Protein AF-A0A355FYY3-F1 (afdb_monomer_lite)

Radius of gyration: 29.58 Å; chains: 1; bounding box: 73×58×81 Å

pLDDT: mean 88.24, std 13.12, range [27.47, 98.62]

Sequence (589 aa):
MAIIVATDFLCEKRLSQLNPHYHTLVKNTVFVMSRVLEKYKLFFPDFTDHTVLHSLQVLDFCNRLLGEQVLQLNEDELYVLIMSAYLHDSGMGISEPDYKALYDYVVSDEYRLNHPVDNIRETIRAFHQKFSRQYIYKYADLFEIPSEEHTRAIALVSEAHRKMDLLDENILPSVLTVPNGNEIHLPLLAALIRLADELDIAADRNIGFEPDGQETIFKLMHRSIRHLHILPERFVVDVAQDDPALFDGIQEEIDKLFETLQICSRTVAERTPFRIRQSTIEINRIAQHQKHITILDTDLGTDDACALFLLKNLPIKPDYIVASFGNTTLEGACRNAVILRKYLGLEAEIVKGLEPSNGSRQPNGEKNTFHGADGLANCSEKMIKKLKINQDELQNILPFGELCDRLSEYDSVTYITIGTLRNFAALLHDKEFCRKLRGAYIMGGGIREFNCSHNTEFNFSKDPESVKTVLTCGLNITLFPLDVTNRQVLTAEQIDELEAIGTYPEYISFLRHNRKANIEYNHISAAVLHDTLPILYLSHPELFKLEEMRIASNEYACIFPSANGEAVHICTEMKDGKLFEFMKSAFES

Secondary structure (DSSP, 8-state):
-------TTHHHHHHHHH-HHHHHHHHHHHHHHHHHGGGHHHH-TTS---SHHHHHHHHHHHHHHHGGGGGG--HHHHHHHHHHHHHTTGGGG--HHHHHHHHHHHS-HHHHHHS-TT-HHHHHHHHHHHHHHHHHHHTTTTTT-S-HHHHHHHHHHHHTTSS--SS-TTTS-S-EE-TTS-EE-HHHHHHHHHHHHHHHHHH----PPPTTS---HHHHHHHHEEEEEE-SSEEEEEE----HHHHHHHHHHHHHHHHHHHHHHHHHHHHSS------EEEEEE--S---EEEEEEE---HHHHHHHHHTTTSS---SEEEE-SSSS-HHHHHHHHHHHHHHHT--PEEEE-PPPPTTSPPP-GGG--SS-TTSSTT-HHHHHHHHT--HHHHH--EEHHHHHHHHTT-SEEEEEESS-THHHHHHTT-HHHHHHEEEEEEE---SS--SBTTTB-HHHHH-HHHHHHHHTS-S-EEEE-HHHHTT-EE-HHHHHHHHHH-S-HHHHHHHHHHHHHIIIII--SSEE-TTHHHHHHHH-GGGEEEEEEEEEE-TT--EEE-TTSEEEEEEEEE-TTHHHHHHHHHHH-

Foldseek 3Di:
DPPQPDLQCVLLVVLCVQPVPLSVLLVVLLVVLQVLQVQLCVLCVQDARPHSVLLSQLVSLLSLQCPPVSVVDHNLQSSLLSLLSSQLQSLSSDDPVLCVVCVVVQPDPVNPVVDPPPCSSVSSVVGRSVSSLVVLVVCVVVSPQVDPLSSNLSSLLSSLLDDDQLQDCVSFPQWGADPVRDIHRSLLSSLSSNLSSLVCQLQGPDSDDDPPPDDDLSNVLSNQFHDWDDDQQAIETEGADDDPVSVVVNVVSVVVSLVSVVSSQVSCVVRHPDGRRHNYYHYHYDHNDQQEAEEEEEQQALLVLLLLLLVLPFPDAHQAYEHDHFLAALLLSLLNCLLSCLVSVHNHAYARADHADPQFDHYPACPRQQRHNSRQLPCSVVSCVVSVPDPVSSVRHHYLVVVVVCVVVGQAYEAEYAAALVRVLVCLVDPSHLNRYPEYEYEFADAPQDQDPPRGHRNCQRHVPSLQSVQQSLGAYEYQYCLAQVQLWAAPVLLVVLVVLPQCVSSSSSQVSNQVSCCVRVVDNTRGNRRNVSSCCVRCVVQWDKDWFFWDADSSRHIYGDPPGHIYIYTNYGHPPVSSVSSSVSSND

Structure (mmCIF, N/CA/C/O backbone):
data_AF-A0A355FYY3-F1
#
_entry.id   AF-A0A355FYY3-F1
#
loop_
_atom_site.group_PDB
_atom_site.id
_atom_site.type_symbol
_atom_site.label_atom_id
_atom_site.label_alt_id
_atom_site.label_comp_id
_atom_site.label_asym_id
_atom_site.label_entity_id
_atom_site.label_seq_id
_atom_site.pdbx_PDB_ins_code
_atom_site.Cartn_x
_atom_site.Cartn_y
_atom_site.Cartn_z
_atom_site.occupancy
_atom_site.B_iso_or_equiv
_atom_site.auth_seq_id
_atom_site.auth_comp_id
_atom_site.auth_asym_id
_atom_site.auth_atom_id
_atom_site.pdbx_PDB_model_num
ATOM 1 N N . MET A 1 1 ? -12.395 30.029 15.719 1.00 29.81 1 MET A N 1
ATOM 2 C CA . MET A 1 1 ? -11.572 28.882 15.288 1.00 29.81 1 MET A CA 1
ATOM 3 C C . MET A 1 1 ? -11.654 27.841 16.385 1.00 29.81 1 MET A C 1
ATOM 5 O O . MET A 1 1 ? -10.984 27.998 17.396 1.00 29.81 1 MET A O 1
ATOM 9 N N . ALA A 1 2 ? -12.565 26.876 16.251 1.00 27.47 2 ALA A N 1
ATOM 10 C CA . ALA A 1 2 ? -12.611 25.739 17.161 1.00 27.47 2 ALA A CA 1
ATOM 11 C C . ALA A 1 2 ? -11.366 24.889 16.892 1.00 27.47 2 ALA A C 1
ATOM 13 O O . ALA A 1 2 ? -11.066 24.580 15.739 1.00 27.47 2 ALA A O 1
ATOM 14 N N . ILE A 1 3 ? -10.603 24.613 17.944 1.00 28.56 3 ILE A N 1
ATOM 15 C CA . ILE A 1 3 ? -9.452 23.717 17.900 1.00 28.56 3 ILE A CA 1
ATOM 16 C C . ILE A 1 3 ? -10.009 22.352 17.497 1.00 28.56 3 ILE A C 1
ATOM 18 O O . ILE A 1 3 ? -10.840 21.803 18.212 1.00 28.56 3 ILE A O 1
ATOM 22 N N . ILE A 1 4 ? -9.603 21.827 16.340 1.00 36.84 4 ILE A N 1
ATOM 23 C CA . ILE A 1 4 ? -9.877 20.433 15.988 1.00 36.84 4 ILE A CA 1
ATOM 24 C C . ILE A 1 4 ? -9.074 19.605 16.993 1.00 36.84 4 ILE A C 1
ATOM 26 O O . ILE A 1 4 ? -7.853 19.493 16.882 1.00 36.84 4 ILE A O 1
ATOM 30 N N . VAL A 1 5 ? -9.736 19.124 18.042 1.00 46.69 5 VAL A N 1
ATOM 31 C CA . VAL A 1 5 ? -9.144 18.173 18.981 1.00 46.69 5 VAL A CA 1
ATOM 32 C C . VAL A 1 5 ? -8.868 16.903 18.184 1.00 46.69 5 VAL A C 1
ATOM 34 O O . VAL A 1 5 ? -9.782 16.349 17.581 1.00 46.69 5 VAL A O 1
ATOM 37 N N . ALA A 1 6 ? -7.610 16.465 18.139 1.00 57.34 6 ALA A N 1
ATOM 38 C CA . ALA A 1 6 ? -7.270 15.171 17.560 1.00 57.34 6 ALA A CA 1
ATOM 39 C C . ALA A 1 6 ? -8.032 14.076 18.328 1.00 57.34 6 ALA A C 1
ATOM 41 O O . ALA A 1 6 ? -7.856 13.944 19.541 1.00 57.34 6 ALA A O 1
ATOM 42 N N . THR A 1 7 ? -8.901 13.334 17.639 1.00 63.81 7 THR A N 1
ATOM 43 C CA . THR A 1 7 ? -9.758 12.294 18.235 1.00 63.81 7 THR A CA 1
ATOM 44 C C . THR A 1 7 ? -9.039 10.957 18.424 1.00 63.81 7 THR A C 1
ATOM 46 O O . THR A 1 7 ? -9.588 10.058 19.053 1.00 63.81 7 THR A O 1
ATOM 49 N N . ASP A 1 8 ? -7.805 10.830 17.933 1.00 72.69 8 ASP A N 1
ATOM 50 C CA . ASP A 1 8 ? -7.037 9.585 17.970 1.00 72.69 8 ASP A CA 1
ATOM 51 C C . ASP A 1 8 ? -6.807 9.100 19.410 1.00 72.69 8 ASP A C 1
ATOM 53 O O . ASP A 1 8 ? -6.150 9.781 20.220 1.00 72.69 8 ASP A O 1
ATOM 57 N N . PHE A 1 9 ? -7.283 7.886 19.704 1.00 84.19 9 PHE A N 1
ATOM 58 C CA . PHE A 1 9 ? -7.153 7.204 21.000 1.00 84.19 9 PHE A CA 1
ATOM 59 C C . PHE A 1 9 ? -7.687 8.025 22.185 1.00 84.19 9 PHE A C 1
ATOM 61 O O . PHE A 1 9 ? -7.100 8.031 23.274 1.00 84.19 9 PHE A O 1
ATOM 68 N N . LEU A 1 10 ? -8.733 8.823 21.961 1.00 89.38 10 LEU A N 1
ATOM 69 C CA . LEU A 1 10 ? -9.204 9.812 22.926 1.00 89.38 10 LEU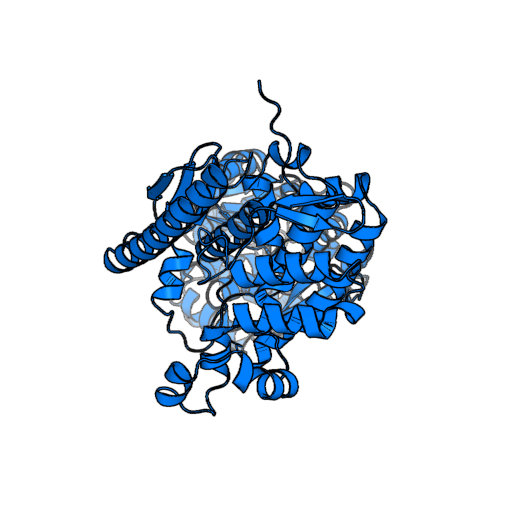 A CA 1
ATOM 70 C C . LEU A 1 10 ? -9.756 9.158 24.204 1.00 89.38 10 LEU A C 1
ATOM 72 O O . LEU A 1 10 ? -9.362 9.560 25.305 1.00 89.38 10 LEU A O 1
ATOM 76 N N . CYS A 1 11 ? -10.587 8.122 24.073 1.00 94.38 11 CYS A N 1
ATOM 77 C CA . CYS A 1 11 ? -11.105 7.339 25.195 1.00 94.38 11 CYS A CA 1
ATOM 78 C C . CYS A 1 11 ? -9.971 6.683 25.992 1.00 94.38 11 CYS A C 1
ATOM 80 O O . CYS A 1 11 ? -9.935 6.776 27.218 1.00 94.38 11 CYS A O 1
ATOM 82 N N . GLU A 1 12 ? -9.002 6.074 25.312 1.00 94.69 12 GLU A N 1
ATOM 83 C CA . GLU A 1 12 ? -7.897 5.344 25.936 1.00 94.69 12 GLU A CA 1
ATOM 84 C C . GLU A 1 12 ? -6.941 6.286 26.669 1.00 94.69 12 GLU A C 1
ATOM 86 O O . GLU A 1 12 ? -6.573 6.038 27.821 1.00 94.69 12 GLU A O 1
ATOM 91 N N . LYS A 1 13 ? -6.583 7.416 26.043 1.00 93.50 13 LYS A N 1
ATOM 92 C CA . LYS A 1 13 ? -5.779 8.470 26.680 1.00 93.50 13 LYS A CA 1
ATOM 93 C C . LYS A 1 13 ? -6.487 9.007 27.916 1.00 93.50 13 LYS A C 1
ATOM 95 O O . LYS A 1 13 ? -5.851 9.135 28.964 1.00 93.50 13 LYS A O 1
ATOM 100 N N . ARG A 1 14 ? -7.791 9.281 27.822 1.00 95.12 14 ARG A N 1
ATOM 101 C CA . ARG A 1 14 ? -8.587 9.782 28.947 1.00 95.12 14 ARG A CA 1
ATOM 102 C C . ARG A 1 14 ? -8.655 8.760 30.082 1.00 95.12 14 ARG A C 1
ATOM 104 O O . ARG A 1 14 ? -8.389 9.129 31.226 1.00 95.12 14 ARG A O 1
ATOM 111 N N . LEU A 1 15 ? -8.907 7.486 29.772 1.00 97.50 15 LEU A N 1
ATOM 112 C CA . LEU A 1 15 ? -8.910 6.406 30.759 1.00 97.50 15 LEU A CA 1
ATOM 113 C C . LEU A 1 15 ? -7.544 6.274 31.438 1.00 97.50 15 LEU A C 1
ATOM 115 O O . LEU A 1 15 ? -7.478 6.180 32.657 1.00 97.50 15 LEU A O 1
ATOM 119 N N . SER A 1 16 ? -6.447 6.347 30.678 1.00 96.19 16 SER A N 1
ATOM 120 C CA . SER A 1 16 ? -5.093 6.255 31.240 1.00 96.19 16 SER A CA 1
ATOM 121 C C . SER A 1 16 ? -4.776 7.364 32.249 1.00 96.19 16 SER A C 1
ATOM 123 O O . SER A 1 16 ? -3.981 7.149 33.162 1.00 96.19 16 SER A O 1
ATOM 125 N N . GLN A 1 17 ? -5.401 8.535 32.097 1.00 95.81 17 GLN A N 1
ATOM 126 C CA . GLN A 1 17 ? -5.243 9.673 33.002 1.00 95.81 17 GLN A CA 1
ATOM 127 C C . GLN A 1 17 ? -6.139 9.562 34.236 1.00 95.81 17 GLN A C 1
ATOM 129 O O . GLN A 1 17 ? -5.706 9.925 35.326 1.00 95.81 17 GLN A O 1
ATOM 134 N N . LEU A 1 18 ? -7.381 9.098 34.066 1.00 96.88 18 LEU A N 1
ATOM 135 C CA . LEU A 1 18 ? -8.347 8.973 35.159 1.00 96.88 18 LEU A CA 1
ATOM 136 C C . LEU A 1 18 ? -8.073 7.747 36.032 1.00 96.88 18 LEU A C 1
ATOM 138 O O . LEU A 1 18 ? -8.069 7.848 37.255 1.00 96.88 18 LEU A O 1
ATOM 142 N N . ASN A 1 19 ? -7.819 6.599 35.405 1.00 97.56 19 ASN A N 1
ATOM 143 C CA . ASN A 1 19 ? -7.611 5.328 36.081 1.00 97.56 19 ASN A CA 1
ATOM 144 C C . ASN A 1 19 ? -6.556 4.467 35.344 1.00 97.56 19 ASN A C 1
ATOM 146 O O . ASN A 1 19 ? -6.883 3.629 34.494 1.00 97.56 19 ASN A O 1
ATOM 150 N N . PRO A 1 20 ? -5.261 4.632 35.684 1.00 96.69 20 PRO A N 1
ATOM 151 C CA . PRO A 1 20 ? -4.168 3.860 35.089 1.00 96.69 20 PRO A CA 1
ATOM 152 C C . PRO A 1 20 ? -4.292 2.340 35.277 1.00 96.69 20 PRO A C 1
ATOM 154 O O . PRO A 1 20 ? -3.769 1.570 34.464 1.00 96.69 20 PRO A O 1
ATOM 157 N N . HIS A 1 21 ? -4.965 1.900 36.345 1.00 96.56 21 HIS A N 1
ATOM 158 C CA . HIS A 1 21 ? -5.183 0.482 36.612 1.00 96.56 21 HIS A CA 1
ATOM 159 C C . HIS A 1 21 ? -6.157 -0.119 35.592 1.00 96.56 21 HIS A C 1
ATOM 161 O O . HIS A 1 21 ? -5.795 -1.079 34.915 1.00 96.56 21 HIS A O 1
ATOM 167 N N . TYR A 1 22 ? -7.317 0.507 35.374 1.00 97.88 22 TYR A N 1
ATOM 168 C CA . TYR A 1 22 ? -8.272 0.086 34.339 1.00 97.88 22 TYR A CA 1
ATOM 169 C C . TYR A 1 22 ? -7.657 0.091 32.941 1.00 97.88 22 TYR A C 1
ATOM 171 O O . TYR A 1 22 ? -7.831 -0.852 32.173 1.00 97.88 22 TYR A O 1
ATOM 179 N N . HIS A 1 23 ? -6.861 1.111 32.621 1.00 96.62 23 HIS A N 1
ATOM 180 C CA . HIS A 1 23 ? -6.127 1.150 31.359 1.00 96.62 23 HIS A CA 1
ATOM 181 C C . HIS A 1 23 ? -5.136 -0.023 31.205 1.00 96.62 23 HIS A C 1
ATOM 183 O O . HIS A 1 23 ? -4.921 -0.516 30.099 1.00 96.62 23 HIS A O 1
ATOM 189 N N . THR A 1 24 ? -4.550 -0.510 32.303 1.00 96.06 24 THR A N 1
ATOM 190 C CA . THR A 1 24 ? -3.696 -1.711 32.287 1.00 96.06 24 THR A CA 1
ATOM 191 C C . THR A 1 24 ? -4.515 -2.979 32.036 1.00 96.06 24 THR A C 1
ATOM 193 O O . THR A 1 24 ? -4.115 -3.799 31.211 1.00 96.06 24 THR A O 1
ATOM 196 N N . LEU A 1 25 ? -5.685 -3.113 32.670 1.00 95.94 25 LEU A N 1
ATOM 197 C CA . LEU A 1 25 ? -6.605 -4.235 32.439 1.00 95.94 25 LEU A CA 1
ATOM 198 C C . LEU A 1 25 ? -7.081 -4.300 30.981 1.00 95.94 25 LEU A C 1
ATOM 200 O O . LEU A 1 25 ? -7.090 -5.373 30.375 1.00 95.94 25 LEU A O 1
ATOM 204 N N . VAL A 1 26 ? -7.387 -3.144 30.384 1.00 95.25 26 VAL A N 1
ATOM 205 C CA . VAL A 1 26 ? -7.690 -3.036 28.949 1.00 95.25 26 VAL A CA 1
ATOM 206 C C . VAL A 1 26 ? -6.535 -3.590 28.118 1.00 95.25 26 VAL A C 1
ATOM 208 O O . VAL A 1 26 ? -6.751 -4.471 27.294 1.00 95.25 26 VAL A O 1
ATOM 211 N N . LYS A 1 27 ? -5.293 -3.144 28.353 1.00 92.88 27 LYS A N 1
ATOM 212 C CA . LYS A 1 27 ? -4.123 -3.629 27.596 1.00 92.88 27 LYS A CA 1
ATOM 213 C C . LYS A 1 27 ? -3.940 -5.144 27.691 1.00 92.88 27 LYS A C 1
ATOM 215 O O . LYS A 1 27 ? -3.643 -5.785 26.683 1.00 92.88 27 LYS A O 1
ATOM 220 N N . ASN A 1 28 ? -4.141 -5.712 28.878 1.00 92.31 28 ASN A N 1
ATOM 221 C CA . ASN A 1 28 ? -4.087 -7.160 29.076 1.00 92.31 28 ASN A CA 1
ATOM 222 C C . ASN A 1 28 ? -5.189 -7.867 28.273 1.00 92.31 28 ASN A C 1
ATOM 224 O O . ASN A 1 28 ? -4.923 -8.867 27.607 1.00 92.31 28 ASN A O 1
ATOM 228 N N . THR A 1 29 ? -6.399 -7.305 28.267 1.00 91.69 29 THR A N 1
ATOM 229 C CA . THR A 1 29 ? -7.535 -7.822 27.491 1.00 91.69 29 THR A CA 1
ATOM 230 C C . THR A 1 29 ? -7.254 -7.796 25.993 1.00 91.69 29 THR A C 1
ATOM 232 O O . THR A 1 29 ? -7.453 -8.813 25.334 1.00 91.69 29 THR A O 1
ATOM 235 N N . VAL A 1 30 ? -6.706 -6.699 25.458 1.00 89.44 30 VAL A N 1
ATOM 236 C CA . VAL A 1 30 ? -6.304 -6.604 24.041 1.00 89.44 30 VAL A CA 1
ATOM 237 C C . VAL A 1 30 ? -5.321 -7.715 23.676 1.00 89.44 30 VAL A C 1
ATOM 239 O O . VAL A 1 30 ? -5.484 -8.388 22.657 1.00 89.44 30 VAL A O 1
ATOM 242 N N . PHE A 1 31 ? -4.327 -7.968 24.532 1.00 87.06 31 PHE A N 1
ATOM 243 C CA . PHE A 1 31 ? -3.364 -9.044 24.309 1.00 87.06 31 PHE A CA 1
ATOM 244 C C . PHE A 1 31 ? -4.034 -10.426 24.276 1.00 87.06 31 PHE A C 1
ATOM 246 O O . PHE A 1 31 ? -3.746 -11.224 23.383 1.00 87.06 31 PHE A O 1
ATOM 253 N N . VAL A 1 32 ? -4.954 -10.717 25.199 1.00 87.12 32 VAL A N 1
ATOM 254 C CA . VAL A 1 32 ? -5.699 -11.989 25.201 1.00 87.12 32 VAL A CA 1
ATOM 255 C C . VAL A 1 32 ? -6.580 -12.105 23.954 1.00 87.12 32 VAL A C 1
ATOM 257 O O . VAL A 1 32 ? -6.540 -13.127 23.261 1.00 87.12 32 VAL A O 1
ATOM 260 N N . MET A 1 33 ? -7.322 -11.049 23.623 1.00 87.56 33 MET A N 1
ATOM 261 C CA . MET A 1 33 ? -8.246 -11.030 22.490 1.00 87.56 33 MET A CA 1
ATOM 262 C C . MET A 1 33 ? -7.535 -11.135 21.141 1.00 87.56 33 MET A C 1
ATOM 264 O O . MET A 1 33 ? -8.071 -11.783 20.247 1.00 87.56 33 MET A O 1
ATOM 268 N N . SER A 1 34 ? -6.286 -10.666 21.027 1.00 82.38 34 SER A N 1
ATOM 269 C CA . SER A 1 34 ? -5.457 -10.874 19.826 1.00 82.38 34 SER A CA 1
ATOM 270 C C . SER A 1 34 ? -5.270 -12.346 19.458 1.00 82.38 34 SER A C 1
ATOM 272 O O . SER A 1 34 ? -5.048 -12.666 18.299 1.00 82.38 34 SER A O 1
ATOM 274 N N . ARG A 1 35 ? -5.400 -13.264 20.424 1.00 81.69 35 ARG A N 1
ATOM 275 C CA . ARG A 1 35 ? -5.332 -14.712 20.182 1.00 81.69 35 ARG A CA 1
ATOM 276 C C . ARG A 1 35 ? -6.701 -15.369 20.082 1.00 81.69 35 ARG A C 1
ATOM 278 O O . ARG A 1 35 ? -6.829 -16.396 19.424 1.00 81.69 35 ARG A O 1
ATOM 285 N N . VAL A 1 36 ? -7.695 -14.849 20.802 1.00 79.75 36 VAL A N 1
ATOM 286 C CA . VAL A 1 36 ? -9.054 -15.412 20.811 1.00 79.75 36 VAL A CA 1
ATOM 287 C C . VAL A 1 36 ? -9.759 -15.099 19.503 1.00 79.75 36 VAL A C 1
ATOM 289 O O . VAL A 1 36 ? -10.281 -16.017 18.879 1.00 79.75 36 VAL A O 1
ATOM 292 N N . LEU A 1 37 ? -9.722 -13.839 19.072 1.00 79.06 37 LEU A N 1
ATOM 293 C CA . LEU A 1 37 ? -10.387 -13.409 17.850 1.00 79.06 37 LEU A CA 1
ATOM 294 C C . LEU A 1 37 ? -9.788 -14.102 16.628 1.00 79.06 37 LEU A C 1
ATOM 296 O O . LEU A 1 37 ? -10.537 -14.634 15.830 1.00 79.06 37 LEU A O 1
ATOM 300 N N . GLU A 1 38 ? -8.470 -14.294 16.552 1.00 77.44 38 GLU A N 1
ATOM 301 C CA . GLU A 1 38 ? -7.832 -15.065 15.467 1.00 77.44 38 GLU A CA 1
ATOM 302 C C . GLU A 1 38 ? -8.416 -16.479 15.257 1.00 77.44 38 GLU A C 1
ATOM 304 O O . GLU A 1 38 ? -8.344 -17.027 14.156 1.00 77.44 38 GLU A O 1
ATOM 309 N N . LYS A 1 39 ? -9.056 -17.079 16.274 1.00 77.56 39 LYS A N 1
ATOM 310 C CA . LYS A 1 39 ? -9.733 -18.377 16.129 1.00 77.56 39 LYS A CA 1
ATOM 311 C C . LYS A 1 39 ? -10.969 -18.322 15.237 1.00 77.56 39 LYS A C 1
ATOM 313 O O . LYS A 1 39 ? -11.343 -19.380 14.731 1.00 77.56 39 LYS A O 1
ATOM 318 N N . TYR A 1 40 ? -11.589 -17.155 15.012 1.00 72.69 40 TYR A N 1
ATOM 319 C CA . TYR A 1 40 ? -12.737 -17.052 14.103 1.00 72.69 40 TYR A CA 1
ATOM 320 C C . TYR A 1 40 ? -12.369 -17.603 12.721 1.00 72.69 40 TYR A C 1
ATOM 322 O O . TYR A 1 40 ? -13.186 -18.292 12.120 1.00 72.69 40 TYR A O 1
ATOM 330 N N . LYS A 1 41 ? -11.117 -17.415 12.267 1.00 69.81 41 LYS A N 1
ATOM 331 C CA . LYS A 1 41 ? -10.606 -17.897 10.971 1.00 69.81 41 LYS A CA 1
ATOM 332 C C . LYS A 1 41 ? -10.691 -19.419 10.813 1.00 69.81 41 LYS A C 1
ATOM 334 O O . LYS A 1 41 ? -10.784 -19.914 9.696 1.00 69.81 41 LYS A O 1
ATOM 339 N N . LEU A 1 42 ? -10.713 -20.178 11.914 1.00 66.00 42 LEU A N 1
ATOM 340 C CA . LEU A 1 42 ? -10.931 -21.632 11.876 1.00 66.00 42 LEU A CA 1
ATOM 341 C C . LEU A 1 42 ? -12.361 -21.981 11.442 1.00 66.00 42 LEU A C 1
ATOM 343 O O . LEU A 1 42 ? -12.589 -22.964 10.735 1.00 66.00 42 LEU A O 1
ATOM 347 N N . PHE A 1 43 ? -13.333 -21.179 11.875 1.00 63.22 43 PHE A N 1
ATOM 348 C CA . PHE A 1 43 ? -14.748 -21.379 11.576 1.00 63.22 43 PHE A CA 1
ATOM 349 C C . PHE A 1 43 ? -15.200 -20.587 10.343 1.00 63.22 43 PHE A C 1
ATOM 351 O O . PHE A 1 43 ? -16.116 -21.026 9.650 1.00 63.22 43 PHE A O 1
ATOM 358 N N . PHE A 1 44 ? -14.536 -19.473 10.040 1.00 66.62 44 PHE A N 1
ATOM 359 C CA . PHE A 1 44 ? -14.888 -18.512 8.999 1.00 66.62 44 PHE A CA 1
ATOM 360 C C . PHE A 1 44 ? -13.624 -18.006 8.270 1.00 66.62 44 PHE A C 1
ATOM 362 O O . PHE A 1 44 ? -13.230 -16.858 8.460 1.00 66.62 44 PHE A O 1
ATOM 369 N N . PRO A 1 45 ? -12.957 -18.849 7.460 1.00 54.94 45 PRO A N 1
ATOM 370 C CA . PRO A 1 45 ? -11.728 -18.460 6.761 1.00 54.94 45 PRO A CA 1
ATOM 371 C C . PRO A 1 45 ? -11.945 -17.379 5.686 1.00 54.94 45 PRO A C 1
ATOM 373 O O . PRO A 1 45 ? -11.027 -16.614 5.416 1.00 54.94 45 PRO A O 1
ATOM 376 N N . ASP A 1 46 ? -13.159 -17.288 5.130 1.00 53.31 46 ASP A N 1
ATOM 377 C CA . ASP A 1 46 ? -13.493 -16.433 3.977 1.00 53.31 46 ASP A CA 1
ATOM 378 C C . ASP A 1 46 ? -14.452 -15.274 4.336 1.00 53.31 46 ASP A C 1
ATOM 380 O O . ASP A 1 46 ? -15.223 -14.805 3.496 1.00 53.31 46 ASP A O 1
ATOM 384 N N . PHE A 1 47 ? -14.488 -14.853 5.605 1.00 59.88 47 PHE A N 1
ATOM 385 C CA . PHE A 1 47 ? -15.464 -13.880 6.123 1.00 59.88 47 PHE A CA 1
ATOM 386 C C . PHE A 1 47 ? -14.810 -12.555 6.553 1.00 59.88 47 PHE A C 1
ATOM 388 O O . PHE A 1 47 ? -13.586 -12.483 6.629 1.00 59.88 47 PHE A O 1
ATOM 395 N N . THR A 1 48 ? -15.621 -11.511 6.789 1.00 59.72 48 THR A N 1
ATOM 396 C CA . THR A 1 48 ? -15.159 -10.155 7.161 1.00 59.72 48 THR A CA 1
ATOM 397 C C . THR A 1 48 ? -14.223 -10.180 8.368 1.00 59.72 48 THR A C 1
ATOM 399 O O . THR A 1 48 ? -14.273 -11.110 9.182 1.00 59.72 48 THR A O 1
ATOM 402 N N . ASP A 1 49 ? -13.340 -9.187 8.478 1.00 63.28 49 ASP A N 1
ATOM 403 C CA . ASP A 1 49 ? -12.341 -9.178 9.540 1.00 63.28 49 ASP A CA 1
ATOM 404 C C . ASP A 1 49 ? -13.000 -8.976 10.913 1.00 63.28 49 ASP A C 1
ATOM 406 O O . ASP A 1 49 ? -13.706 -8.007 11.133 1.00 63.28 49 ASP A O 1
ATOM 410 N N . HIS A 1 50 ? -12.763 -9.899 11.845 1.00 74.19 50 HIS A N 1
ATOM 411 C CA . HIS A 1 50 ? -13.162 -9.765 13.252 1.00 74.19 50 HIS A CA 1
ATOM 412 C C . HIS A 1 50 ? -11.934 -9.846 14.171 1.00 74.19 50 HIS A C 1
ATOM 414 O O . HIS A 1 50 ? -12.019 -10.341 15.294 1.00 74.19 50 HIS A O 1
ATOM 420 N N . THR A 1 51 ? -10.745 -9.466 13.684 1.00 78.12 51 THR A N 1
ATOM 421 C CA . THR A 1 51 ? -9.526 -9.408 14.503 1.00 78.12 51 THR A CA 1
ATOM 422 C C . THR A 1 51 ? -9.546 -8.213 15.462 1.00 78.12 51 THR A C 1
ATOM 424 O O . THR A 1 51 ? -10.458 -7.395 15.490 1.00 78.12 51 THR A O 1
ATOM 427 N N . VAL A 1 52 ? -8.486 -8.067 16.259 1.00 81.25 52 VAL A N 1
ATOM 428 C CA . VAL A 1 52 ? -8.279 -6.872 17.091 1.00 81.25 52 VAL A CA 1
ATOM 429 C C . VAL A 1 52 ? -8.181 -5.584 16.256 1.00 81.25 52 VAL A C 1
ATOM 431 O O . VAL A 1 52 ? -8.438 -4.512 16.799 1.00 81.25 52 VAL A O 1
ATOM 434 N N . LEU A 1 53 ? -7.842 -5.664 14.960 1.00 79.56 53 LEU A N 1
ATOM 435 C CA . LEU A 1 53 ? -7.835 -4.498 14.068 1.00 79.56 53 LEU A CA 1
ATOM 436 C C . LEU A 1 53 ? -9.249 -3.933 13.873 1.00 79.56 53 LEU A C 1
ATOM 438 O O . LEU A 1 53 ? -9.428 -2.731 14.057 1.00 79.56 53 LEU A O 1
ATOM 442 N N . HIS A 1 54 ? -10.244 -4.799 13.649 1.00 83.31 54 HIS A N 1
ATOM 443 C CA . HIS A 1 54 ? -11.668 -4.429 13.642 1.00 83.31 54 HIS A CA 1
ATOM 444 C C . HIS A 1 54 ? -12.063 -3.716 14.940 1.00 83.31 54 HIS A C 1
ATOM 446 O O . HIS A 1 54 ? -12.526 -2.578 14.932 1.00 83.31 54 HIS A O 1
ATOM 452 N N . SER A 1 55 ? -11.761 -4.313 16.099 1.00 89.00 55 SER A N 1
ATOM 453 C CA . SER A 1 55 ? -12.077 -3.696 17.398 1.00 89.00 55 SER A CA 1
ATOM 454 C C . SER A 1 55 ? -11.436 -2.312 17.594 1.00 89.00 55 SER A C 1
ATOM 456 O O . SER A 1 55 ? -12.032 -1.439 18.228 1.00 89.00 55 SER A O 1
ATOM 458 N N . LEU A 1 56 ? -10.230 -2.094 17.056 1.00 87.00 56 LEU A N 1
ATOM 459 C CA . LEU A 1 56 ? -9.568 -0.786 17.066 1.00 87.00 56 LEU A CA 1
ATOM 460 C C . LEU A 1 56 ? -10.298 0.228 16.176 1.00 87.00 56 LEU A C 1
ATOM 462 O O . LEU A 1 56 ? -10.440 1.382 16.579 1.00 87.00 56 LEU A O 1
ATOM 466 N N . GLN A 1 57 ? -10.783 -0.188 15.004 1.00 85.12 57 GLN A N 1
ATOM 467 C CA . GLN A 1 57 ? -11.568 0.665 14.107 1.00 85.12 57 GLN A CA 1
ATOM 468 C C . GLN A 1 57 ? -12.917 1.044 14.726 1.00 85.12 57 GLN A C 1
ATOM 470 O O . GLN A 1 57 ? -13.269 2.225 14.749 1.00 85.12 57 GLN A O 1
ATOM 475 N N . VAL A 1 58 ? -13.624 0.085 15.332 1.00 90.62 58 VAL A N 1
ATOM 476 C CA . VAL A 1 58 ? -14.858 0.337 16.099 1.00 90.62 58 VAL A CA 1
ATOM 477 C C . VAL A 1 58 ? -14.615 1.386 17.189 1.00 90.62 58 VAL A C 1
ATOM 479 O O . VAL A 1 58 ? -15.404 2.321 17.363 1.00 90.62 58 VAL A O 1
ATOM 482 N N . LEU A 1 59 ? -13.496 1.290 17.909 1.00 92.50 59 LEU A N 1
ATOM 483 C CA . LEU A 1 59 ? -13.157 2.255 18.952 1.00 92.50 59 LEU A CA 1
ATOM 484 C C . LEU A 1 59 ? -12.767 3.634 18.387 1.00 92.50 59 LEU A C 1
ATOM 486 O O . LEU A 1 59 ? -13.125 4.655 18.981 1.00 92.50 59 LEU A O 1
ATOM 490 N N . ASP A 1 60 ? -12.100 3.696 17.232 1.00 89.38 60 ASP A N 1
ATOM 491 C CA . ASP A 1 60 ? -11.843 4.956 16.519 1.00 89.38 60 ASP A CA 1
ATOM 492 C C . ASP A 1 60 ? -13.150 5.650 16.107 1.00 89.38 60 ASP A C 1
ATOM 494 O O . ASP A 1 60 ? -13.338 6.847 16.355 1.00 89.38 60 ASP A O 1
ATOM 498 N N . PHE A 1 61 ? -14.115 4.897 15.575 1.00 91.12 61 PHE A N 1
ATOM 499 C CA . PHE A 1 61 ? -15.439 5.434 15.280 1.00 91.12 61 PHE A CA 1
ATOM 500 C C . PHE A 1 61 ? -16.149 5.929 16.540 1.00 91.12 61 PHE A C 1
ATOM 502 O O . PHE A 1 61 ? -16.674 7.044 16.533 1.00 91.12 61 PHE A O 1
ATOM 509 N N . CYS A 1 62 ? -16.094 5.186 17.648 1.00 94.62 62 CYS A N 1
ATOM 510 C CA . CYS A 1 62 ? -16.623 5.655 18.933 1.00 94.62 62 CYS A CA 1
ATOM 511 C C . CYS A 1 62 ? -15.980 6.984 19.367 1.00 94.62 62 CYS A C 1
ATOM 513 O O . CYS A 1 62 ? -16.692 7.908 19.768 1.00 94.62 62 CYS A O 1
ATOM 515 N N . ASN A 1 63 ? -14.655 7.119 19.237 1.00 92.50 63 ASN A N 1
ATOM 516 C CA . ASN A 1 63 ? -13.926 8.355 19.539 1.00 92.50 63 ASN A CA 1
ATOM 517 C C . ASN A 1 63 ? -14.418 9.539 18.684 1.00 92.50 63 ASN A C 1
ATOM 519 O O . ASN A 1 63 ? -14.636 10.638 19.205 1.00 92.50 63 ASN A O 1
ATOM 523 N N . ARG A 1 64 ? -14.641 9.317 17.384 1.00 89.88 64 ARG A N 1
ATOM 524 C CA . ARG A 1 64 ? -15.128 10.340 16.440 1.00 89.88 64 ARG A CA 1
ATOM 525 C C . ARG A 1 64 ? -16.590 10.725 16.685 1.00 89.88 64 ARG A C 1
ATOM 527 O O . ARG A 1 64 ? -16.924 11.903 16.577 1.00 89.88 64 ARG A O 1
ATOM 534 N N . LEU A 1 65 ? -17.441 9.761 17.041 1.00 92.19 65 LEU A N 1
ATOM 535 C CA . LEU A 1 65 ? -18.855 9.983 17.377 1.00 92.19 65 LEU A CA 1
ATOM 536 C C . LEU A 1 65 ? -19.018 10.750 18.698 1.00 92.19 65 LEU A C 1
ATOM 538 O O . LEU A 1 65 ? -19.851 11.653 18.796 1.00 92.19 65 LEU A O 1
ATOM 542 N N . LEU A 1 66 ? -18.209 10.422 19.710 1.00 92.25 66 LEU A N 1
ATOM 543 C CA . LEU A 1 66 ? -18.216 11.112 21.003 1.00 92.25 66 LEU A CA 1
ATOM 544 C C . LEU A 1 66 ? -17.689 12.547 20.889 1.00 92.25 66 LEU A C 1
ATOM 546 O O . LEU A 1 66 ? -18.292 13.478 21.440 1.00 92.25 66 LEU A O 1
ATOM 550 N N . GLY A 1 67 ? -16.560 12.731 20.199 1.00 88.19 67 GLY A N 1
ATOM 551 C CA . GLY A 1 67 ? -15.859 14.010 20.135 1.00 88.19 67 GLY A CA 1
ATOM 552 C C . GLY A 1 67 ? -15.587 14.576 21.534 1.00 88.19 67 GLY A C 1
ATOM 553 O O . GLY A 1 67 ? -15.122 13.877 22.432 1.00 88.19 67 GLY A O 1
ATOM 554 N N . GLU A 1 68 ? -15.926 15.846 21.757 1.00 89.56 68 GLU A N 1
ATOM 555 C CA . GLU A 1 68 ? -15.713 16.516 23.051 1.00 89.56 68 GLU A CA 1
ATOM 556 C C . GLU A 1 68 ? -16.556 15.936 24.205 1.00 89.56 68 GLU A C 1
ATOM 558 O O . GLU A 1 68 ? -16.226 16.162 25.371 1.00 89.56 68 GLU A O 1
ATOM 563 N N . GLN A 1 69 ? -17.618 15.164 23.922 1.00 93.25 69 GLN A N 1
ATOM 564 C CA . GLN A 1 69 ? -18.464 14.562 24.967 1.00 93.25 69 GLN A CA 1
ATOM 565 C C . GLN A 1 69 ? -17.717 13.519 25.802 1.00 93.25 69 GLN A C 1
ATOM 567 O O . GLN A 1 69 ? -18.106 13.279 26.941 1.00 93.25 69 GLN A O 1
ATOM 572 N N . VAL A 1 70 ? -16.603 12.975 25.296 1.00 94.25 70 VAL A N 1
ATOM 573 C CA . VAL A 1 70 ? -15.711 12.079 26.053 1.00 94.25 70 VAL A CA 1
ATOM 574 C C . VAL A 1 70 ? -15.275 12.678 27.398 1.00 94.25 70 VAL A C 1
ATOM 576 O O . VAL A 1 70 ? -14.999 11.954 28.348 1.00 94.25 70 VAL A O 1
ATOM 579 N N . LEU A 1 71 ? -15.196 14.012 27.494 1.00 93.62 71 LEU A N 1
ATOM 580 C CA . LEU A 1 71 ? -14.745 14.705 28.699 1.00 93.62 71 LEU A CA 1
ATOM 581 C C . LEU A 1 71 ? -15.762 14.608 29.842 1.00 93.62 71 LEU A C 1
ATOM 583 O O . LEU A 1 71 ? -15.397 14.863 30.988 1.00 93.62 71 LEU A O 1
ATOM 587 N N . GLN A 1 72 ? -17.007 14.254 29.519 1.00 95.25 72 GLN A N 1
ATOM 588 C CA . GLN A 1 72 ? -18.104 14.071 30.463 1.00 95.25 72 GLN A CA 1
ATOM 589 C C . GLN A 1 72 ? -18.236 12.613 30.935 1.00 95.25 72 GLN A C 1
ATOM 591 O O . GLN A 1 72 ? -18.943 12.380 31.909 1.00 95.25 72 GLN A O 1
ATOM 596 N N . LEU A 1 73 ? -17.563 11.656 30.279 1.00 97.25 73 LEU A N 1
ATOM 597 C CA . LEU A 1 73 ? -17.566 10.253 30.699 1.00 97.25 73 LEU A CA 1
ATOM 598 C C . LEU A 1 73 ? -16.643 10.057 31.908 1.00 97.25 73 LEU A C 1
ATOM 600 O O . LEU A 1 73 ? -15.533 10.607 31.956 1.00 97.25 73 LEU A O 1
ATOM 604 N N . ASN A 1 74 ? -17.092 9.243 32.863 1.00 97.50 74 ASN A N 1
ATOM 605 C CA . ASN A 1 74 ? -16.264 8.803 33.990 1.00 97.50 74 ASN A CA 1
ATOM 606 C C . ASN A 1 74 ? -15.348 7.620 33.612 1.00 97.50 74 ASN A C 1
ATOM 608 O O . ASN A 1 74 ? -15.420 7.070 32.509 1.00 97.50 74 ASN A O 1
ATOM 612 N N . GLU A 1 75 ? -14.443 7.239 34.516 1.00 98.06 75 GLU A N 1
ATOM 613 C CA . GLU A 1 75 ? -13.490 6.151 34.285 1.00 98.06 75 GLU A CA 1
ATOM 614 C C . GLU A 1 75 ? -14.143 4.785 34.035 1.00 98.06 75 GLU A C 1
ATOM 616 O O . GLU A 1 75 ? -13.607 4.014 33.237 1.00 98.06 75 GLU A O 1
ATOM 621 N N . ASP A 1 76 ? -15.282 4.485 34.665 1.00 98.50 76 ASP A N 1
ATOM 622 C CA . ASP A 1 76 ? -15.978 3.206 34.504 1.00 98.50 76 ASP A CA 1
ATOM 623 C C . ASP A 1 76 ? -16.744 3.166 33.172 1.00 98.50 76 ASP A C 1
ATOM 625 O O . ASP A 1 76 ? -16.712 2.151 32.481 1.00 98.50 76 ASP A O 1
ATOM 629 N N . GLU A 1 77 ? -17.341 4.279 32.733 1.00 98.31 77 GLU A N 1
ATOM 630 C CA . GLU A 1 77 ? -17.947 4.395 31.396 1.00 98.31 77 GLU A CA 1
ATOM 631 C C . GLU A 1 77 ? -16.916 4.208 30.279 1.00 98.31 77 GLU A C 1
ATOM 633 O O . GLU A 1 77 ? -17.153 3.454 29.333 1.00 98.31 77 GLU A O 1
ATOM 638 N N . LEU A 1 78 ? -15.750 4.854 30.403 1.00 98.44 78 LEU A N 1
ATOM 639 C CA . LEU A 1 78 ? -14.647 4.692 29.452 1.00 98.44 78 LEU A CA 1
ATOM 640 C C . LEU A 1 78 ? -14.125 3.255 29.444 1.00 98.44 78 LEU A C 1
ATOM 642 O O . LEU A 1 78 ? -13.897 2.688 28.375 1.00 98.44 78 LEU A O 1
ATOM 646 N N . TYR A 1 79 ? -13.950 2.655 30.623 1.00 98.56 79 TYR A N 1
ATOM 647 C CA . TYR A 1 79 ? -13.516 1.268 30.742 1.00 98.56 79 TYR A CA 1
ATOM 648 C C . TYR A 1 79 ? -14.517 0.306 30.094 1.00 98.56 79 TYR A C 1
ATOM 650 O O . TYR A 1 79 ? -14.113 -0.516 29.273 1.00 98.56 79 TYR A O 1
ATOM 658 N N . VAL A 1 80 ? -15.815 0.444 30.383 1.00 98.62 80 VAL A N 1
ATOM 659 C CA . VAL A 1 80 ? -16.861 -0.401 29.790 1.00 98.62 80 VAL A CA 1
ATOM 660 C C . VAL A 1 80 ? -16.929 -0.224 28.278 1.00 98.62 80 VAL A C 1
ATOM 662 O O . VAL A 1 80 ? -17.020 -1.229 27.576 1.00 98.62 80 VAL A O 1
ATOM 665 N N . LEU A 1 81 ? -16.844 1.005 27.759 1.00 98.56 81 LEU A N 1
ATOM 666 C CA . LEU A 1 81 ? -16.856 1.256 26.316 1.00 98.56 81 LEU A CA 1
ATOM 667 C C . LEU A 1 81 ? -15.695 0.546 25.615 1.00 98.56 81 LEU A C 1
ATOM 669 O O . LEU A 1 81 ? -15.911 -0.212 24.670 1.00 98.56 81 LEU A O 1
ATOM 673 N N . ILE A 1 82 ? -14.472 0.753 26.111 1.00 98.12 82 ILE A N 1
ATOM 674 C CA . ILE A 1 82 ? -13.264 0.185 25.506 1.00 98.12 82 ILE A CA 1
ATOM 675 C C . ILE A 1 82 ? -13.284 -1.344 25.607 1.00 98.12 82 ILE A C 1
ATOM 677 O O . ILE A 1 82 ? -13.038 -2.029 24.618 1.00 98.12 82 ILE A O 1
ATOM 681 N N . MET A 1 83 ? -13.625 -1.897 26.773 1.00 98.06 83 MET A N 1
ATOM 682 C CA . MET A 1 83 ? -13.739 -3.347 26.952 1.00 98.06 83 MET A CA 1
ATOM 683 C C . MET A 1 83 ? -14.803 -3.951 26.031 1.00 98.06 83 MET A C 1
ATOM 685 O O . MET A 1 83 ? -14.562 -4.992 25.423 1.00 98.06 83 MET A O 1
ATOM 689 N N . SER A 1 84 ? -15.951 -3.285 25.876 1.00 98.12 84 SER A N 1
ATOM 690 C CA . SER A 1 84 ? -17.023 -3.752 24.992 1.00 98.12 84 SER A CA 1
ATOM 691 C C . SER A 1 84 ? -16.598 -3.740 23.525 1.00 98.12 84 SER A C 1
ATOM 693 O O . SER A 1 84 ? -16.914 -4.692 22.816 1.00 98.12 84 SER A O 1
ATOM 695 N N . ALA A 1 85 ? -15.820 -2.744 23.083 1.00 96.06 85 ALA A N 1
ATOM 696 C CA . ALA A 1 85 ? -15.264 -2.707 21.728 1.00 96.06 85 ALA A CA 1
ATOM 697 C C . ALA A 1 85 ? -14.368 -3.923 21.428 1.00 96.06 85 ALA A C 1
ATOM 699 O O . ALA A 1 85 ? -14.450 -4.481 20.341 1.00 96.06 85 ALA A O 1
ATOM 700 N N . TYR A 1 86 ? -13.585 -4.414 22.393 1.00 94.88 86 TYR A N 1
ATOM 701 C CA . TYR A 1 86 ? -12.759 -5.619 22.199 1.00 94.88 86 TYR A CA 1
ATOM 702 C C . TYR A 1 86 ? -13.498 -6.946 22.412 1.00 94.88 86 TYR A C 1
ATOM 704 O O . TYR A 1 86 ? -13.010 -7.992 21.982 1.00 94.88 86 TYR A O 1
ATOM 712 N N . LEU A 1 87 ? -14.640 -6.938 23.105 1.00 95.81 87 LEU A N 1
ATOM 713 C CA . LEU A 1 87 ? -15.347 -8.159 23.512 1.00 95.81 87 LEU A CA 1
ATOM 714 C C . LEU A 1 87 ? -16.670 -8.401 22.771 1.00 95.81 87 LEU A C 1
ATOM 716 O O . LEU A 1 87 ? -17.199 -9.513 22.875 1.00 95.81 87 LEU A O 1
ATOM 720 N N . HIS A 1 88 ? -17.194 -7.425 22.017 1.00 95.25 88 HIS A N 1
ATOM 721 C CA . HIS A 1 88 ? -18.497 -7.535 21.341 1.00 95.25 88 HIS A CA 1
ATOM 722 C C . HIS A 1 88 ? -18.593 -8.725 20.378 1.00 95.25 88 HIS A C 1
ATOM 724 O O . HIS A 1 88 ? -19.635 -9.381 20.353 1.00 95.25 88 HIS A O 1
ATOM 730 N N . ASP A 1 89 ? -17.482 -9.098 19.738 1.00 92.38 89 ASP A N 1
ATOM 731 C CA . ASP A 1 89 ? -17.386 -10.237 18.814 1.00 92.38 89 ASP A CA 1
ATOM 732 C C . ASP A 1 89 ? -16.686 -11.473 19.380 1.00 92.38 89 ASP A C 1
ATOM 734 O O . ASP A 1 89 ? -16.385 -12.426 18.658 1.00 92.38 89 ASP A O 1
ATOM 738 N N . SER A 1 90 ? -16.468 -11.534 20.694 1.00 92.38 90 SER A N 1
ATOM 739 C CA . SER A 1 90 ? -15.870 -12.719 21.330 1.00 92.38 90 SER A CA 1
ATOM 740 C C . SER A 1 90 ? -16.625 -14.027 21.022 1.00 92.38 90 SER A C 1
ATOM 742 O O . SER A 1 90 ? -16.011 -15.092 20.933 1.00 92.38 90 SER A O 1
ATOM 744 N N . GLY A 1 91 ? -17.935 -13.952 20.771 1.00 90.69 91 GLY A N 1
ATOM 745 C CA . GLY A 1 91 ? -18.782 -15.060 20.339 1.00 90.69 91 GLY A CA 1
ATOM 746 C C . GLY A 1 91 ? -18.449 -15.626 18.954 1.00 90.69 91 GLY A C 1
ATOM 747 O O . GLY A 1 91 ? -18.742 -16.795 18.714 1.00 90.69 91 GLY A O 1
ATOM 748 N N . MET A 1 92 ? -17.800 -14.865 18.065 1.00 88.06 92 MET A N 1
ATOM 749 C CA . MET A 1 92 ? -17.343 -15.352 16.752 1.00 88.06 92 MET A CA 1
ATOM 750 C C . MET A 1 92 ? -16.144 -16.306 16.869 1.00 88.06 92 MET A C 1
ATOM 752 O O . MET A 1 92 ? -15.978 -17.207 16.046 1.00 88.06 92 MET A O 1
ATOM 756 N N . GLY A 1 93 ? -15.329 -16.139 17.917 1.00 83.69 93 GLY A N 1
ATOM 757 C CA . GLY A 1 93 ? -14.167 -16.976 18.238 1.00 83.69 93 GLY A CA 1
ATOM 758 C C . GLY A 1 93 ? -14.427 -18.031 19.321 1.00 83.69 93 GLY A C 1
ATOM 759 O O . GLY A 1 93 ? -13.473 -18.562 19.900 1.00 83.69 93 GLY A O 1
ATOM 760 N N . ILE A 1 94 ? -15.697 -18.314 19.636 1.00 87.19 94 ILE A N 1
ATOM 761 C CA . ILE A 1 94 ? -16.081 -19.246 20.701 1.00 87.19 94 ILE A CA 1
ATOM 762 C C . ILE A 1 94 ? -15.550 -20.664 20.432 1.00 87.19 94 ILE A C 1
ATOM 764 O O . ILE A 1 94 ? -15.565 -21.158 19.304 1.00 87.19 94 ILE A O 1
ATOM 768 N N . SER A 1 95 ? -15.062 -21.343 21.475 1.00 86.69 95 SER A N 1
ATOM 769 C CA . SER A 1 95 ? -14.570 -22.715 21.329 1.00 86.69 95 SER A CA 1
ATOM 770 C C . SER A 1 95 ? -15.724 -23.710 21.167 1.00 86.69 95 SER A C 1
ATOM 772 O O . SER A 1 95 ? -16.813 -23.502 21.697 1.00 86.69 95 SER A O 1
ATOM 774 N N . GLU A 1 96 ? -15.497 -24.830 20.476 1.00 86.81 96 GLU A N 1
ATOM 775 C CA . GLU A 1 96 ? -16.529 -25.862 20.299 1.00 86.81 96 GLU A CA 1
ATOM 776 C C . GLU A 1 96 ? -17.092 -26.407 21.636 1.00 86.81 96 GLU A C 1
ATOM 778 O O . GLU A 1 96 ? -18.313 -26.560 21.739 1.00 86.81 96 GLU A O 1
ATOM 783 N N . PRO A 1 97 ? -16.279 -26.655 22.690 1.00 89.00 97 PRO A N 1
ATOM 784 C CA . PRO A 1 97 ? -16.807 -27.000 24.012 1.00 89.00 97 PRO A CA 1
ATOM 785 C C . PRO A 1 97 ? -17.736 -25.933 24.605 1.00 89.00 97 PRO A C 1
ATOM 787 O O . PRO A 1 97 ? -18.772 -26.274 25.176 1.00 89.00 97 PRO A O 1
ATOM 790 N N . ASP A 1 98 ? -17.390 -24.653 24.459 1.00 90.50 98 ASP A N 1
ATOM 791 C CA . ASP A 1 98 ? -18.196 -23.548 24.989 1.00 90.50 98 ASP A CA 1
ATOM 792 C C . ASP A 1 98 ? -19.491 -23.379 24.205 1.00 90.50 98 ASP A C 1
ATOM 794 O O . ASP A 1 98 ? -20.552 -23.213 24.803 1.00 90.50 98 ASP A O 1
ATOM 798 N N . TYR A 1 99 ? -19.415 -23.487 22.878 1.00 89.94 99 TYR A N 1
ATOM 799 C CA . TYR A 1 99 ? -20.578 -23.481 22.002 1.00 89.94 99 TYR A CA 1
ATOM 800 C C . TYR A 1 99 ? -21.575 -24.562 22.423 1.00 89.94 99 TYR A C 1
ATOM 802 O O . TYR A 1 99 ? -22.735 -24.250 22.680 1.00 89.94 99 TYR A O 1
ATOM 810 N N . LYS A 1 100 ? -21.122 -25.814 22.588 1.00 89.38 100 LYS A N 1
ATOM 811 C CA . LYS A 1 100 ? -21.988 -26.926 23.014 1.00 89.38 100 LYS A CA 1
ATOM 812 C C . LYS A 1 100 ? -22.604 -26.689 24.392 1.00 89.38 100 LYS A C 1
ATOM 814 O O . LYS A 1 100 ? -23.771 -27.002 24.591 1.00 89.38 100 LYS A O 1
ATOM 819 N N . ALA A 1 101 ? -21.843 -26.124 25.329 1.00 90.81 101 ALA A N 1
ATOM 820 C CA . ALA A 1 101 ? -22.334 -25.836 26.675 1.00 90.81 101 ALA A CA 1
ATOM 821 C C . ALA A 1 101 ? -23.371 -24.697 26.714 1.00 90.81 101 ALA A C 1
ATOM 823 O O . ALA A 1 101 ? -24.229 -24.685 27.593 1.00 90.81 101 ALA A O 1
ATOM 824 N N . LEU A 1 102 ? -23.284 -23.739 25.787 1.00 91.19 102 LEU A N 1
ATOM 825 C CA . LEU A 1 102 ? -24.127 -22.540 25.760 1.00 91.19 102 LEU A CA 1
ATOM 826 C C . LEU A 1 102 ? -25.272 -22.613 24.741 1.00 91.19 102 LEU A C 1
ATOM 828 O O . LEU A 1 102 ? -26.183 -21.788 24.803 1.00 91.19 102 LEU A O 1
ATOM 832 N N . TYR A 1 103 ? -25.248 -23.581 23.823 1.00 89.00 103 TYR A N 1
ATOM 833 C CA . TYR A 1 103 ? -26.206 -23.709 22.723 1.00 89.00 103 TYR A CA 1
ATOM 834 C C . TYR A 1 103 ? -27.661 -23.665 23.202 1.00 89.00 103 TYR A C 1
ATOM 836 O O . TYR A 1 103 ? -28.447 -22.842 22.725 1.00 89.00 103 TYR A O 1
ATOM 844 N N . ASP A 1 104 ? -27.990 -24.483 24.207 1.00 87.31 104 ASP A N 1
ATOM 845 C CA . ASP A 1 104 ? -29.357 -24.601 24.722 1.00 87.31 104 ASP A CA 1
ATOM 846 C C . ASP A 1 104 ? -29.842 -23.347 25.471 1.00 87.31 104 ASP A C 1
ATOM 848 O O . ASP A 1 104 ? -31.042 -23.148 25.667 1.00 87.31 104 ASP A O 1
ATOM 852 N N . TYR A 1 105 ? -28.915 -22.485 25.879 1.00 87.38 105 TYR A N 1
ATOM 853 C CA . TYR A 1 105 ? -29.222 -21.229 26.552 1.00 87.38 105 TYR A CA 1
ATOM 854 C C . TYR A 1 105 ? -29.340 -20.055 25.567 1.00 87.38 105 TYR A C 1
ATOM 856 O O . TYR A 1 105 ? -30.149 -19.149 25.758 1.00 87.38 105 TYR A O 1
ATOM 864 N N . VAL A 1 106 ? -28.526 -20.055 24.508 1.00 90.38 106 VAL A N 1
ATOM 865 C CA . VAL A 1 106 ? -28.392 -18.925 23.576 1.00 90.38 106 VAL A CA 1
ATOM 866 C C . VAL A 1 106 ? -29.373 -19.005 22.403 1.00 90.38 106 VAL A C 1
ATOM 868 O O . VAL A 1 106 ? -29.953 -17.987 22.004 1.00 90.38 106 VAL A O 1
ATOM 871 N N . VAL A 1 107 ? -29.543 -20.197 21.833 1.00 88.31 107 VAL A N 1
ATOM 872 C CA . VAL A 1 107 ? -30.324 -20.420 20.609 1.00 88.31 107 VAL A CA 1
ATOM 873 C C . VAL A 1 107 ? -31.789 -20.622 20.983 1.00 88.31 107 VAL A C 1
ATOM 875 O O . VAL A 1 107 ? -32.071 -21.396 21.887 1.00 88.31 107 VAL A O 1
ATOM 878 N N . SER A 1 108 ? -32.740 -19.959 20.321 1.00 84.50 108 SER A N 1
ATOM 879 C CA . SER A 1 108 ? -34.166 -20.149 20.633 1.00 84.50 108 SER A CA 1
ATOM 880 C C . SER A 1 108 ? -34.687 -21.501 20.136 1.00 84.50 108 SER A C 1
ATOM 882 O O . SER A 1 108 ? -34.260 -21.984 19.088 1.00 84.50 108 SER A O 1
ATOM 884 N N . ASP A 1 109 ? -35.666 -22.080 20.839 1.00 82.75 109 ASP A N 1
ATOM 885 C CA . ASP A 1 109 ? -36.305 -23.341 20.426 1.00 82.75 109 ASP A CA 1
ATOM 886 C C . ASP A 1 109 ? -36.895 -23.249 19.005 1.00 82.75 109 ASP A C 1
ATOM 888 O O . ASP A 1 109 ? -36.772 -24.181 18.215 1.00 82.75 109 ASP A O 1
ATOM 892 N N . GLU A 1 110 ? -37.455 -22.092 18.639 1.00 82.81 110 GLU A N 1
ATOM 893 C CA . GLU A 1 110 ? -37.959 -21.811 17.289 1.00 82.81 110 GLU A CA 1
ATOM 894 C C . GLU A 1 110 ? -36.863 -21.885 16.216 1.00 82.81 110 GLU A C 1
ATOM 896 O O . GLU A 1 110 ? -37.080 -22.439 15.137 1.00 82.81 110 GLU A O 1
ATOM 901 N N . TYR A 1 111 ? -35.665 -21.367 16.504 1.00 84.12 111 TYR A N 1
ATOM 902 C CA . TYR A 1 111 ? -34.551 -21.441 15.563 1.00 84.12 111 TYR A CA 1
ATOM 903 C C . TYR A 1 111 ? -34.068 -22.885 15.395 1.00 84.12 111 TYR A C 1
ATOM 905 O O . TYR A 1 111 ? -33.826 -23.313 14.266 1.00 84.12 111 TYR A O 1
ATOM 913 N N . ARG A 1 112 ? -34.000 -23.652 16.496 1.00 81.94 112 ARG A N 1
ATOM 914 C CA . ARG A 1 112 ? -33.599 -25.073 16.491 1.00 81.94 112 ARG A CA 1
ATOM 915 C C . ARG A 1 112 ? -34.544 -25.956 15.680 1.00 81.94 112 ARG A C 1
ATOM 917 O O . ARG A 1 112 ? -34.099 -26.910 15.057 1.00 81.94 112 ARG A O 1
ATOM 924 N N . LEU A 1 113 ? -35.842 -25.649 15.676 1.00 79.75 113 LEU A N 1
ATOM 925 C CA . LEU A 1 113 ? -36.833 -26.407 14.902 1.00 79.75 113 LEU A CA 1
ATOM 926 C C . LEU A 1 113 ? -36.631 -26.271 13.386 1.00 79.75 113 LEU A C 1
ATOM 928 O O . LEU A 1 113 ? -36.969 -27.188 12.642 1.00 79.75 113 LEU A O 1
ATOM 932 N N . ASN A 1 114 ? -36.074 -25.142 12.943 1.00 77.56 114 ASN A N 1
ATOM 933 C CA . ASN A 1 114 ? -35.940 -24.795 11.529 1.00 77.56 114 ASN A CA 1
ATOM 934 C C . ASN A 1 114 ? -34.510 -24.960 10.980 1.00 77.56 114 ASN A C 1
ATOM 936 O O . ASN A 1 114 ? -34.318 -24.839 9.772 1.00 77.56 114 ASN A O 1
ATOM 940 N N . HIS A 1 115 ? -33.518 -25.250 11.832 1.00 74.31 115 HIS A N 1
ATOM 941 C CA . HIS A 1 115 ? -32.109 -25.368 11.442 1.00 74.31 115 HIS A CA 1
ATOM 942 C C . HIS A 1 115 ? -31.482 -26.647 12.024 1.00 74.31 115 HIS A C 1
ATOM 944 O O . HIS A 1 115 ? -31.614 -26.894 13.224 1.00 74.31 115 HIS A O 1
ATOM 950 N N . PRO A 1 116 ? -30.771 -27.463 11.222 1.00 64.50 116 PRO A N 1
ATOM 951 C CA . PRO A 1 116 ? -30.064 -28.642 11.722 1.00 64.50 116 PRO A CA 1
ATOM 952 C C . PRO A 1 116 ? -29.025 -28.281 12.797 1.00 64.50 116 PRO A C 1
ATOM 954 O O . PRO A 1 116 ? -28.270 -27.323 12.634 1.00 64.50 116 PRO A O 1
ATOM 957 N N . VAL A 1 117 ? -28.937 -29.091 13.859 1.00 59.81 117 VAL A N 1
ATOM 958 C CA . VAL A 1 117 ? -28.037 -28.880 15.018 1.00 59.81 117 VAL A CA 1
ATOM 959 C C . VAL A 1 117 ? -26.554 -28.810 14.618 1.00 59.81 117 VAL A C 1
ATOM 961 O O . VAL A 1 117 ? -25.770 -28.121 15.265 1.00 59.81 117 VAL A O 1
ATOM 964 N N . ASP A 1 118 ? -26.172 -29.459 13.517 1.00 62.88 118 ASP A N 1
ATOM 965 C CA . ASP A 1 118 ? -24.772 -29.582 13.096 1.00 62.88 118 ASP A CA 1
ATOM 966 C C . ASP A 1 118 ? -24.238 -28.359 12.321 1.00 62.88 118 ASP A C 1
ATOM 968 O O . ASP A 1 118 ? -23.045 -28.301 12.009 1.00 62.88 118 ASP A O 1
ATOM 972 N N . ASN A 1 119 ? -25.070 -27.347 12.029 1.00 76.88 119 ASN A N 1
ATOM 973 C CA . ASN A 1 119 ? -24.620 -26.134 11.336 1.00 76.88 119 ASN A CA 1
ATOM 974 C C . ASN A 1 119 ? -24.110 -25.059 12.315 1.00 76.88 119 ASN A C 1
ATOM 976 O O . ASN A 1 119 ? -24.721 -24.005 12.536 1.00 76.88 119 ASN A O 1
ATOM 980 N N . ILE A 1 120 ? -22.955 -25.352 12.920 1.00 82.62 120 ILE A N 1
ATOM 981 C CA . ILE A 1 120 ? -22.297 -24.507 13.930 1.00 82.62 120 ILE A CA 1
ATOM 982 C C . ILE A 1 120 ? -22.023 -23.098 13.383 1.00 82.62 120 ILE A C 1
ATOM 984 O O . ILE A 1 120 ? -22.270 -22.110 14.074 1.00 82.62 120 ILE A O 1
ATOM 988 N N . ARG A 1 121 ? -21.571 -22.992 12.126 1.00 82.19 121 ARG A N 1
ATOM 989 C CA . ARG A 1 121 ? -21.200 -21.719 11.483 1.00 82.19 121 ARG A CA 1
ATOM 990 C C . ARG A 1 121 ? -22.384 -20.761 11.372 1.00 82.19 121 ARG A C 1
ATOM 992 O O . ARG A 1 121 ? -22.285 -19.616 11.805 1.00 82.19 121 ARG A O 1
ATOM 999 N N . GLU A 1 122 ? -23.505 -21.219 10.821 1.00 82.31 122 GLU A N 1
ATOM 1000 C CA . GLU A 1 122 ? -24.713 -20.391 10.696 1.00 82.31 122 GLU A CA 1
ATOM 1001 C C . GLU A 1 122 ? -25.282 -20.007 12.059 1.00 82.31 122 GLU A C 1
ATOM 1003 O O . GLU A 1 122 ? -25.676 -18.860 12.265 1.00 82.31 122 GLU A O 1
ATOM 1008 N N . THR A 1 123 ? -25.264 -20.938 13.015 1.00 87.62 123 THR A N 1
ATOM 1009 C CA . THR A 1 123 ? -25.748 -20.669 14.372 1.00 87.62 123 THR A CA 1
ATOM 1010 C C . THR A 1 123 ? -24.909 -19.600 15.069 1.00 87.62 123 THR A C 1
ATOM 1012 O O . THR A 1 123 ? -25.470 -18.663 15.638 1.00 87.62 123 THR A O 1
ATOM 1015 N N . ILE A 1 124 ? -23.576 -19.712 15.023 1.00 89.00 124 ILE A N 1
ATOM 1016 C CA . ILE A 1 124 ? -22.687 -18.697 15.601 1.00 89.00 124 ILE A CA 1
ATOM 1017 C C . ILE A 1 124 ? -22.964 -17.352 14.934 1.00 89.00 124 ILE A C 1
ATOM 1019 O O . ILE A 1 124 ? -23.255 -16.395 15.638 1.00 89.00 124 ILE A O 1
ATOM 1023 N N . ARG A 1 125 ? -23.019 -17.273 13.600 1.00 84.75 125 ARG A N 1
ATOM 1024 C CA . ARG A 1 125 ? -23.335 -16.011 12.903 1.00 84.75 125 ARG A CA 1
ATOM 1025 C C . ARG A 1 125 ? -24.665 -15.405 13.350 1.00 84.75 125 ARG A C 1
ATOM 1027 O O . ARG A 1 125 ? -24.746 -14.203 13.594 1.00 84.75 125 ARG A O 1
ATOM 1034 N N . ALA A 1 126 ? -25.703 -16.225 13.494 1.00 88.00 126 ALA A N 1
ATOM 1035 C CA . ALA A 1 126 ? -27.029 -15.762 13.881 1.00 88.00 126 ALA A CA 1
ATOM 1036 C C . ALA A 1 126 ? -27.106 -15.257 15.335 1.00 88.00 126 ALA A C 1
ATOM 1038 O O . ALA A 1 126 ? -27.952 -14.402 15.630 1.00 88.00 126 ALA A O 1
ATOM 1039 N N . PHE A 1 127 ? -26.252 -15.756 16.232 1.00 92.25 127 PHE A N 1
ATOM 1040 C CA . PHE A 1 127 ? -26.353 -15.498 17.672 1.00 92.25 127 PHE A CA 1
ATOM 1041 C C . PHE A 1 127 ? -25.040 -15.059 18.342 1.00 92.25 127 PHE A C 1
ATOM 1043 O O . PHE A 1 127 ? -24.970 -15.074 19.572 1.00 92.25 127 PHE A O 1
ATOM 1050 N N . HIS A 1 128 ? -24.012 -14.658 17.588 1.00 92.56 128 HIS A N 1
ATOM 1051 C CA . HIS A 1 128 ? -22.689 -14.325 18.129 1.00 92.56 128 HIS A CA 1
ATOM 1052 C C . HIS A 1 128 ? -22.763 -13.249 19.210 1.00 92.56 128 HIS A C 1
ATOM 1054 O O . HIS A 1 128 ? -22.149 -13.429 20.248 1.00 92.56 128 HIS A O 1
ATOM 1060 N N . GLN A 1 129 ? -23.611 -12.228 19.070 1.00 94.88 129 GLN A N 1
ATOM 1061 C CA . GLN A 1 129 ? -23.826 -11.202 20.093 1.00 94.88 129 GLN A CA 1
ATOM 1062 C C . GLN A 1 129 ? -24.270 -11.783 21.450 1.00 94.88 129 GLN A C 1
ATOM 1064 O O . GLN A 1 129 ? -23.826 -11.347 22.514 1.00 94.88 129 GLN A O 1
ATOM 1069 N N . LYS A 1 130 ? -25.103 -12.831 21.428 1.00 95.81 130 LYS A N 1
ATOM 1070 C CA . LYS A 1 130 ? -25.543 -13.535 22.641 1.00 95.81 130 LYS A CA 1
ATOM 1071 C C . LYS A 1 130 ? -24.460 -14.466 23.174 1.00 95.81 130 LYS A C 1
ATOM 1073 O O . LYS A 1 130 ? -24.297 -14.575 24.389 1.00 95.81 130 LYS A O 1
ATOM 1078 N N . PHE A 1 131 ? -23.711 -15.121 22.286 1.00 95.38 131 PHE A N 1
ATOM 1079 C CA . PHE A 1 131 ? -22.543 -15.906 22.682 1.00 95.38 131 PHE A CA 1
ATOM 1080 C C . PHE A 1 131 ? -21.467 -15.025 23.321 1.00 95.38 131 PHE A C 1
ATOM 1082 O O . PHE A 1 131 ? -20.955 -15.406 24.368 1.00 95.38 131 PHE A O 1
ATOM 1089 N N . SER A 1 132 ? -21.197 -13.832 22.784 1.00 95.75 132 SER A N 1
ATOM 1090 C CA . SER A 1 132 ? -20.273 -12.847 23.352 1.00 95.75 132 SER A CA 1
ATOM 1091 C C . SER A 1 132 ? -20.674 -12.474 24.773 1.00 95.75 132 SER A C 1
ATOM 1093 O O . SER A 1 132 ? -19.853 -12.536 25.683 1.00 95.75 132 SER A O 1
ATOM 1095 N N . ARG A 1 133 ? -21.965 -12.204 25.016 1.00 97.12 133 ARG A N 1
ATOM 1096 C CA . ARG A 1 133 ? -22.478 -11.972 26.376 1.00 97.12 133 ARG A CA 1
ATOM 1097 C C . ARG A 1 133 ? -22.146 -13.118 27.327 1.00 97.12 133 ARG A C 1
ATOM 1099 O O . ARG A 1 133 ? -21.653 -12.879 28.426 1.00 97.12 133 ARG A O 1
ATOM 1106 N N . GLN A 1 134 ? -22.428 -14.358 26.930 1.00 96.75 134 GLN A N 1
ATOM 1107 C CA . GLN A 1 134 ? -22.152 -15.520 27.782 1.00 96.75 134 GLN A CA 1
ATOM 1108 C C . GLN A 1 134 ? -20.652 -15.764 27.966 1.00 96.75 134 GLN A C 1
ATOM 1110 O O . GLN A 1 134 ? -20.218 -16.143 29.053 1.00 96.75 134 GLN A O 1
ATOM 1115 N N . TYR A 1 135 ? -19.858 -15.499 26.932 1.00 94.69 135 TYR A N 1
ATOM 1116 C CA . TYR A 1 135 ? -18.406 -15.569 26.978 1.00 94.69 135 TYR A CA 1
ATOM 1117 C C . TYR A 1 135 ? -17.842 -14.585 28.012 1.00 94.69 135 TYR A C 1
ATOM 1119 O O . TYR A 1 135 ? -17.041 -14.980 28.857 1.00 94.69 135 TYR A O 1
ATOM 1127 N N . ILE A 1 136 ? -18.319 -13.338 28.013 1.00 96.94 136 ILE A N 1
ATOM 1128 C CA . ILE A 1 136 ? -17.903 -12.304 28.971 1.00 96.94 136 ILE A CA 1
ATOM 1129 C C . ILE A 1 136 ? -18.199 -12.739 30.409 1.00 96.94 136 ILE A C 1
ATOM 1131 O O . ILE A 1 136 ? -17.314 -12.659 31.253 1.00 96.94 136 ILE A O 1
ATOM 1135 N N . TYR A 1 137 ? -19.393 -13.275 30.688 1.00 97.25 137 TYR A N 1
ATOM 1136 C CA . TYR A 1 137 ? -19.707 -13.801 32.023 1.00 97.25 137 TYR A CA 1
ATOM 1137 C C . TYR A 1 137 ? -18.814 -14.974 32.422 1.00 97.25 137 TYR A C 1
ATOM 1139 O O . TYR A 1 137 ? -18.326 -15.026 33.547 1.00 97.25 137 TYR A O 1
ATOM 1147 N N . LYS A 1 138 ? -18.591 -15.918 31.505 1.00 95.12 138 LYS A N 1
ATOM 1148 C CA . LYS A 1 138 ? -17.789 -17.112 31.777 1.00 95.12 138 LYS A CA 1
ATOM 1149 C C . LYS A 1 138 ? -16.324 -16.783 32.070 1.00 95.12 138 LYS A C 1
ATOM 1151 O O . LYS A 1 138 ? -15.700 -17.470 32.875 1.00 95.12 138 LYS A O 1
ATOM 1156 N N . TYR A 1 139 ? -15.778 -15.775 31.397 1.00 95.00 139 TYR A N 1
ATOM 1157 C CA . TYR A 1 139 ? -14.359 -15.427 31.447 1.00 95.00 139 TYR A CA 1
ATOM 1158 C C . TYR A 1 139 ? -14.077 -14.107 32.178 1.00 95.00 139 TYR A C 1
ATOM 1160 O O . TYR A 1 139 ? -12.969 -13.591 32.076 1.00 95.00 139 TYR A O 1
ATOM 1168 N N . ALA A 1 140 ? -15.031 -13.577 32.950 1.00 95.94 140 ALA A N 1
ATOM 1169 C CA . ALA A 1 140 ? -14.863 -12.328 33.696 1.00 95.94 140 ALA A CA 1
ATOM 1170 C C . ALA A 1 140 ? -13.624 -12.345 34.611 1.00 95.94 140 ALA A C 1
ATOM 1172 O O . ALA A 1 140 ? -12.837 -11.400 34.595 1.00 95.94 140 ALA A O 1
ATOM 1173 N N . ASP A 1 141 ? -13.401 -13.460 35.318 1.00 94.25 141 ASP A N 1
ATOM 1174 C CA . ASP A 1 141 ? -12.229 -13.657 36.181 1.00 94.25 141 ASP A CA 1
ATOM 1175 C C . ASP A 1 141 ? -10.913 -13.668 35.389 1.00 94.25 141 ASP A C 1
ATOM 1177 O O . ASP A 1 141 ? -9.903 -13.148 35.853 1.00 94.25 141 ASP A O 1
ATOM 1181 N N . LEU A 1 142 ? -10.915 -14.237 34.174 1.00 92.50 142 LEU A N 1
ATOM 1182 C CA . LEU A 1 142 ? -9.736 -14.275 33.300 1.00 92.50 142 LEU A CA 1
ATOM 1183 C C . LEU A 1 142 ? -9.331 -12.868 32.843 1.00 92.50 142 LEU A C 1
ATOM 1185 O O . LEU A 1 142 ? -8.144 -12.590 32.690 1.00 92.50 142 LEU A O 1
ATOM 1189 N N . PHE A 1 143 ? -10.317 -12.006 32.601 1.00 93.31 143 PHE A N 1
ATOM 1190 C CA . PHE A 1 143 ? -10.101 -10.612 32.219 1.00 93.31 143 PHE A CA 1
ATOM 1191 C C . PHE A 1 143 ? -9.906 -9.683 33.422 1.00 93.31 143 PHE A C 1
ATOM 1193 O O . PHE A 1 143 ? -9.714 -8.484 33.223 1.00 93.31 143 PHE A O 1
ATOM 1200 N N . GLU A 1 144 ? -9.950 -10.223 34.645 1.00 96.00 144 GLU A N 1
ATOM 1201 C CA . GLU A 1 144 ? -9.844 -9.466 35.894 1.00 96.00 144 GLU A CA 1
ATOM 1202 C C . GLU A 1 144 ? -10.840 -8.286 35.931 1.00 96.00 144 GLU A C 1
ATOM 1204 O O . GLU A 1 144 ? -10.494 -7.173 36.334 1.00 96.00 144 GLU A O 1
ATOM 1209 N N . ILE A 1 145 ? -12.081 -8.507 35.464 1.00 97.31 145 ILE A N 1
ATOM 1210 C CA . ILE A 1 145 ? -13.099 -7.447 35.417 1.00 97.31 145 ILE A CA 1
ATOM 1211 C C . ILE A 1 145 ? -13.400 -6.971 36.856 1.00 97.31 145 ILE A C 1
ATOM 1213 O O . ILE A 1 145 ? -13.705 -7.805 37.709 1.00 97.31 145 ILE A O 1
ATOM 1217 N N . PRO A 1 146 ? -13.366 -5.653 37.152 1.00 96.19 146 PRO A N 1
ATOM 1218 C CA . PRO A 1 146 ? -13.333 -5.142 38.527 1.00 96.19 146 PRO A CA 1
ATOM 1219 C C . PRO A 1 146 ? -14.525 -5.508 39.419 1.00 96.19 146 PRO A C 1
ATOM 1221 O O . PRO A 1 146 ? -14.390 -5.518 40.643 1.00 96.19 146 PRO A O 1
ATOM 1224 N N . SER A 1 147 ? -15.706 -5.748 38.841 1.00 97.44 147 SER A N 1
ATOM 1225 C CA . SER A 1 147 ? -16.896 -6.152 39.596 1.00 97.44 147 SER A CA 1
ATOM 1226 C C . SER A 1 147 ? -17.942 -6.868 38.733 1.00 97.44 147 SER A C 1
ATOM 1228 O O . SER A 1 147 ? -17.870 -6.876 37.497 1.00 97.44 147 SER A O 1
ATOM 1230 N N . GLU A 1 148 ? -18.957 -7.445 39.381 1.00 97.69 148 GLU A N 1
ATOM 1231 C CA . GLU A 1 148 ? -20.106 -8.049 38.695 1.00 97.69 148 GLU A CA 1
ATOM 1232 C C . GLU A 1 148 ? -20.908 -7.008 37.899 1.00 97.69 148 GLU A C 1
ATOM 1234 O O . GLU A 1 148 ? -21.384 -7.294 36.800 1.00 97.69 148 GLU A O 1
ATOM 1239 N N . GLU A 1 149 ? -21.011 -5.779 38.407 1.00 98.19 149 GLU A N 1
ATOM 1240 C CA . GLU A 1 149 ? -21.659 -4.647 37.740 1.00 98.19 149 GLU A CA 1
ATOM 1241 C C . GLU A 1 149 ? -20.930 -4.271 36.445 1.00 98.19 149 GLU A C 1
ATOM 1243 O O . GLU A 1 149 ? -21.574 -4.130 35.404 1.00 98.19 149 GLU A O 1
ATOM 1248 N N . HIS A 1 150 ? -19.593 -4.208 36.467 1.00 98.56 150 HIS A N 1
ATOM 1249 C CA . HIS A 1 150 ? -18.786 -4.008 35.259 1.00 98.56 150 HIS A CA 1
ATOM 1250 C C . HIS A 1 150 ? -18.982 -5.139 34.254 1.00 98.56 150 HIS A C 1
ATOM 1252 O O . HIS A 1 150 ? -19.206 -4.888 33.072 1.00 98.56 150 HIS A O 1
ATOM 1258 N N . THR A 1 151 ? -18.950 -6.386 34.732 1.00 98.62 151 THR A N 1
ATOM 1259 C CA . THR A 1 151 ? -19.167 -7.568 33.889 1.00 98.62 151 THR A CA 1
ATOM 1260 C C . THR A 1 151 ? -20.535 -7.498 33.219 1.00 98.62 151 THR A C 1
ATOM 1262 O O . THR A 1 151 ? -20.646 -7.687 32.010 1.00 98.62 151 THR A O 1
ATOM 1265 N N . ARG A 1 152 ? -21.580 -7.152 33.978 1.00 98.44 152 ARG A N 1
ATOM 1266 C CA . ARG A 1 152 ? -22.939 -6.976 33.460 1.00 98.44 152 ARG A CA 1
ATOM 1267 C C . ARG A 1 152 ? -23.028 -5.830 32.455 1.00 98.44 152 ARG A C 1
ATOM 1269 O O . ARG A 1 152 ? -23.695 -6.000 31.438 1.00 98.44 152 ARG A O 1
ATOM 1276 N N . ALA A 1 153 ? -22.380 -4.698 32.717 1.00 98.50 153 ALA A N 1
ATOM 1277 C CA . ALA A 1 153 ? -22.369 -3.554 31.812 1.00 98.50 153 ALA A CA 1
ATOM 1278 C C . ALA A 1 153 ? -21.707 -3.906 30.471 1.00 98.50 153 ALA A C 1
ATOM 1280 O O . ALA A 1 153 ? -22.333 -3.730 29.428 1.00 98.50 153 ALA A O 1
ATOM 1281 N N . ILE A 1 154 ? -20.504 -4.491 30.502 1.00 98.62 154 ILE A N 1
ATOM 1282 C CA . ILE A 1 154 ? -19.775 -4.930 29.301 1.00 98.62 154 ILE A CA 1
ATOM 1283 C C . ILE A 1 154 ? -20.599 -5.972 28.542 1.00 98.62 154 ILE A C 1
ATOM 1285 O O . ILE A 1 154 ? -20.797 -5.849 27.341 1.00 98.62 154 ILE A O 1
ATOM 1289 N N . ALA A 1 155 ? -21.159 -6.964 29.235 1.00 98.25 155 ALA A N 1
ATOM 1290 C CA . ALA A 1 155 ? -21.927 -8.026 28.596 1.00 98.25 155 ALA A CA 1
ATOM 1291 C C . ALA A 1 155 ? -23.227 -7.520 27.938 1.00 98.25 155 ALA A C 1
ATOM 1293 O O . ALA A 1 155 ? -23.594 -8.005 26.867 1.00 98.25 155 ALA A O 1
ATOM 1294 N N . LEU A 1 156 ? -23.910 -6.540 28.545 1.00 98.25 156 LEU A N 1
ATOM 1295 C CA . LEU A 1 156 ? -25.090 -5.898 27.956 1.00 98.25 156 LEU A CA 1
ATOM 1296 C C . LEU A 1 156 ? -24.721 -5.037 26.748 1.00 98.25 156 LEU A C 1
ATOM 1298 O O . LEU A 1 156 ? -25.363 -5.167 25.712 1.00 98.25 156 LEU A O 1
ATOM 1302 N N . VAL A 1 157 ? -23.688 -4.198 26.856 1.00 98.31 157 VAL A N 1
ATOM 1303 C CA . VAL A 1 157 ? -23.230 -3.338 25.753 1.00 98.31 157 VAL A CA 1
ATOM 1304 C C . VAL A 1 157 ? -22.727 -4.184 24.579 1.00 98.31 157 VAL A C 1
ATOM 1306 O O . VAL A 1 157 ? -23.101 -3.927 23.437 1.00 98.31 157 VAL A O 1
ATOM 1309 N N . SER A 1 158 ? -21.961 -5.242 24.854 1.00 97.44 158 SER A N 1
ATOM 1310 C CA . SER A 1 158 ? -21.501 -6.199 23.848 1.00 97.44 158 SER A CA 1
ATOM 1311 C C . SER A 1 158 ? -22.644 -6.970 23.190 1.00 97.44 158 SER A C 1
ATOM 1313 O O . SER A 1 158 ? -22.599 -7.146 21.984 1.00 97.44 158 SER A O 1
ATOM 1315 N N . GLU A 1 159 ? -23.686 -7.414 23.903 1.00 97.31 159 GLU A N 1
ATOM 1316 C CA . GLU A 1 159 ? -24.864 -8.015 23.241 1.00 97.31 159 GLU A CA 1
ATOM 1317 C C . GLU A 1 159 ? -25.636 -6.977 22.420 1.00 97.31 159 GLU A C 1
ATOM 1319 O O . GLU A 1 159 ? -26.183 -7.276 21.357 1.00 97.31 159 GLU A O 1
ATOM 1324 N N . ALA A 1 160 ? -25.674 -5.743 22.916 1.00 96.56 160 ALA A N 1
ATOM 1325 C CA . ALA A 1 160 ? -26.407 -4.652 22.314 1.00 96.56 160 ALA A CA 1
ATOM 1326 C C . ALA A 1 160 ? -25.789 -4.141 21.008 1.00 96.56 160 ALA A C 1
ATOM 1328 O O . ALA A 1 160 ? -26.435 -3.326 20.354 1.00 96.56 160 ALA A O 1
ATOM 1329 N N . HIS A 1 161 ? -24.630 -4.630 20.556 1.00 94.12 161 HIS A N 1
ATOM 1330 C CA . HIS A 1 161 ? -24.117 -4.247 19.238 1.00 94.12 161 HIS A CA 1
ATOM 1331 C C . HIS A 1 161 ? -25.066 -4.685 18.104 1.00 94.12 161 HIS A C 1
ATOM 1333 O O . HIS A 1 161 ? -25.164 -3.992 17.103 1.00 94.12 161 HIS A O 1
ATOM 1339 N N . ARG A 1 162 ? -25.887 -5.740 18.285 1.00 92.06 162 ARG A N 1
ATOM 1340 C CA . ARG A 1 162 ? -26.871 -6.162 17.269 1.00 92.06 162 ARG A CA 1
ATOM 1341 C C . ARG A 1 162 ? -28.154 -6.752 17.856 1.00 92.06 162 ARG A C 1
ATOM 1343 O O . ARG A 1 162 ? -28.147 -7.398 18.897 1.00 92.06 162 ARG A O 1
ATOM 1350 N N . LYS A 1 163 ? -29.277 -6.596 17.143 1.00 90.06 163 LYS A N 1
ATOM 1351 C CA . LYS A 1 163 ? -30.605 -7.219 17.392 1.00 90.06 163 LYS A CA 1
ATOM 1352 C C . LYS A 1 163 ? -31.323 -6.870 18.707 1.00 90.06 163 LYS A C 1
ATOM 1354 O O . LYS A 1 163 ? -32.528 -7.079 18.781 1.00 90.06 163 LYS A O 1
ATOM 1359 N N . MET A 1 164 ? -30.635 -6.369 19.733 1.00 93.81 164 MET A N 1
ATOM 1360 C CA . MET A 1 164 ? -31.265 -5.938 20.987 1.00 93.81 164 MET A CA 1
ATOM 1361 C C . MET A 1 164 ? -32.113 -4.673 20.770 1.00 93.81 164 MET A C 1
ATOM 1363 O O . MET A 1 164 ? -31.670 -3.752 20.080 1.00 93.81 164 MET A O 1
ATOM 1367 N N . ASP A 1 165 ? -33.292 -4.590 21.385 1.00 95.00 165 ASP A N 1
ATOM 1368 C CA . ASP A 1 165 ? -34.055 -3.339 21.441 1.00 95.00 165 ASP A CA 1
ATOM 1369 C C . ASP A 1 165 ? -33.406 -2.385 22.456 1.00 95.00 165 ASP A C 1
ATOM 1371 O O . ASP A 1 165 ? -33.381 -2.660 23.655 1.00 95.00 165 ASP A O 1
ATOM 1375 N N . LEU A 1 166 ? -32.843 -1.277 21.967 1.00 96.38 166 LEU A N 1
ATOM 1376 C CA . LEU A 1 166 ? -32.155 -0.295 22.808 1.00 96.38 166 LEU A CA 1
ATOM 1377 C C . LEU A 1 166 ? -33.119 0.655 23.536 1.00 96.38 166 LEU A C 1
ATOM 1379 O O . LEU A 1 166 ? -32.691 1.391 24.429 1.00 96.38 166 LEU A O 1
ATOM 1383 N N . LEU A 1 167 ? -34.397 0.693 23.153 1.00 94.50 167 LEU A N 1
ATOM 1384 C CA . LEU A 1 167 ? -35.414 1.531 23.796 1.00 94.50 167 LEU A CA 1
ATOM 1385 C C . LEU A 1 167 ? -36.119 0.805 24.949 1.00 94.50 167 LEU A C 1
ATOM 1387 O O . LEU A 1 167 ? -36.661 1.474 25.827 1.00 94.50 167 LEU A O 1
ATOM 1391 N N . ASP A 1 168 ? -36.078 -0.530 24.993 1.00 94.94 168 ASP A N 1
ATOM 1392 C CA . ASP A 1 168 ? -36.673 -1.306 26.084 1.00 94.94 168 ASP A CA 1
ATOM 1393 C C . ASP A 1 168 ? -35.814 -1.240 27.358 1.00 94.94 168 ASP A C 1
ATOM 1395 O O . ASP A 1 168 ? -34.738 -1.836 27.467 1.00 94.94 168 ASP A O 1
ATOM 1399 N N . GLU A 1 169 ? -36.318 -0.522 28.360 1.00 92.62 169 GLU A N 1
ATOM 1400 C CA . GLU A 1 169 ? -35.658 -0.335 29.652 1.00 92.62 169 GLU A CA 1
ATOM 1401 C C . GLU A 1 169 ? -35.572 -1.619 30.493 1.00 92.62 169 GLU A C 1
ATOM 1403 O O . GLU A 1 169 ? -34.694 -1.733 31.350 1.00 92.62 169 GLU A O 1
ATOM 1408 N N . ASN A 1 170 ? -36.419 -2.617 30.220 1.00 92.81 170 ASN A N 1
ATOM 1409 C CA . ASN A 1 170 ? -36.344 -3.914 30.895 1.00 92.81 170 ASN A CA 1
ATOM 1410 C C . ASN A 1 170 ? -35.174 -4.759 30.377 1.00 92.81 170 ASN A C 1
ATOM 1412 O O . ASN A 1 170 ? -34.640 -5.590 31.115 1.00 92.81 170 ASN A O 1
ATOM 1416 N N . ILE A 1 171 ? -34.788 -4.560 29.113 1.00 92.56 171 ILE A N 1
ATOM 1417 C CA . ILE A 1 171 ? -33.692 -5.286 28.465 1.00 92.56 171 ILE A CA 1
ATOM 1418 C C . ILE A 1 171 ? -32.367 -4.560 28.707 1.00 92.56 171 ILE A C 1
ATOM 1420 O O . ILE A 1 171 ? -31.398 -5.176 29.158 1.00 92.56 171 ILE A O 1
ATOM 1424 N N . LEU A 1 172 ? -32.339 -3.250 28.452 1.00 96.44 172 LEU A N 1
ATOM 1425 C CA . LEU A 1 172 ? -31.167 -2.396 28.620 1.00 96.44 172 LEU A CA 1
ATOM 1426 C C . LEU A 1 172 ? -31.505 -1.261 29.598 1.00 96.44 172 LEU A C 1
ATOM 1428 O O . LEU A 1 172 ? -32.136 -0.293 29.179 1.00 96.44 172 LEU A O 1
ATOM 1432 N N . PRO A 1 173 ? -31.107 -1.335 30.881 1.00 95.94 173 PRO A N 1
ATOM 1433 C CA . PRO A 1 173 ? -31.351 -0.273 31.860 1.00 95.94 173 PRO A CA 1
ATOM 1434 C C . PRO A 1 173 ? -30.697 1.057 31.466 1.00 95.94 173 PRO A C 1
ATOM 1436 O O . PRO A 1 173 ? -29.646 1.064 30.832 1.00 95.94 173 PRO A O 1
ATOM 1439 N N . SER A 1 174 ? -31.292 2.188 31.859 1.00 93.69 174 SER A N 1
ATOM 1440 C CA . SER A 1 174 ? -30.765 3.517 31.500 1.00 93.69 174 SER A CA 1
ATOM 1441 C C . SER A 1 174 ? -29.426 3.822 32.183 1.00 93.69 174 SER A C 1
ATOM 1443 O O . SER A 1 174 ? -28.530 4.401 31.571 1.00 93.69 174 SER A O 1
ATOM 1445 N N . VAL A 1 175 ? -29.285 3.387 33.436 1.00 95.31 175 VAL A N 1
ATOM 1446 C CA . VAL A 1 175 ? -28.086 3.557 34.257 1.00 95.31 175 VAL A CA 1
ATOM 1447 C C . VAL A 1 175 ? -27.792 2.258 34.996 1.00 95.31 175 VAL A C 1
ATOM 1449 O O . VAL A 1 175 ? -28.705 1.557 35.440 1.00 95.31 175 VAL A O 1
ATOM 1452 N N . LEU A 1 176 ? -26.508 1.951 35.148 1.00 97.06 176 LEU A N 1
ATOM 1453 C CA . LEU A 1 176 ? -26.012 0.897 36.020 1.00 97.06 176 LEU A CA 1
ATOM 1454 C C . LEU A 1 176 ? -24.948 1.482 36.954 1.00 97.06 176 LEU A C 1
ATOM 1456 O O . LEU A 1 176 ? -23.958 2.042 36.491 1.00 97.06 176 LEU A O 1
ATOM 1460 N N . THR A 1 177 ? -25.173 1.381 38.263 1.00 97.88 177 THR A N 1
ATOM 1461 C CA . THR A 1 177 ? -24.264 1.919 39.285 1.00 97.88 177 THR A CA 1
ATOM 1462 C C . THR A 1 177 ? -23.239 0.865 39.688 1.00 97.88 177 THR A C 1
ATOM 1464 O O . THR A 1 177 ? -23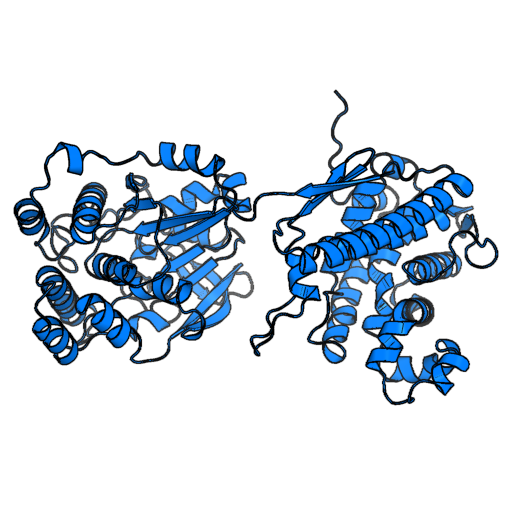.616 -0.241 40.073 1.00 97.88 177 THR A O 1
ATOM 1467 N N . VAL A 1 178 ? -21.954 1.204 39.612 1.00 97.19 178 VAL A N 1
ATOM 1468 C CA . VAL A 1 178 ? -20.829 0.344 40.025 1.00 97.19 178 VAL A CA 1
ATOM 1469 C C . VAL A 1 178 ? -20.445 0.573 41.498 1.00 97.19 178 VAL A C 1
ATOM 1471 O O . VAL A 1 178 ? -20.866 1.568 42.091 1.00 97.19 178 VAL A O 1
ATOM 1474 N N . PRO A 1 179 ? -19.654 -0.318 42.137 1.00 96.94 179 PRO A N 1
ATOM 1475 C CA . PRO A 1 179 ? -19.392 -0.262 43.583 1.00 96.94 179 PRO A CA 1
ATOM 1476 C C . PRO A 1 179 ? -18.762 1.037 44.109 1.00 96.94 179 PRO A C 1
ATOM 1478 O O . PRO A 1 179 ? -18.926 1.363 45.284 1.00 96.94 179 PRO A O 1
ATOM 1481 N N . ASN A 1 180 ? -18.047 1.786 43.265 1.00 94.62 180 ASN A N 1
ATOM 1482 C CA . ASN A 1 180 ? -17.484 3.097 43.610 1.00 94.62 180 ASN A CA 1
ATOM 1483 C C . ASN A 1 180 ? -18.526 4.239 43.578 1.00 94.62 180 ASN A C 1
ATOM 1485 O O . ASN A 1 180 ? -18.193 5.370 43.925 1.00 94.62 180 ASN A O 1
ATOM 1489 N N . GLY A 1 181 ? -19.778 3.947 43.208 1.00 96.19 181 GLY A N 1
ATOM 1490 C CA . GLY A 1 181 ? -20.881 4.902 43.115 1.00 96.19 181 GLY A CA 1
ATOM 1491 C C . GLY A 1 181 ? -21.005 5.599 41.760 1.00 96.19 181 GLY A C 1
ATOM 1492 O O . GLY A 1 181 ? -21.952 6.363 41.581 1.00 96.19 181 GLY A O 1
ATOM 1493 N N . ASN A 1 182 ? -20.098 5.341 40.812 1.00 97.62 182 ASN A N 1
ATOM 1494 C CA . ASN A 1 182 ? -20.206 5.895 39.468 1.00 97.62 182 ASN A CA 1
ATOM 1495 C C . ASN A 1 182 ? -21.384 5.266 38.713 1.00 97.62 182 ASN A C 1
ATOM 1497 O O . ASN A 1 182 ? -21.743 4.102 38.906 1.00 97.62 182 ASN A O 1
ATOM 1501 N N . GLU A 1 183 ? -21.993 6.063 37.844 1.00 97.69 183 GLU A N 1
ATOM 1502 C CA . GLU A 1 183 ? -23.125 5.670 37.012 1.00 97.69 183 GLU A CA 1
ATOM 1503 C C . GLU A 1 183 ? -22.653 5.433 35.575 1.00 97.69 183 GLU A C 1
ATOM 1505 O O . GLU A 1 183 ? -21.935 6.254 35.006 1.00 97.69 183 GLU A O 1
ATOM 1510 N N . ILE A 1 184 ? -23.055 4.305 34.986 1.00 98.25 184 ILE A N 1
ATOM 1511 C CA . ILE A 1 184 ? -22.752 3.952 33.597 1.00 98.25 184 ILE A CA 1
ATOM 1512 C C . ILE A 1 184 ? -24.019 4.086 32.757 1.00 98.25 184 ILE A C 1
ATOM 1514 O O . ILE A 1 184 ? -24.982 3.339 32.962 1.00 98.25 184 ILE A O 1
ATOM 1518 N N . HIS A 1 185 ? -24.003 4.984 31.770 1.00 98.38 185 HIS A N 1
ATOM 1519 C CA . HIS A 1 185 ? -25.114 5.157 30.832 1.00 98.38 185 HIS A CA 1
ATOM 1520 C C . HIS A 1 185 ? -25.071 4.098 29.724 1.00 98.38 185 HIS A C 1
ATOM 1522 O O . HIS A 1 185 ? -24.569 4.333 28.622 1.00 98.38 185 HIS A O 1
ATOM 1528 N N . LEU A 1 186 ? -25.633 2.917 29.998 1.00 98.25 186 LEU A N 1
ATOM 1529 C CA . LEU A 1 186 ? -25.639 1.797 29.049 1.00 98.25 186 LEU A CA 1
ATOM 1530 C C . LEU A 1 186 ? -26.220 2.148 27.665 1.00 98.25 186 LEU A C 1
ATOM 1532 O O . LEU A 1 186 ? -25.629 1.706 26.678 1.00 98.25 186 LEU A O 1
ATOM 1536 N N . PRO A 1 187 ? -27.303 2.950 27.529 1.00 98.19 187 PRO A N 1
ATOM 1537 C CA . PRO A 1 187 ? -27.846 3.290 26.215 1.00 98.19 187 PRO A CA 1
ATOM 1538 C C . PRO A 1 187 ? -26.875 4.096 25.344 1.00 98.19 187 PRO A C 1
ATOM 1540 O O . PRO A 1 187 ? -26.895 3.931 24.128 1.00 98.19 187 PRO A O 1
ATOM 1543 N N . LEU A 1 188 ? -26.000 4.919 25.943 1.00 98.25 188 LEU A N 1
ATOM 1544 C CA . LEU A 1 188 ? -24.935 5.606 25.207 1.00 98.25 188 LEU A CA 1
ATOM 1545 C C . LEU A 1 188 ? -23.930 4.596 24.661 1.00 98.25 188 LEU A C 1
ATOM 1547 O O . LEU A 1 188 ? -23.665 4.577 23.462 1.00 98.25 188 LEU A O 1
ATOM 1551 N N . LEU A 1 189 ? -23.374 3.764 25.541 1.00 98.44 189 LEU A N 1
ATOM 1552 C CA . LEU A 1 189 ? -22.290 2.856 25.172 1.00 98.44 189 LEU A CA 1
ATOM 1553 C C . LEU A 1 189 ? -22.767 1.807 24.157 1.00 98.44 189 LEU A C 1
ATOM 1555 O O . LEU A 1 189 ? -22.079 1.543 23.176 1.00 98.44 189 LEU A O 1
ATOM 1559 N N . ALA A 1 190 ? -23.977 1.274 24.342 1.00 98.19 190 ALA A N 1
ATOM 1560 C CA . ALA A 1 190 ? -24.608 0.344 23.409 1.00 98.19 190 ALA A CA 1
ATOM 1561 C C . ALA A 1 190 ? -24.842 0.966 22.026 1.00 98.19 190 ALA A C 1
ATOM 1563 O O . ALA A 1 190 ? -24.541 0.340 21.011 1.00 98.19 190 ALA A O 1
ATOM 1564 N N . ALA A 1 191 ? -25.354 2.200 21.978 1.00 97.94 191 ALA A N 1
ATOM 1565 C CA . ALA A 1 191 ? -25.589 2.906 20.723 1.00 97.94 191 ALA A CA 1
ATOM 1566 C C . ALA A 1 191 ? -24.282 3.227 19.983 1.00 97.94 191 ALA A C 1
ATOM 1568 O O . ALA A 1 191 ? -24.241 3.115 18.759 1.00 97.94 191 ALA A O 1
ATOM 1569 N N . LEU A 1 192 ? -23.221 3.591 20.715 1.00 97.50 192 LEU A N 1
ATOM 1570 C CA . LEU A 1 192 ? -21.895 3.836 20.144 1.00 97.50 192 LEU A CA 1
ATOM 1571 C C . LEU A 1 192 ? -21.310 2.571 19.523 1.00 97.50 192 LEU A C 1
ATOM 1573 O O . LEU A 1 192 ? -20.933 2.620 18.360 1.00 97.50 192 LEU A O 1
ATOM 1577 N N . ILE A 1 193 ? -21.285 1.452 20.256 1.00 97.62 193 ILE A N 1
ATOM 1578 C CA . ILE A 1 193 ? -20.747 0.186 19.737 1.00 97.62 193 ILE A CA 1
ATOM 1579 C C . ILE A 1 193 ? -21.555 -0.290 18.527 1.00 97.62 193 ILE A C 1
ATOM 1581 O O . ILE A 1 193 ? -20.964 -0.587 17.498 1.00 97.62 193 ILE A O 1
ATOM 1585 N N . ARG A 1 194 ? -22.894 -0.293 18.610 1.00 96.56 194 ARG A N 1
ATOM 1586 C CA . ARG A 1 194 ? -23.760 -0.696 17.489 1.00 96.56 194 ARG A CA 1
ATOM 1587 C C . ARG A 1 194 ? -23.530 0.152 16.242 1.00 96.56 194 ARG A C 1
ATOM 1589 O O . ARG A 1 194 ? -23.429 -0.383 15.148 1.00 96.56 194 ARG A O 1
ATOM 1596 N N . LEU A 1 195 ? -23.494 1.476 16.394 1.00 94.62 195 LEU A N 1
ATOM 1597 C CA . LEU A 1 195 ? -23.312 2.364 15.250 1.00 94.62 195 LEU A CA 1
ATOM 1598 C C . LEU A 1 195 ? -21.887 2.269 14.692 1.00 94.62 195 LEU A C 1
ATOM 1600 O O . LEU A 1 195 ? -21.717 2.290 13.481 1.00 94.62 195 LEU A O 1
ATOM 1604 N N . ALA A 1 196 ? -20.874 2.171 15.553 1.00 92.88 196 ALA A N 1
ATOM 1605 C CA . ALA A 1 196 ? -19.479 2.054 15.143 1.00 92.88 196 ALA A CA 1
ATOM 1606 C C . ALA A 1 196 ? -19.186 0.745 14.397 1.00 92.88 196 ALA A C 1
ATOM 1608 O O . ALA A 1 196 ? -18.481 0.786 13.395 1.00 92.88 196 ALA A O 1
ATOM 1609 N N . ASP A 1 197 ? -19.751 -0.375 14.850 1.00 91.56 197 ASP A N 1
ATOM 1610 C CA . ASP A 1 197 ? -19.655 -1.674 14.174 1.00 91.56 197 ASP A CA 1
ATOM 1611 C C . ASP A 1 197 ? -20.270 -1.614 12.763 1.00 91.56 197 ASP A C 1
ATOM 1613 O O . ASP A 1 197 ? -19.634 -1.968 11.771 1.00 91.56 197 ASP A O 1
ATOM 1617 N N . GLU A 1 198 ? -21.461 -1.019 12.636 1.00 88.25 198 GLU A N 1
ATOM 1618 C CA . GLU A 1 198 ? -22.124 -0.871 11.336 1.00 88.25 198 GLU A CA 1
ATOM 1619 C C . GLU A 1 198 ? -21.389 0.112 10.395 1.00 88.25 198 GLU A C 1
ATOM 1621 O O . GLU A 1 198 ? -21.401 -0.062 9.173 1.00 88.25 198 GLU A O 1
ATOM 1626 N N . LEU A 1 199 ? -20.724 1.140 10.945 1.00 85.12 199 LEU A N 1
ATOM 1627 C CA . LEU A 1 199 ? -19.877 2.070 10.183 1.00 85.12 199 LEU A CA 1
ATOM 1628 C C . LEU A 1 199 ? -18.591 1.403 9.678 1.00 85.12 199 LEU A C 1
ATOM 1630 O O . LEU A 1 199 ? -18.130 1.752 8.589 1.00 85.12 199 LEU A O 1
ATOM 1634 N N . ASP A 1 200 ? -18.018 0.468 10.441 1.00 77.50 200 ASP A N 1
ATOM 1635 C CA . ASP A 1 200 ? -16.815 -0.254 10.023 1.00 77.50 200 ASP A CA 1
ATOM 1636 C C . ASP A 1 200 ? -17.104 -1.217 8.874 1.00 77.50 200 ASP A C 1
ATOM 1638 O O . ASP A 1 200 ? -16.388 -1.208 7.875 1.00 77.50 200 ASP A O 1
ATOM 1642 N N . ILE A 1 201 ? -18.239 -1.919 8.923 1.00 62.38 201 ILE A N 1
ATOM 1643 C CA . ILE A 1 201 ? -18.710 -2.768 7.818 1.00 62.38 201 ILE A CA 1
ATOM 1644 C C . ILE A 1 201 ? -18.857 -1.956 6.520 1.00 62.38 201 ILE A C 1
ATOM 1646 O O . ILE A 1 201 ? -18.452 -2.410 5.450 1.00 62.38 201 ILE A O 1
ATOM 1650 N N . ALA A 1 202 ? -19.368 -0.724 6.587 1.00 53.41 202 ALA A N 1
ATOM 1651 C CA . ALA A 1 202 ? -19.456 0.158 5.419 1.00 53.41 202 ALA A CA 1
ATOM 1652 C C . ALA A 1 202 ? -18.082 0.658 4.915 1.00 53.41 202 ALA A C 1
ATOM 1654 O O . ALA A 1 202 ? -17.973 1.091 3.768 1.00 53.41 202 ALA A O 1
ATOM 1655 N N . ALA A 1 203 ? -17.043 0.617 5.753 1.00 48.94 203 ALA A N 1
ATOM 1656 C CA . ALA A 1 203 ? -15.705 1.133 5.467 1.00 48.94 203 ALA A CA 1
ATOM 1657 C C . ALA A 1 203 ? -14.650 0.041 5.194 1.00 48.94 203 ALA A C 1
ATOM 1659 O O . ALA A 1 203 ? -13.523 0.392 4.817 1.00 48.94 203 ALA A O 1
ATOM 1660 N N . ASP A 1 204 ? -14.989 -1.239 5.384 1.00 48.75 204 ASP A N 1
ATOM 1661 C CA . ASP A 1 204 ? -14.046 -2.355 5.333 1.00 48.75 204 ASP A CA 1
ATOM 1662 C C . ASP A 1 204 ? -13.393 -2.491 3.945 1.00 48.75 204 ASP A C 1
ATOM 1664 O O . ASP A 1 204 ? -14.037 -2.673 2.906 1.00 48.75 204 ASP A O 1
ATOM 1668 N N . ARG A 1 205 ? -12.061 -2.380 3.942 1.00 47.00 205 ARG A N 1
ATOM 1669 C CA . ARG A 1 205 ? -11.197 -2.464 2.754 1.00 47.00 205 ARG A CA 1
ATOM 1670 C C . ARG A 1 205 ? -10.579 -3.852 2.590 1.00 47.00 205 ARG A C 1
ATOM 1672 O O . ARG A 1 205 ? -9.955 -4.106 1.559 1.00 47.00 205 ARG A O 1
ATOM 1679 N N . ASN A 1 206 ? -10.736 -4.733 3.578 1.00 38.84 206 ASN A N 1
ATOM 1680 C CA . ASN A 1 206 ? -9.965 -5.964 3.735 1.00 38.84 206 ASN A CA 1
ATOM 1681 C C . ASN A 1 206 ? -10.769 -7.227 3.425 1.00 38.84 206 ASN A C 1
ATOM 1683 O O . ASN A 1 206 ? -10.584 -8.269 4.054 1.00 38.84 206 ASN A O 1
ATOM 1687 N N . ILE A 1 207 ? -11.604 -7.198 2.383 1.00 41.00 207 ILE A N 1
ATOM 1688 C CA . ILE A 1 207 ? -12.158 -8.457 1.892 1.00 41.00 207 ILE A CA 1
ATOM 1689 C C . ILE A 1 207 ? -11.084 -9.195 1.081 1.00 41.00 207 ILE A C 1
ATOM 1691 O O . ILE A 1 207 ? -10.745 -8.797 -0.041 1.00 41.00 207 ILE A O 1
ATOM 1695 N N . GLY A 1 208 ? -10.538 -10.252 1.689 1.00 35.00 208 GLY A N 1
ATOM 1696 C CA . GLY A 1 208 ? -9.475 -11.094 1.144 1.00 35.00 208 GLY A CA 1
ATOM 1697 C C . GLY A 1 208 ? -9.763 -11.634 -0.262 1.00 35.00 208 GLY A C 1
ATOM 1698 O O . GLY A 1 208 ? -10.911 -11.895 -0.642 1.00 35.00 208 GLY A O 1
ATOM 1699 N N . PHE A 1 209 ? -8.686 -11.794 -1.036 1.00 31.62 209 PHE A N 1
ATOM 1700 C CA . PHE A 1 209 ? -8.689 -12.475 -2.331 1.00 31.62 209 PHE A CA 1
ATOM 1701 C C . PHE A 1 209 ? -9.063 -13.952 -2.143 1.00 31.62 209 PHE A C 1
ATOM 1703 O O . PHE A 1 209 ? -8.377 -14.673 -1.422 1.00 31.62 209 PHE A O 1
ATOM 1710 N N . GLU A 1 210 ? -10.122 -14.406 -2.816 1.00 34.53 210 GLU A N 1
ATOM 1711 C CA . GLU A 1 210 ? -10.381 -15.837 -2.987 1.00 34.53 210 GLU A CA 1
ATOM 1712 C C . GLU A 1 210 ? -9.560 -16.382 -4.168 1.00 34.53 210 GLU A C 1
ATOM 1714 O O . GLU A 1 210 ? -9.436 -15.692 -5.185 1.00 34.53 210 GLU A O 1
ATOM 1719 N N . PRO A 1 211 ? -9.038 -17.621 -4.087 1.00 33.34 211 PRO A N 1
ATOM 1720 C CA . PRO A 1 211 ? -8.266 -18.239 -5.169 1.00 33.34 211 PRO A CA 1
ATOM 1721 C C . PRO A 1 211 ? -9.057 -18.504 -6.465 1.00 33.34 211 PRO A C 1
ATOM 1723 O O . PRO A 1 211 ? -8.438 -18.741 -7.499 1.00 33.34 211 PRO A O 1
ATOM 1726 N N . ASP A 1 212 ? -10.396 -18.454 -6.431 1.00 33.53 212 ASP A N 1
ATOM 1727 C CA . ASP A 1 212 ? -11.260 -18.992 -7.498 1.00 33.53 212 ASP A CA 1
ATOM 1728 C C . ASP A 1 212 ? -11.874 -17.945 -8.454 1.00 33.53 212 ASP A C 1
ATOM 1730 O O . ASP A 1 212 ? -12.689 -18.280 -9.313 1.00 33.53 212 ASP A O 1
ATOM 1734 N N . GLY A 1 213 ? -11.458 -16.676 -8.389 1.00 37.34 213 GLY A N 1
ATOM 1735 C CA . GLY A 1 213 ? -11.701 -15.717 -9.480 1.00 37.34 213 GLY A CA 1
ATOM 1736 C C . GLY A 1 213 ? -13.161 -15.298 -9.735 1.00 37.34 213 GLY A C 1
ATOM 1737 O O . GLY A 1 213 ? -13.432 -14.685 -10.767 1.00 37.34 213 GLY A O 1
ATOM 1738 N N . GLN A 1 214 ? -14.100 -15.570 -8.821 1.00 35.28 214 GLN A N 1
ATOM 1739 C CA . GLN A 1 214 ? -15.438 -14.964 -8.832 1.00 35.28 214 GLN A CA 1
ATOM 1740 C C . GLN A 1 214 ? -15.612 -14.043 -7.622 1.00 35.28 214 GLN A C 1
ATOM 1742 O O . GLN A 1 214 ? -15.773 -14.494 -6.492 1.00 35.28 214 GLN A O 1
ATOM 1747 N N . GLU A 1 215 ? -15.587 -12.731 -7.854 1.00 49.22 215 GLU A N 1
ATOM 1748 C CA . GLU A 1 215 ? -15.959 -11.762 -6.823 1.00 49.22 215 GLU A CA 1
ATOM 1749 C C . GLU A 1 215 ? -17.471 -11.821 -6.582 1.00 49.22 215 GLU A C 1
ATOM 1751 O O . GLU A 1 215 ? -18.271 -11.714 -7.512 1.00 49.22 2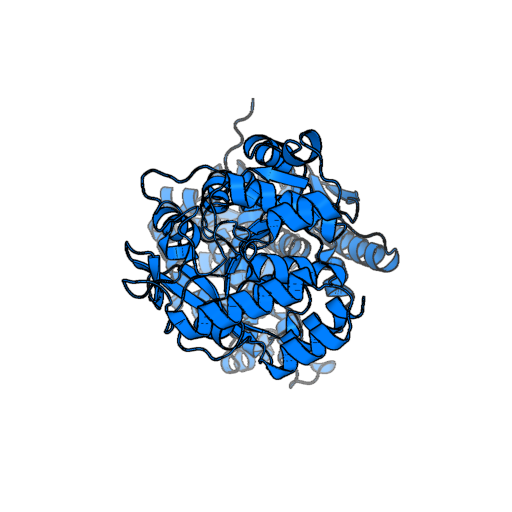15 GLU A O 1
ATOM 1756 N N . THR A 1 216 ? -17.885 -11.989 -5.325 1.00 53.44 216 THR A N 1
ATOM 1757 C CA . THR A 1 216 ? -19.303 -11.896 -4.970 1.00 53.44 216 THR A CA 1
ATOM 1758 C C . THR A 1 216 ? -19.779 -10.446 -5.095 1.00 53.44 216 THR A C 1
ATOM 1760 O O . THR A 1 216 ? -19.041 -9.508 -4.799 1.00 53.44 216 THR A O 1
ATOM 1763 N N . ILE A 1 217 ? -21.041 -10.253 -5.494 1.00 53.81 217 ILE A N 1
ATOM 1764 C CA . ILE A 1 217 ? -21.688 -8.929 -5.618 1.00 53.81 217 ILE A CA 1
ATOM 1765 C C . ILE A 1 217 ? -21.502 -8.093 -4.341 1.00 53.81 217 ILE A C 1
ATOM 1767 O O . ILE A 1 217 ? -21.178 -6.913 -4.407 1.00 53.81 217 ILE A O 1
ATOM 1771 N N . PHE A 1 218 ? -21.589 -8.741 -3.179 1.00 50.28 218 PHE A N 1
ATOM 1772 C CA . PHE A 1 218 ? -21.324 -8.134 -1.878 1.00 50.28 218 PHE A CA 1
ATOM 1773 C C . PHE A 1 218 ? -19.905 -7.532 -1.773 1.00 50.28 218 PHE A C 1
ATOM 1775 O O . PHE A 1 218 ? -19.749 -6.380 -1.378 1.00 50.28 218 PHE A O 1
ATOM 1782 N N . LYS A 1 219 ? -18.860 -8.254 -2.210 1.00 60.09 219 LYS A N 1
ATOM 1783 C CA . LYS A 1 219 ? -17.469 -7.754 -2.214 1.00 60.09 219 LYS A CA 1
ATOM 1784 C C . LYS A 1 219 ? -17.291 -6.546 -3.138 1.00 60.09 219 LYS A C 1
ATOM 1786 O O . LYS A 1 219 ? -16.603 -5.588 -2.782 1.00 60.09 219 LYS A O 1
ATOM 1791 N N . LEU A 1 220 ? -17.929 -6.586 -4.308 1.00 57.38 220 LEU A N 1
ATOM 1792 C CA . LEU A 1 220 ? -17.920 -5.493 -5.285 1.00 57.38 220 LEU A CA 1
ATOM 1793 C C . LEU A 1 220 ? -18.597 -4.227 -4.736 1.00 57.38 220 LEU A C 1
ATOM 1795 O O . LEU A 1 220 ? -18.088 -3.120 -4.929 1.00 57.38 220 LEU A O 1
ATOM 1799 N N . MET A 1 221 ? -19.705 -4.384 -4.009 1.00 60.38 221 MET A N 1
ATOM 1800 C CA . MET A 1 221 ? -20.413 -3.282 -3.351 1.00 60.38 221 MET A CA 1
ATOM 1801 C C . MET A 1 221 ? -19.561 -2.614 -2.266 1.00 60.38 221 MET A C 1
ATOM 1803 O O . MET A 1 221 ? -19.375 -1.401 -2.312 1.00 60.38 221 MET A O 1
ATOM 1807 N N . HIS A 1 222 ? -18.962 -3.381 -1.349 1.00 62.81 222 HIS A N 1
ATOM 1808 C CA . HIS A 1 222 ? -18.116 -2.812 -0.288 1.00 62.81 222 HIS A CA 1
ATOM 1809 C C . HIS A 1 222 ? -16.891 -2.075 -0.844 1.00 62.81 222 HIS A C 1
ATOM 1811 O O . HIS A 1 222 ? -16.598 -0.957 -0.433 1.00 62.81 222 HIS A O 1
ATOM 1817 N N . ARG A 1 223 ? -16.232 -2.619 -1.878 1.00 64.19 223 ARG A N 1
ATOM 1818 C CA . ARG A 1 223 ? -15.109 -1.936 -2.555 1.00 64.19 223 ARG A CA 1
ATOM 1819 C C . ARG A 1 223 ? -15.508 -0.655 -3.289 1.00 64.19 223 ARG A C 1
ATOM 1821 O O . ARG A 1 223 ? -14.634 0.153 -3.620 1.00 64.19 223 ARG A O 1
ATOM 1828 N N . SER A 1 224 ? -16.795 -0.489 -3.585 1.00 68.69 224 SER A N 1
ATOM 1829 C CA . SER A 1 224 ? -17.320 0.713 -4.228 1.00 68.69 224 SER A CA 1
ATOM 1830 C C . SER A 1 224 ? -17.407 1.889 -3.255 1.00 68.69 224 SER A C 1
ATOM 1832 O O . SER A 1 224 ? -17.279 3.031 -3.696 1.00 68.69 224 SER A O 1
ATOM 1834 N N . ILE A 1 225 ? -17.561 1.638 -1.951 1.00 72.00 225 ILE A N 1
ATOM 1835 C CA . ILE A 1 225 ? -17.429 2.666 -0.915 1.00 72.00 225 ILE A CA 1
ATOM 1836 C C . ILE A 1 225 ? -15.931 2.936 -0.711 1.00 72.00 225 ILE A C 1
ATOM 1838 O O . ILE A 1 225 ? -15.159 2.055 -0.344 1.00 72.00 225 ILE A O 1
ATOM 1842 N N . ARG A 1 226 ? -15.479 4.158 -1.007 1.00 67.75 226 ARG A N 1
ATOM 1843 C CA . ARG A 1 226 ? -14.054 4.533 -0.948 1.00 67.75 226 ARG A CA 1
ATOM 1844 C C . ARG A 1 226 ? -13.680 5.188 0.367 1.00 67.75 226 ARG A C 1
ATOM 1846 O O . ARG A 1 226 ? -12.627 4.890 0.934 1.00 67.75 226 ARG A O 1
ATOM 1853 N N . HIS A 1 227 ? -14.528 6.096 0.834 1.00 71.06 227 HIS A N 1
ATOM 1854 C CA . HIS A 1 227 ? -14.286 6.869 2.041 1.00 71.06 227 HIS A CA 1
ATOM 1855 C C . HIS A 1 227 ? -15.587 7.093 2.804 1.00 71.06 227 HIS A C 1
ATOM 1857 O O . HIS A 1 227 ? -16.621 7.394 2.216 1.00 71.06 227 HIS A O 1
ATOM 1863 N N . LEU A 1 228 ? -15.495 6.997 4.128 1.00 78.38 228 LEU A N 1
ATOM 1864 C CA . LEU A 1 228 ? -16.539 7.397 5.059 1.00 78.38 228 LEU A CA 1
ATOM 1865 C C . LEU A 1 228 ? -16.032 8.588 5.877 1.00 78.38 228 LEU A C 1
ATOM 1867 O O . LEU A 1 228 ? -15.132 8.471 6.720 1.00 78.38 228 LEU A O 1
ATOM 1871 N N . HIS A 1 229 ? -16.624 9.752 5.637 1.00 79.81 229 HIS A N 1
ATOM 1872 C CA . HIS A 1 229 ? -16.322 10.975 6.368 1.00 79.81 229 HIS A CA 1
ATOM 1873 C C . HIS A 1 229 ? -17.353 11.180 7.471 1.00 79.81 229 HIS A C 1
ATOM 1875 O O . HIS A 1 229 ? -18.531 11.405 7.205 1.00 79.81 229 HIS A O 1
ATOM 1881 N N . ILE A 1 230 ? -16.896 11.153 8.722 1.00 83.31 230 ILE A N 1
ATOM 1882 C CA . ILE A 1 230 ? -17.692 11.577 9.876 1.00 83.31 230 ILE A CA 1
ATOM 1883 C C . ILE A 1 230 ? -17.499 13.081 10.045 1.00 83.31 230 ILE A C 1
ATOM 1885 O O . ILE A 1 230 ? -16.430 13.530 10.462 1.00 83.31 230 ILE A O 1
ATOM 1889 N N . LEU A 1 231 ? -18.523 13.854 9.693 1.00 83.12 231 LEU A N 1
ATOM 1890 C CA . LEU A 1 231 ? -18.581 15.299 9.902 1.00 83.12 231 LEU A CA 1
ATOM 1891 C C . LEU A 1 231 ? -19.446 15.604 11.140 1.00 83.12 231 LEU A C 1
ATOM 1893 O O . LEU A 1 231 ? -20.163 14.721 11.614 1.00 83.12 231 LEU A O 1
ATOM 1897 N N . PRO A 1 232 ? -19.417 16.835 11.688 1.00 81.31 232 PRO A N 1
ATOM 1898 C CA . PRO A 1 232 ? -20.122 17.144 12.934 1.00 81.31 232 PRO A CA 1
ATOM 1899 C C . PRO A 1 232 ? -21.618 16.793 12.954 1.00 81.31 232 PRO A C 1
ATOM 1901 O O . PRO A 1 232 ? -22.087 16.305 13.969 1.00 81.31 232 PRO A O 1
ATOM 1904 N N . GLU A 1 233 ? -22.347 16.978 11.848 1.00 88.12 233 GLU A N 1
ATOM 1905 C CA . GLU A 1 233 ? -23.815 16.798 11.797 1.00 88.12 233 GLU A CA 1
ATOM 1906 C C . GLU A 1 233 ? -24.275 15.733 10.780 1.00 88.12 233 GLU A C 1
ATOM 1908 O O . GLU A 1 233 ? -25.471 15.451 10.657 1.00 88.12 233 GLU A O 1
ATOM 1913 N N . ARG A 1 234 ? -23.342 15.126 10.035 1.00 89.50 234 ARG A N 1
ATOM 1914 C CA . ARG A 1 234 ? -23.646 14.189 8.943 1.00 89.50 234 ARG A CA 1
ATOM 1915 C C . ARG A 1 234 ? -22.510 13.207 8.671 1.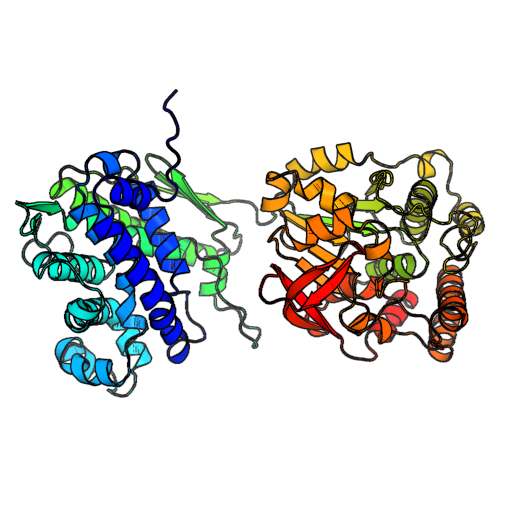00 89.50 234 ARG A C 1
ATOM 1917 O O . ARG A 1 234 ? -21.350 13.508 8.952 1.00 89.50 234 ARG A O 1
ATOM 1924 N N . PHE A 1 235 ? -22.844 12.086 8.049 1.00 87.56 235 PHE A N 1
ATOM 1925 C CA . PHE A 1 235 ? -21.889 11.201 7.389 1.00 87.56 235 PHE A CA 1
ATOM 1926 C C . PHE A 1 235 ? -21.860 11.493 5.891 1.00 87.56 235 PHE A C 1
ATOM 1928 O O . PHE A 1 235 ? -22.901 11.786 5.306 1.00 87.56 235 PHE A O 1
ATOM 1935 N N . VAL A 1 236 ? -20.689 11.406 5.267 1.00 84.12 236 VAL A N 1
ATOM 1936 C CA . VAL A 1 236 ? -20.556 11.427 3.804 1.00 84.12 236 VAL A CA 1
ATOM 1937 C C . VAL A 1 236 ? -19.878 10.138 3.369 1.00 84.12 236 VAL A C 1
ATOM 1939 O O . VAL A 1 236 ? -18.771 9.844 3.821 1.00 84.12 236 VAL A O 1
ATOM 1942 N N . VAL A 1 237 ? -20.552 9.378 2.514 1.00 83.62 237 VAL A N 1
ATOM 1943 C CA . VAL A 1 237 ? -20.064 8.127 1.935 1.00 83.62 237 VAL A CA 1
ATOM 1944 C C . VAL A 1 237 ? -19.667 8.407 0.491 1.00 83.62 237 VAL A C 1
ATOM 1946 O O . VAL A 1 237 ? -20.523 8.674 -0.354 1.00 83.62 237 VAL A O 1
ATOM 1949 N N . ASP A 1 238 ? -18.369 8.370 0.208 1.00 79.62 238 ASP A N 1
ATOM 1950 C CA . ASP A 1 238 ? -17.851 8.497 -1.151 1.00 79.62 238 ASP A CA 1
ATOM 1951 C C . ASP A 1 238 ? -17.994 7.151 -1.867 1.00 79.62 238 ASP A C 1
ATOM 1953 O O . ASP A 1 238 ? -17.361 6.166 -1.480 1.00 79.62 238 ASP A O 1
ATOM 1957 N N . VAL A 1 239 ? -18.807 7.109 -2.922 1.00 77.94 239 VAL A N 1
ATOM 1958 C CA . VAL A 1 239 ? -19.101 5.898 -3.698 1.00 77.94 239 VAL A CA 1
ATOM 1959 C C . VAL A 1 239 ? -18.570 6.048 -5.120 1.00 77.94 239 VAL A C 1
ATOM 1961 O O . VAL A 1 239 ? -18.923 6.993 -5.823 1.00 77.94 239 VAL A O 1
ATOM 1964 N N . ALA A 1 240 ? -17.739 5.099 -5.548 1.00 71.81 240 ALA A N 1
ATOM 1965 C CA . ALA A 1 240 ? -17.140 5.022 -6.878 1.00 71.81 240 ALA A CA 1
ATOM 1966 C C . ALA A 1 240 ? -17.729 3.840 -7.667 1.00 71.81 240 ALA A C 1
ATOM 1968 O O . ALA A 1 240 ? -17.063 2.815 -7.842 1.00 71.81 240 ALA A O 1
ATOM 1969 N N . GLN A 1 241 ? -18.983 3.965 -8.110 1.00 68.94 241 GLN A N 1
ATOM 1970 C CA . GLN A 1 241 ? -19.684 2.918 -8.856 1.00 68.94 241 GLN A CA 1
ATOM 1971 C C . GLN A 1 241 ? -20.609 3.497 -9.925 1.00 68.94 241 GLN A C 1
ATOM 1973 O O . GLN A 1 241 ? -21.443 4.351 -9.625 1.00 68.94 241 GLN A O 1
ATOM 1978 N N . ASP A 1 242 ? -20.481 2.968 -11.141 1.00 66.62 242 ASP A N 1
ATOM 1979 C CA . ASP A 1 242 ? -21.282 3.352 -12.306 1.00 66.62 242 ASP A CA 1
ATOM 1980 C C . ASP A 1 242 ? -22.281 2.251 -12.721 1.00 66.62 242 ASP A C 1
ATOM 1982 O O . ASP A 1 242 ? -23.195 2.522 -13.499 1.00 66.62 242 ASP A O 1
ATOM 1986 N N . ASP A 1 243 ? -22.151 1.024 -12.191 1.00 69.50 243 ASP A N 1
ATOM 1987 C CA . ASP A 1 243 ? -23.121 -0.063 -12.382 1.00 69.50 243 ASP A CA 1
ATOM 1988 C C . ASP A 1 243 ? -24.392 0.173 -11.535 1.00 69.50 243 ASP A C 1
ATOM 1990 O O . ASP A 1 243 ? -24.309 0.185 -10.299 1.00 69.50 243 ASP A O 1
ATOM 1994 N N . PRO A 1 244 ? -25.578 0.319 -12.162 1.00 73.38 244 PRO A N 1
ATOM 1995 C CA . PRO A 1 244 ? -26.838 0.520 -11.450 1.00 73.38 244 PRO A CA 1
ATOM 1996 C C . PRO A 1 244 ? -27.186 -0.594 -10.454 1.00 73.38 244 PRO A C 1
ATOM 1998 O O . PRO A 1 244 ? -27.655 -0.290 -9.363 1.00 73.38 244 PRO A O 1
ATOM 2001 N N . ALA A 1 245 ? -26.925 -1.864 -10.785 1.00 71.69 245 ALA A N 1
ATOM 2002 C CA . ALA A 1 245 ? -27.301 -2.991 -9.926 1.00 71.69 245 ALA A CA 1
ATOM 2003 C C . ALA A 1 245 ? -26.440 -3.056 -8.655 1.00 71.69 245 ALA A C 1
ATOM 2005 O O . ALA A 1 245 ? -26.927 -3.406 -7.582 1.00 71.69 245 ALA A O 1
ATOM 2006 N N . LEU A 1 246 ? -25.159 -2.686 -8.764 1.00 72.00 246 LEU A N 1
ATOM 2007 C CA . LEU A 1 246 ? -24.273 -2.559 -7.605 1.00 72.00 246 LEU A CA 1
ATOM 2008 C C . LEU A 1 246 ? -24.610 -1.313 -6.779 1.00 72.00 246 LEU A C 1
ATOM 2010 O O . LEU A 1 246 ? -24.512 -1.357 -5.555 1.00 72.00 246 LEU A O 1
ATOM 2014 N N . PHE A 1 247 ? -25.027 -0.217 -7.422 1.00 79.62 247 PHE A N 1
ATOM 2015 C CA . PHE A 1 247 ? -25.462 0.984 -6.710 1.00 79.62 247 PHE A CA 1
ATOM 2016 C C . PHE A 1 247 ? -26.730 0.741 -5.880 1.00 79.62 247 PHE A C 1
ATOM 2018 O O . PHE A 1 247 ? -26.796 1.219 -4.750 1.00 79.62 247 PHE A O 1
ATOM 2025 N N . ASP A 1 248 ? -27.696 -0.028 -6.392 1.00 79.69 248 ASP A N 1
ATOM 2026 C CA . ASP A 1 248 ? -28.911 -0.388 -5.647 1.00 79.69 248 ASP A CA 1
ATOM 2027 C C . ASP A 1 248 ? -28.569 -1.135 -4.349 1.00 79.69 248 ASP A C 1
ATOM 2029 O O . ASP A 1 248 ? -29.047 -0.768 -3.279 1.00 79.69 248 ASP A O 1
ATOM 2033 N N . GLY A 1 249 ? -27.652 -2.106 -4.407 1.00 79.19 249 GLY A N 1
ATOM 2034 C CA . GLY A 1 249 ? -27.183 -2.788 -3.200 1.00 79.19 249 GLY A CA 1
ATOM 2035 C C . GLY A 1 249 ? -26.444 -1.857 -2.226 1.00 79.19 249 GLY A C 1
ATOM 2036 O O . GLY A 1 249 ? -26.598 -1.979 -1.013 1.00 79.19 249 GLY A O 1
ATOM 2037 N N . ILE A 1 250 ? -25.640 -0.909 -2.724 1.00 80.62 250 ILE A N 1
ATOM 2038 C CA . ILE A 1 250 ? -24.972 0.089 -1.864 1.00 80.62 250 ILE A CA 1
ATOM 2039 C C . ILE A 1 250 ? -26.014 0.968 -1.165 1.00 80.62 250 ILE A C 1
ATOM 2041 O O . ILE A 1 250 ? -25.851 1.295 0.010 1.00 80.62 250 ILE A O 1
ATOM 2045 N N . GLN A 1 251 ? -27.086 1.334 -1.869 1.00 84.31 251 GLN A N 1
ATOM 2046 C CA . GLN A 1 251 ? -28.188 2.090 -1.290 1.00 84.31 251 GLN A CA 1
ATOM 2047 C C . GLN A 1 251 ? -28.874 1.299 -0.167 1.00 84.31 251 GLN A C 1
ATOM 2049 O O . GLN A 1 251 ? -29.111 1.874 0.889 1.00 84.31 251 GLN A O 1
ATOM 2054 N N . GLU A 1 252 ? -29.109 -0.007 -0.340 1.00 84.44 252 GLU A N 1
ATOM 2055 C CA . GLU A 1 252 ? -29.685 -0.867 0.708 1.00 84.44 252 GLU A CA 1
ATOM 2056 C C . GLU A 1 252 ? -28.824 -0.906 1.986 1.00 84.44 252 GLU A C 1
ATOM 2058 O O . GLU A 1 252 ? -29.351 -0.785 3.095 1.00 84.44 252 GLU A O 1
ATOM 2063 N N . GLU A 1 253 ? -27.497 -1.017 1.860 1.00 82.12 253 GLU A N 1
ATOM 2064 C CA . GLU A 1 253 ? -26.600 -0.981 3.028 1.00 82.12 253 GLU A CA 1
ATOM 2065 C C . GLU A 1 253 ? -26.572 0.403 3.698 1.00 82.12 253 GLU A C 1
ATOM 2067 O O . GLU A 1 253 ? -26.547 0.504 4.927 1.00 82.12 253 GLU A O 1
ATOM 2072 N N . ILE A 1 254 ? -26.634 1.484 2.915 1.00 86.44 254 ILE A N 1
ATOM 2073 C CA . ILE A 1 254 ? -26.708 2.850 3.450 1.00 86.44 254 ILE A CA 1
ATOM 2074 C C . ILE A 1 254 ? -28.041 3.099 4.159 1.00 86.44 254 ILE A C 1
ATOM 2076 O O . ILE A 1 254 ? -28.055 3.740 5.212 1.00 86.44 254 ILE A O 1
ATOM 2080 N N . ASP A 1 255 ? -29.141 2.563 3.640 1.00 88.62 255 ASP A N 1
ATOM 2081 C CA . ASP A 1 255 ? -30.456 2.652 4.273 1.00 88.62 255 ASP A CA 1
ATOM 2082 C C . ASP A 1 255 ? -30.457 1.903 5.616 1.00 88.62 255 ASP A C 1
ATOM 2084 O O . ASP A 1 255 ? -30.909 2.442 6.629 1.00 88.62 255 ASP A O 1
ATOM 2088 N N . LYS A 1 256 ? -29.838 0.718 5.675 1.00 88.31 256 LYS A N 1
ATOM 2089 C CA . LYS A 1 256 ? -29.642 -0.046 6.918 1.00 88.31 256 LYS A CA 1
ATOM 2090 C C . LYS A 1 256 ? -28.765 0.691 7.940 1.00 88.31 256 LYS A C 1
ATOM 2092 O O . LYS A 1 256 ? -29.077 0.708 9.139 1.00 88.31 256 LYS A O 1
ATOM 2097 N N . LEU A 1 257 ? -27.698 1.351 7.489 1.00 90.25 257 LEU A N 1
ATOM 2098 C CA . LEU A 1 257 ? -26.883 2.215 8.345 1.00 90.25 257 LEU A CA 1
ATOM 2099 C C . LEU A 1 257 ? -27.688 3.428 8.841 1.00 90.25 257 LEU A C 1
ATOM 2101 O O . LEU A 1 257 ? -27.580 3.809 10.009 1.00 90.25 257 LEU A O 1
ATOM 2105 N N . PHE A 1 258 ? -28.531 4.016 7.989 1.00 92.19 258 PHE A N 1
ATOM 2106 C CA . PHE A 1 258 ? -29.392 5.137 8.359 1.00 92.19 258 PHE A CA 1
ATOM 2107 C C . PHE A 1 258 ? -30.441 4.737 9.403 1.00 92.19 258 PHE A C 1
ATOM 2109 O O . PHE A 1 258 ? -30.632 5.463 10.380 1.00 92.19 258 PHE A O 1
ATOM 2116 N N . GLU A 1 259 ? -31.078 3.575 9.264 1.00 93.06 259 GLU A N 1
ATOM 2117 C CA . GLU A 1 259 ? -31.989 3.032 10.279 1.00 93.06 259 GLU A CA 1
ATOM 2118 C C . GLU A 1 259 ? -31.282 2.850 11.627 1.00 93.06 259 GLU A C 1
ATOM 2120 O O . GLU A 1 259 ? -31.791 3.274 12.671 1.00 93.06 259 GLU A O 1
ATOM 2125 N N . THR A 1 260 ? -30.070 2.292 11.598 1.00 94.00 260 THR A N 1
ATOM 2126 C CA . THR A 1 260 ? -29.234 2.120 12.792 1.00 94.00 260 THR A CA 1
ATOM 2127 C C . THR A 1 260 ? -28.897 3.465 13.432 1.00 94.00 260 THR A C 1
ATOM 2129 O O . THR A 1 260 ? -29.058 3.623 14.644 1.00 94.00 260 THR A O 1
ATOM 2132 N N . LEU A 1 261 ? -28.520 4.468 12.630 1.00 94.81 261 LEU A N 1
ATOM 2133 C CA . LEU A 1 261 ? -28.280 5.834 13.093 1.00 94.81 261 LEU A CA 1
ATOM 2134 C C . LEU A 1 261 ? -29.514 6.425 13.779 1.00 94.81 261 LEU A C 1
ATOM 2136 O O . LEU A 1 261 ? -29.392 6.986 14.864 1.00 94.81 261 LEU A O 1
ATOM 2140 N N . GLN A 1 262 ? -30.702 6.288 13.185 1.00 95.50 262 GLN A N 1
ATOM 2141 C CA . GLN A 1 262 ? -31.937 6.822 13.767 1.00 95.50 262 GLN A CA 1
ATOM 2142 C C . GLN A 1 262 ? -32.258 6.170 15.114 1.00 95.50 262 GLN A C 1
ATOM 2144 O O . GLN A 1 262 ? -32.571 6.876 16.076 1.00 95.50 262 GLN A O 1
ATOM 2149 N N . ILE A 1 263 ? -32.143 4.841 15.207 1.00 95.56 263 ILE A N 1
ATOM 2150 C CA . ILE A 1 263 ? -32.380 4.104 16.455 1.00 95.56 263 ILE A CA 1
ATOM 2151 C C . ILE A 1 263 ? -31.374 4.543 17.522 1.00 95.56 263 ILE A C 1
ATOM 2153 O O . ILE A 1 263 ? -31.781 4.954 18.608 1.00 95.56 263 ILE A O 1
ATOM 2157 N N . CYS A 1 264 ? -30.077 4.523 17.207 1.00 96.81 264 CYS A N 1
ATOM 2158 C CA . CYS A 1 264 ? -29.016 4.905 18.137 1.00 96.81 264 CYS A CA 1
ATOM 2159 C C . CYS A 1 264 ? -29.164 6.361 18.601 1.00 96.81 264 CYS A C 1
ATOM 2161 O O . CYS A 1 264 ? -29.179 6.626 19.804 1.00 96.81 264 CYS A O 1
ATOM 2163 N N . SER A 1 265 ? -29.349 7.307 17.678 1.00 96.00 265 SER A N 1
ATOM 2164 C CA . SER A 1 265 ? -29.525 8.726 18.005 1.00 96.00 265 SER A CA 1
ATOM 2165 C C . SER A 1 265 ? -30.753 8.963 18.879 1.00 96.00 265 SER A C 1
ATOM 2167 O O . SER A 1 265 ? -30.672 9.712 19.856 1.00 96.00 265 SER A O 1
ATOM 2169 N N . ARG A 1 266 ? -31.875 8.294 18.585 1.00 96.50 266 ARG A N 1
ATOM 2170 C CA . ARG A 1 266 ? -33.099 8.380 19.389 1.00 96.50 266 ARG A CA 1
ATOM 2171 C C . ARG A 1 266 ? -32.902 7.810 20.790 1.00 96.50 266 ARG A C 1
ATOM 2173 O O . ARG A 1 266 ? -33.222 8.491 21.761 1.00 96.50 266 ARG A O 1
ATOM 2180 N N . THR A 1 267 ? -32.339 6.609 20.905 1.00 96.62 267 THR A N 1
ATOM 2181 C CA . THR A 1 267 ? -32.025 5.969 22.190 1.00 96.62 267 THR A CA 1
ATOM 2182 C C . THR A 1 267 ? -31.174 6.881 23.065 1.00 96.62 267 THR A C 1
ATOM 2184 O O . THR A 1 267 ? -31.520 7.132 24.219 1.00 96.62 267 THR A O 1
ATOM 2187 N N . VAL A 1 268 ? -30.080 7.410 22.515 1.00 97.12 268 VAL A N 1
ATOM 2188 C CA . VAL A 1 268 ? -29.170 8.291 23.252 1.00 97.12 268 VAL A CA 1
ATOM 2189 C C . VAL A 1 268 ? -29.885 9.578 23.659 1.00 97.12 268 VAL A C 1
ATOM 2191 O O . VAL A 1 268 ? -29.751 10.011 24.805 1.00 97.12 268 VAL A O 1
ATOM 2194 N N . ALA A 1 269 ? -30.692 10.156 22.765 1.00 96.38 269 ALA A N 1
ATOM 2195 C CA . ALA A 1 269 ? -31.396 11.402 23.026 1.00 96.38 269 ALA A CA 1
ATOM 2196 C C . ALA A 1 269 ? -32.490 11.290 24.102 1.00 96.38 269 ALA A C 1
ATOM 2198 O O . ALA A 1 269 ? -32.643 12.208 24.914 1.00 96.38 269 ALA A O 1
ATOM 2199 N N . GLU A 1 270 ? -33.250 10.194 24.097 1.00 96.44 270 GLU A N 1
ATOM 2200 C CA . GLU A 1 270 ? -34.371 9.965 25.016 1.00 96.44 270 GLU A CA 1
ATOM 2201 C C . GLU A 1 270 ? -33.914 9.447 26.385 1.00 96.44 270 GLU A C 1
ATOM 2203 O O . GLU A 1 270 ? -34.572 9.726 27.386 1.00 96.44 270 GLU A O 1
ATOM 2208 N N . ARG A 1 271 ? -32.795 8.712 26.445 1.00 96.81 271 ARG A N 1
ATOM 2209 C CA . ARG A 1 271 ? -32.412 7.941 27.641 1.00 96.81 271 ARG A CA 1
ATOM 2210 C C . ARG A 1 271 ? -31.135 8.411 28.332 1.00 96.81 271 ARG A C 1
ATOM 2212 O O . ARG A 1 271 ? -30.782 7.866 29.374 1.00 96.81 271 ARG A O 1
ATOM 2219 N N . THR A 1 272 ? -30.425 9.393 27.773 1.00 96.12 272 THR A N 1
ATOM 2220 C CA . THR A 1 272 ? -29.143 9.872 28.317 1.00 96.12 272 THR A CA 1
ATOM 2221 C C . THR A 1 272 ? -28.991 11.398 28.171 1.00 96.12 272 THR A C 1
ATOM 2223 O O . THR A 1 272 ? -29.676 12.016 27.345 1.00 96.12 272 THR A O 1
ATOM 2226 N N . PRO A 1 273 ? -28.075 12.037 28.927 1.00 94.62 273 PRO A N 1
ATOM 2227 C CA . PRO A 1 273 ? -27.738 13.451 28.730 1.00 94.62 273 PRO A CA 1
ATOM 2228 C C . PRO A 1 273 ? -26.881 13.721 27.475 1.00 94.62 273 PRO A C 1
ATOM 2230 O O . PRO A 1 273 ? -26.633 14.879 27.143 1.00 94.62 273 PRO A O 1
ATOM 2233 N N . PHE A 1 274 ? -26.441 12.681 26.764 1.00 96.12 274 PHE A N 1
ATOM 2234 C CA . PHE A 1 274 ? -25.554 12.765 25.602 1.00 96.12 274 PHE A CA 1
ATOM 2235 C C . PHE A 1 274 ? -26.326 12.853 24.289 1.00 96.12 274 PHE A C 1
ATOM 2237 O O . PHE A 1 274 ? -27.540 12.656 24.255 1.00 96.12 274 PHE A O 1
ATOM 2244 N N . ARG A 1 275 ? -25.642 13.141 23.178 1.00 94.69 275 ARG A N 1
ATOM 2245 C CA . ARG A 1 275 ? -26.239 13.139 21.832 1.00 94.69 275 ARG A CA 1
ATOM 2246 C C . ARG A 1 275 ? -25.275 12.572 20.793 1.00 94.69 275 ARG A C 1
ATOM 2248 O O . ARG A 1 275 ? -24.098 12.920 20.793 1.00 94.69 275 ARG A O 1
ATOM 2255 N N . ILE A 1 276 ? -25.792 11.780 19.856 1.00 93.50 276 ILE A N 1
ATOM 2256 C CA . ILE A 1 276 ? -25.122 11.533 18.572 1.00 93.50 276 ILE A CA 1
ATOM 2257 C C . ILE A 1 276 ? -25.525 12.690 17.656 1.00 93.50 276 ILE A C 1
ATOM 2259 O O . ILE A 1 276 ? -26.714 12.917 17.438 1.00 93.50 276 ILE A O 1
ATOM 2263 N N . ARG A 1 277 ? -24.550 13.489 17.209 1.00 91.06 277 ARG A N 1
ATOM 2264 C CA . ARG A 1 277 ? -24.822 14.723 16.449 1.00 91.06 277 ARG A CA 1
ATOM 2265 C C . ARG A 1 277 ? -25.160 14.442 14.988 1.00 91.06 277 ARG A C 1
ATOM 2267 O O . ARG A 1 277 ? -25.921 15.180 14.372 1.00 91.06 277 ARG A O 1
ATOM 2274 N N . GLN A 1 278 ? -24.622 13.361 14.434 1.00 91.81 278 GLN A N 1
ATOM 2275 C CA . GLN A 1 278 ? -24.890 12.984 13.057 1.00 91.81 278 GLN A CA 1
ATOM 2276 C C . GLN A 1 278 ? -26.359 12.588 12.886 1.00 91.81 278 GLN A C 1
ATOM 2278 O O . GLN A 1 278 ? -26.873 11.723 13.592 1.00 91.81 278 GLN A O 1
ATOM 2283 N N . SER A 1 279 ? -27.035 13.233 11.936 1.00 88.94 279 SER A N 1
ATOM 2284 C CA . SER A 1 279 ? -28.476 13.051 11.695 1.00 88.94 279 SER A CA 1
ATOM 2285 C C . SER A 1 279 ? -28.808 12.573 10.282 1.00 88.94 279 SER A C 1
ATOM 2287 O O . SER A 1 279 ? -29.931 12.144 10.024 1.00 88.94 279 SER A O 1
ATOM 2289 N N . THR A 1 280 ? -27.839 12.635 9.368 1.00 90.50 280 THR A N 1
ATOM 2290 C CA . THR A 1 280 ? -28.003 12.316 7.945 1.00 90.50 280 THR A CA 1
ATOM 2291 C C . THR A 1 280 ? -26.795 11.555 7.406 1.00 90.50 280 THR A C 1
ATOM 2293 O O . THR A 1 280 ? -25.690 11.665 7.947 1.00 90.50 280 THR A O 1
ATOM 2296 N N . ILE A 1 281 ? -27.015 10.792 6.334 1.00 90.94 281 ILE A N 1
ATOM 2297 C CA . ILE A 1 281 ? -25.974 10.133 5.541 1.00 90.94 281 ILE A CA 1
ATOM 2298 C C . ILE A 1 281 ? -26.116 10.640 4.107 1.00 90.94 281 ILE A C 1
ATOM 2300 O O . ILE A 1 281 ? -27.186 10.536 3.513 1.00 90.94 281 ILE A O 1
ATOM 2304 N N . GLU A 1 282 ? -25.055 11.226 3.567 1.00 88.81 282 GLU A N 1
ATOM 2305 C CA . GLU A 1 282 ? -25.003 11.725 2.196 1.00 88.81 282 GLU A CA 1
ATOM 2306 C C . GLU A 1 282 ? -24.142 10.807 1.336 1.00 88.81 282 GLU A C 1
ATOM 2308 O O . GLU A 1 282 ? -23.039 10.432 1.729 1.00 88.81 282 GLU A O 1
ATOM 2313 N N . ILE A 1 283 ? -24.625 10.491 0.136 1.00 85.50 283 ILE A N 1
ATOM 2314 C CA . ILE A 1 283 ? -23.852 9.750 -0.860 1.00 85.50 283 ILE A CA 1
ATOM 2315 C C . ILE A 1 283 ? -23.187 10.750 -1.791 1.00 85.50 283 ILE A C 1
ATOM 2317 O O . ILE A 1 283 ? -23.862 11.482 -2.519 1.00 85.50 283 ILE A O 1
ATOM 2321 N N . ASN A 1 284 ? -21.861 10.750 -1.802 1.00 82.44 284 ASN A N 1
ATOM 2322 C CA . ASN A 1 284 ? -21.076 11.506 -2.756 1.00 82.44 284 ASN A CA 1
ATOM 2323 C C . ASN A 1 284 ? -20.592 10.563 -3.861 1.00 82.44 284 ASN A C 1
ATOM 2325 O O . ASN A 1 284 ? -19.731 9.714 -3.644 1.00 82.44 284 ASN A O 1
ATOM 2329 N N . ARG A 1 285 ? -21.167 10.692 -5.059 1.00 78.38 285 ARG A N 1
ATOM 2330 C CA . ARG A 1 285 ? -20.725 9.912 -6.219 1.00 78.38 285 ARG A CA 1
ATOM 2331 C C . ARG A 1 285 ? -19.424 10.504 -6.741 1.00 78.38 285 ARG A C 1
ATOM 2333 O O . ARG A 1 285 ? -19.417 11.608 -7.283 1.00 78.38 285 ARG A O 1
ATOM 2340 N N . ILE A 1 286 ? -18.339 9.761 -6.585 1.00 68.69 286 ILE A N 1
ATOM 2341 C CA . ILE A 1 286 ? -17.028 10.123 -7.117 1.00 68.69 286 ILE A CA 1
ATOM 2342 C C . ILE A 1 286 ? -16.770 9.333 -8.400 1.00 68.69 286 ILE A C 1
ATOM 2344 O O . ILE A 1 286 ? -17.206 8.191 -8.536 1.00 68.69 286 ILE A O 1
ATOM 2348 N N . ALA A 1 287 ? -16.087 9.950 -9.366 1.00 58.62 287 ALA A N 1
ATOM 2349 C CA . ALA A 1 287 ? -15.749 9.280 -10.617 1.00 58.62 287 ALA A CA 1
ATOM 2350 C C . ALA A 1 287 ? -14.946 7.997 -10.333 1.00 58.62 287 ALA A C 1
ATOM 2352 O O . ALA A 1 287 ? -14.051 8.008 -9.486 1.00 58.62 287 ALA A O 1
ATOM 2353 N N . GLN A 1 288 ? -15.222 6.906 -11.063 1.00 53.41 288 GLN A N 1
ATOM 2354 C CA . GLN A 1 288 ? -14.463 5.649 -10.949 1.00 53.41 288 GLN A CA 1
ATOM 2355 C C . GLN A 1 288 ? -12.944 5.847 -11.099 1.00 53.41 288 GLN A C 1
ATOM 2357 O O . GLN A 1 288 ? -12.154 5.086 -10.538 1.00 53.41 288 GLN A O 1
ATOM 2362 N N . HIS A 1 289 ? -12.521 6.867 -11.847 1.00 50.31 289 HIS A N 1
ATOM 2363 C CA . HIS A 1 289 ? -11.117 7.163 -12.075 1.00 50.31 289 HIS A CA 1
ATOM 2364 C C . HIS A 1 289 ? -10.532 7.993 -10.931 1.00 50.31 289 HIS A C 1
ATOM 2366 O O . HIS A 1 289 ? -10.475 9.218 -11.007 1.00 50.31 289 HIS A O 1
ATOM 2372 N N . GLN A 1 290 ? -10.009 7.312 -9.906 1.00 58.00 290 GLN A N 1
ATOM 2373 C CA . GLN A 1 290 ? -8.850 7.856 -9.197 1.00 58.00 290 GLN A CA 1
ATOM 2374 C C . GLN A 1 290 ? -7.787 8.183 -10.247 1.00 58.00 290 GLN A C 1
ATOM 2376 O O . GLN A 1 290 ? -7.441 7.308 -11.051 1.00 58.00 290 GLN A O 1
ATOM 2381 N N . LYS A 1 291 ? -7.259 9.410 -10.240 1.00 72.25 291 LYS A N 1
ATOM 2382 C CA . LYS A 1 291 ? -6.054 9.737 -11.005 1.00 72.25 291 LYS A CA 1
ATOM 2383 C C . LYS A 1 291 ? -4.915 8.927 -10.396 1.00 72.25 291 LYS A C 1
ATOM 2385 O O . LYS A 1 291 ? -4.323 9.309 -9.387 1.00 72.25 291 LYS A O 1
ATOM 2390 N N . HIS A 1 292 ? -4.682 7.751 -10.960 1.00 84.44 292 HIS A N 1
ATOM 2391 C CA . HIS A 1 292 ? -3.573 6.886 -10.608 1.00 84.44 292 HIS A CA 1
ATOM 2392 C C . HIS A 1 292 ? -2.377 7.247 -11.472 1.00 84.44 292 HIS A C 1
ATOM 2394 O O . HIS A 1 292 ? -2.542 7.479 -12.665 1.00 84.44 292 HIS A O 1
ATOM 2400 N N . ILE A 1 293 ? -1.198 7.264 -10.863 1.00 93.38 293 ILE A N 1
ATOM 2401 C CA . ILE A 1 293 ? 0.057 7.466 -11.574 1.00 93.38 293 ILE A CA 1
ATOM 2402 C C . ILE A 1 293 ? 0.990 6.282 -11.343 1.00 93.38 293 ILE A C 1
ATOM 2404 O O . ILE A 1 293 ? 1.121 5.784 -10.219 1.00 93.38 293 ILE A O 1
ATOM 2408 N N . THR A 1 294 ? 1.663 5.856 -12.405 1.00 96.38 294 THR A N 1
ATOM 2409 C CA . THR A 1 294 ? 2.757 4.888 -12.364 1.00 96.38 294 THR A CA 1
ATOM 2410 C C . THR A 1 294 ? 4.076 5.592 -12.656 1.00 96.38 294 THR A C 1
ATOM 2412 O O . THR A 1 294 ? 4.243 6.229 -13.697 1.00 96.38 294 THR A O 1
ATOM 2415 N N . ILE A 1 295 ? 5.035 5.449 -11.744 1.00 98.44 295 ILE A N 1
ATOM 2416 C CA . ILE A 1 295 ? 6.384 6.004 -11.876 1.00 98.44 295 ILE A CA 1
ATOM 2417 C C . ILE A 1 295 ? 7.373 4.854 -12.048 1.00 98.44 295 ILE A C 1
ATOM 2419 O O . ILE A 1 295 ? 7.357 3.912 -11.256 1.00 98.44 295 ILE A O 1
ATOM 2423 N N . LEU A 1 296 ? 8.243 4.953 -13.053 1.00 98.56 296 LEU A N 1
ATOM 2424 C CA . LEU A 1 296 ? 9.374 4.051 -13.260 1.00 98.56 296 LEU A CA 1
ATOM 2425 C C . LEU A 1 296 ? 10.692 4.797 -13.025 1.00 98.56 296 LEU A C 1
ATOM 2427 O O . LEU A 1 296 ? 11.064 5.659 -13.814 1.00 98.56 296 LEU A O 1
ATOM 2431 N N . ASP A 1 297 ? 11.392 4.462 -11.951 1.00 98.44 297 ASP A N 1
ATOM 2432 C CA . ASP A 1 297 ? 12.703 4.991 -11.576 1.00 98.44 297 ASP A CA 1
ATOM 2433 C C . ASP A 1 297 ? 13.812 4.018 -12.003 1.00 98.44 297 ASP A C 1
ATOM 2435 O O . ASP A 1 297 ? 13.798 2.846 -11.628 1.00 98.44 297 ASP A O 1
ATOM 2439 N N . THR A 1 298 ? 14.741 4.477 -12.834 1.00 98.06 298 THR A N 1
ATOM 2440 C CA . THR A 1 298 ? 15.688 3.620 -13.566 1.00 98.06 298 THR A CA 1
ATOM 2441 C C . THR A 1 298 ? 16.999 4.352 -13.816 1.00 98.06 298 THR A C 1
ATOM 2443 O O . THR A 1 298 ? 17.008 5.571 -13.994 1.00 98.06 298 THR A O 1
ATOM 2446 N N . ASP A 1 299 ? 18.119 3.631 -13.850 1.00 95.56 299 ASP A N 1
ATOM 2447 C CA . ASP A 1 299 ? 19.442 4.194 -14.149 1.00 95.56 299 ASP A CA 1
ATOM 2448 C C . ASP A 1 299 ? 19.944 3.887 -15.580 1.00 95.56 299 ASP A C 1
ATOM 2450 O O . ASP A 1 299 ? 21.058 4.276 -15.947 1.00 95.56 299 ASP A O 1
ATOM 2454 N N . LEU A 1 300 ? 19.068 3.299 -16.409 1.00 94.38 300 LEU A N 1
ATOM 2455 C CA . LEU A 1 300 ? 19.145 3.150 -17.869 1.00 94.38 300 LEU A CA 1
ATOM 2456 C C . LEU A 1 300 ? 20.409 2.427 -18.368 1.00 94.38 300 LEU A C 1
ATOM 2458 O O . LEU A 1 300 ? 21.112 2.918 -19.268 1.00 94.38 300 LEU A O 1
ATOM 2462 N N . GLY A 1 301 ? 20.661 1.248 -17.805 1.00 93.69 301 GLY A N 1
ATOM 2463 C CA . GLY A 1 301 ? 21.527 0.213 -18.349 1.00 93.69 301 GLY A CA 1
ATOM 2464 C C . GLY A 1 301 ? 20.874 -0.615 -19.467 1.00 93.69 301 GLY A C 1
ATOM 2465 O O . GLY A 1 301 ? 19.782 -0.346 -19.976 1.00 93.69 301 GLY A O 1
ATOM 2466 N N . THR A 1 302 ? 21.589 -1.653 -19.901 1.00 95.25 302 THR A N 1
ATOM 2467 C CA . THR A 1 302 ? 21.157 -2.531 -21.007 1.00 95.25 302 THR A CA 1
ATOM 2468 C C . THR A 1 302 ? 19.943 -3.395 -20.660 1.00 95.25 302 THR A C 1
ATOM 2470 O O . THR A 1 302 ? 19.147 -3.716 -21.542 1.00 95.25 302 THR A O 1
ATOM 2473 N N . ASP A 1 303 ? 19.827 -3.818 -19.407 1.00 95.38 303 ASP A N 1
ATOM 2474 C CA . ASP A 1 303 ? 18.709 -4.587 -18.861 1.00 95.38 303 ASP A CA 1
ATOM 2475 C C . ASP A 1 303 ? 17.524 -3.689 -18.506 1.00 95.38 303 ASP A C 1
ATOM 2477 O O . ASP A 1 303 ? 16.411 -4.056 -18.889 1.00 95.38 303 ASP A O 1
ATOM 2481 N N . ASP A 1 304 ? 17.735 -2.476 -17.980 1.00 97.44 304 ASP A N 1
ATOM 2482 C CA . ASP A 1 304 ? 16.677 -1.460 -17.886 1.00 97.44 304 ASP A CA 1
ATOM 2483 C C . ASP A 1 304 ? 16.043 -1.201 -19.256 1.00 97.44 304 ASP A C 1
ATOM 2485 O O . ASP A 1 304 ? 14.821 -1.172 -19.412 1.00 97.44 304 ASP A O 1
ATOM 2489 N N . ALA A 1 305 ? 16.872 -1.062 -20.299 1.00 97.44 305 ALA A N 1
ATOM 2490 C CA . ALA A 1 305 ? 16.382 -0.858 -21.654 1.00 97.44 305 ALA A CA 1
ATOM 2491 C C . ALA A 1 305 ? 15.464 -2.006 -22.097 1.00 97.44 305 ALA A C 1
ATOM 2493 O O . ALA A 1 305 ? 14.449 -1.754 -22.756 1.00 97.44 305 ALA A O 1
ATOM 2494 N N . CYS A 1 306 ? 15.797 -3.252 -21.732 1.00 96.44 306 CYS A N 1
ATOM 2495 C CA . CYS A 1 306 ? 14.972 -4.436 -21.992 1.00 96.44 306 CYS A CA 1
ATOM 2496 C C . CYS A 1 306 ? 13.688 -4.441 -21.148 1.00 96.44 306 CYS A C 1
ATOM 2498 O O . CYS A 1 306 ? 12.635 -4.822 -21.657 1.00 96.44 306 CYS A O 1
ATOM 2500 N N . ALA A 1 307 ? 13.735 -3.958 -19.907 1.00 96.56 307 ALA A N 1
ATOM 2501 C CA . ALA A 1 307 ? 12.553 -3.755 -19.075 1.00 96.56 307 ALA A CA 1
ATOM 2502 C C . ALA A 1 307 ? 11.581 -2.750 -19.726 1.00 96.56 307 ALA A C 1
ATOM 2504 O O . ALA A 1 307 ? 10.394 -3.042 -19.881 1.00 96.56 307 ALA A O 1
ATOM 2505 N N . LEU A 1 308 ? 12.098 -1.626 -20.238 1.00 96.94 308 LEU A N 1
ATOM 2506 C CA . LEU A 1 308 ? 11.318 -0.652 -21.010 1.00 96.94 308 LEU A CA 1
ATOM 2507 C C . LEU A 1 308 ? 10.770 -1.246 -22.318 1.00 96.94 308 LEU A C 1
ATOM 2509 O O . LEU A 1 308 ? 9.666 -0.905 -22.735 1.00 96.94 308 LEU A O 1
ATOM 2513 N N . PHE A 1 309 ? 11.513 -2.142 -22.969 1.00 95.94 309 PHE A N 1
ATOM 2514 C CA . PHE A 1 309 ? 11.074 -2.800 -24.203 1.00 95.94 309 PHE A CA 1
ATOM 2515 C C . PHE A 1 309 ? 9.832 -3.665 -23.997 1.00 95.94 309 PHE A C 1
ATOM 2517 O O . PHE A 1 309 ? 8.911 -3.622 -24.816 1.00 95.94 309 PHE A O 1
ATOM 2524 N N . LEU A 1 310 ? 9.773 -4.396 -22.879 1.00 94.56 310 LEU A N 1
ATOM 2525 C CA . LEU A 1 310 ? 8.611 -5.213 -22.527 1.00 94.56 310 LEU A CA 1
ATOM 2526 C C . LEU A 1 310 ? 7.341 -4.376 -22.363 1.00 94.56 310 LEU A C 1
ATOM 2528 O O . LEU A 1 310 ? 6.259 -4.850 -22.709 1.00 94.56 310 LEU A O 1
ATOM 2532 N N . LEU A 1 311 ? 7.460 -3.114 -21.928 1.00 93.12 311 LEU A N 1
ATOM 2533 C CA . LEU A 1 311 ? 6.307 -2.226 -21.775 1.00 93.12 311 LEU A CA 1
ATOM 2534 C C . LEU A 1 311 ? 5.498 -2.086 -23.062 1.00 93.12 311 LEU A C 1
ATOM 2536 O O . LEU A 1 311 ? 4.307 -1.837 -22.955 1.00 93.12 311 LEU A O 1
ATOM 2540 N N . LYS A 1 312 ? 6.070 -2.280 -24.262 1.00 86.00 312 LYS A N 1
ATOM 2541 C CA . LYS A 1 312 ? 5.330 -2.193 -25.538 1.00 86.00 312 LYS A CA 1
ATOM 2542 C C . LYS A 1 312 ? 4.057 -3.043 -25.536 1.00 86.00 312 LYS A C 1
ATOM 2544 O O . LYS A 1 312 ? 2.995 -2.529 -25.888 1.00 86.00 312 LYS A O 1
ATOM 2549 N N . ASN A 1 313 ? 4.149 -4.278 -25.045 1.00 85.25 313 ASN A N 1
ATOM 2550 C CA . ASN A 1 313 ? 3.059 -5.258 -25.102 1.00 85.25 313 ASN A CA 1
ATOM 2551 C C . ASN A 1 313 ? 2.390 -5.515 -23.753 1.00 85.25 313 ASN A C 1
ATOM 2553 O O . ASN A 1 313 ? 1.463 -6.319 -23.673 1.00 85.25 313 ASN A O 1
ATOM 2557 N N . LEU A 1 314 ? 2.848 -4.845 -22.699 1.00 87.31 314 LEU A N 1
ATOM 2558 C CA . LEU A 1 314 ? 2.244 -4.952 -21.382 1.00 87.31 314 LEU A CA 1
ATOM 2559 C C . LEU A 1 314 ? 1.182 -3.861 -21.173 1.00 87.31 314 LEU A C 1
ATOM 2561 O O . LEU A 1 314 ? 1.299 -2.765 -21.735 1.00 87.31 314 LEU A O 1
ATOM 2565 N N . PRO A 1 315 ? 0.141 -4.150 -20.368 1.00 83.25 315 PRO A N 1
ATOM 2566 C CA . PRO A 1 315 ? -0.898 -3.178 -20.038 1.00 83.25 315 PRO A CA 1
ATOM 2567 C C . PRO A 1 315 ? -0.366 -2.047 -19.153 1.00 83.25 315 PRO A C 1
ATOM 2569 O O . PRO A 1 315 ? -0.901 -0.943 -19.190 1.00 83.25 315 PRO A O 1
ATOM 2572 N N . ILE A 1 316 ? 0.695 -2.300 -18.382 1.00 86.75 316 ILE A N 1
ATOM 2573 C CA . ILE A 1 316 ? 1.332 -1.269 -17.574 1.00 86.75 316 ILE A CA 1
ATOM 2574 C C . ILE A 1 316 ? 2.081 -0.274 -18.460 1.00 86.75 316 ILE A C 1
ATOM 2576 O O . ILE A 1 316 ? 2.939 -0.650 -19.261 1.00 86.75 316 ILE A O 1
ATOM 2580 N N . LYS A 1 317 ? 1.760 1.010 -18.299 1.00 88.31 317 LYS A N 1
ATOM 2581 C CA . LYS A 1 317 ? 2.440 2.128 -18.952 1.00 88.31 317 LYS A CA 1
ATOM 2582 C C . LYS A 1 317 ? 2.836 3.128 -17.865 1.00 88.31 317 LYS A C 1
ATOM 2584 O O . LYS A 1 317 ? 1.950 3.584 -17.148 1.00 88.31 317 LYS A O 1
ATOM 2589 N N . PRO A 1 318 ? 4.131 3.433 -17.688 1.00 95.69 318 PRO A N 1
ATOM 2590 C CA . PRO A 1 318 ? 4.532 4.484 -16.772 1.00 95.69 318 PRO A CA 1
ATOM 2591 C C . PRO A 1 318 ? 4.112 5.836 -17.344 1.00 95.69 318 PRO A C 1
ATOM 2593 O O . PRO A 1 318 ? 4.286 6.094 -18.535 1.00 95.69 318 PRO A O 1
ATOM 2596 N N . ASP A 1 319 ? 3.604 6.702 -16.483 1.00 96.94 319 ASP A N 1
ATOM 2597 C CA . ASP A 1 319 ? 3.332 8.095 -16.819 1.00 96.94 319 ASP A CA 1
ATOM 2598 C C . ASP A 1 319 ? 4.611 8.937 -16.718 1.00 96.94 319 ASP A C 1
ATOM 2600 O O . ASP A 1 319 ? 4.821 9.868 -17.494 1.00 96.94 319 ASP A O 1
ATOM 2604 N N . TYR A 1 320 ? 5.503 8.560 -15.794 1.00 98.25 320 TYR A N 1
ATOM 2605 C CA . TYR A 1 320 ? 6.813 9.177 -15.613 1.00 98.25 320 TYR A CA 1
ATOM 2606 C C . TYR A 1 320 ? 7.927 8.135 -15.634 1.00 98.25 320 TYR A C 1
ATOM 2608 O O . TYR A 1 320 ? 7.843 7.103 -14.964 1.00 98.25 320 TYR A O 1
ATOM 2616 N N . ILE A 1 321 ? 9.007 8.453 -16.347 1.00 98.56 321 ILE A N 1
ATOM 2617 C CA . ILE A 1 321 ? 10.292 7.759 -16.240 1.00 98.56 321 ILE A CA 1
ATOM 2618 C C . ILE A 1 321 ? 11.266 8.701 -15.536 1.00 98.56 321 ILE A C 1
ATOM 2620 O O . ILE A 1 321 ? 11.641 9.742 -16.081 1.00 98.56 321 ILE A O 1
ATOM 2624 N N . VAL A 1 322 ? 11.673 8.338 -14.324 1.00 98.62 322 VAL A N 1
ATOM 2625 C CA . VAL A 1 322 ? 12.645 9.086 -13.527 1.00 98.62 322 VAL A CA 1
ATOM 2626 C C . VAL A 1 322 ? 14.026 8.499 -13.784 1.00 98.62 322 VAL A C 1
ATOM 2628 O O . VAL A 1 322 ? 14.282 7.336 -13.492 1.00 98.62 322 VAL A O 1
ATOM 2631 N N . ALA A 1 323 ? 14.912 9.306 -14.359 1.00 98.00 323 ALA A N 1
ATOM 2632 C CA . ALA A 1 323 ? 16.292 8.919 -14.599 1.00 98.00 323 ALA A CA 1
ATOM 2633 C C . ALA A 1 323 ? 17.121 9.056 -13.314 1.00 98.00 323 ALA A C 1
ATOM 2635 O O . ALA A 1 323 ? 17.133 10.120 -12.688 1.00 98.00 323 ALA A O 1
ATOM 2636 N N . SER A 1 324 ? 17.852 8.000 -12.976 1.00 95.69 324 SER A N 1
ATOM 2637 C CA . SER A 1 324 ? 18.726 7.870 -11.812 1.00 95.69 324 SER A CA 1
ATOM 2638 C C . SER A 1 324 ? 20.183 7.669 -12.208 1.00 95.69 324 SER A C 1
ATOM 2640 O O . SER A 1 324 ? 20.504 7.281 -13.327 1.00 95.69 324 SER A O 1
ATOM 2642 N N . PHE A 1 325 ? 21.099 7.934 -11.279 1.00 94.19 325 PHE A N 1
ATOM 2643 C CA . PHE A 1 325 ? 22.492 7.513 -11.429 1.00 94.19 325 PHE A CA 1
ATOM 2644 C C . PHE A 1 325 ? 22.655 6.046 -11.011 1.00 94.19 325 PHE A C 1
ATOM 2646 O O . PHE A 1 325 ? 21.915 5.567 -10.155 1.00 94.19 325 PHE A O 1
ATOM 2653 N N . GLY A 1 326 ? 23.682 5.377 -11.541 1.00 91.19 326 GLY A N 1
ATOM 2654 C CA . GLY A 1 326 ? 24.051 4.010 -11.160 1.00 91.19 326 GLY A CA 1
ATOM 2655 C C . GLY A 1 326 ? 24.874 3.335 -12.256 1.00 91.19 326 GLY A C 1
ATOM 2656 O O . GLY A 1 326 ? 26.105 3.480 -12.277 1.00 91.19 326 GLY A O 1
ATOM 2657 N N . ASN A 1 327 ? 24.200 2.648 -13.177 1.00 92.00 327 ASN A N 1
ATOM 2658 C CA . ASN A 1 327 ? 24.747 2.063 -14.400 1.00 92.00 327 ASN A CA 1
ATOM 2659 C C . ASN A 1 327 ? 25.406 3.117 -15.295 1.00 92.00 327 ASN A C 1
ATOM 2661 O O . ASN A 1 327 ? 26.488 2.899 -15.836 1.00 92.00 327 ASN A O 1
ATOM 2665 N N . THR A 1 328 ? 24.843 4.314 -15.392 1.00 91.69 328 THR A N 1
ATOM 2666 C CA . THR A 1 328 ? 25.511 5.460 -16.022 1.00 91.69 328 THR A CA 1
ATOM 2667 C C . THR A 1 328 ? 25.464 6.690 -15.107 1.00 91.69 328 THR A C 1
ATOM 2669 O O . THR A 1 328 ? 24.943 6.646 -13.989 1.00 91.69 328 THR A O 1
ATOM 2672 N N . THR A 1 329 ? 26.094 7.791 -15.529 1.00 93.31 329 THR A N 1
ATOM 2673 C CA . THR A 1 329 ? 25.882 9.100 -14.894 1.00 93.31 329 THR A CA 1
ATOM 2674 C C . THR A 1 329 ? 24.424 9.526 -15.036 1.00 93.31 329 THR A C 1
ATOM 2676 O O . THR A 1 329 ? 23.745 9.084 -15.963 1.00 93.31 329 THR A O 1
ATOM 2679 N N . LEU A 1 330 ? 23.959 10.426 -14.168 1.00 94.75 330 LEU A N 1
ATOM 2680 C CA . LEU A 1 330 ? 22.596 10.952 -14.231 1.00 94.75 330 LEU A CA 1
ATOM 2681 C C . LEU A 1 330 ? 22.293 11.610 -15.591 1.00 94.75 330 LEU A C 1
ATOM 2683 O O . LEU A 1 330 ? 21.223 11.404 -16.160 1.00 94.75 330 LEU A O 1
ATOM 2687 N N . GLU A 1 331 ? 23.253 12.335 -16.170 1.00 94.50 331 GLU A N 1
ATOM 2688 C CA . GLU A 1 331 ? 23.143 12.906 -17.520 1.00 94.50 331 GLU A CA 1
ATOM 2689 C C . GLU A 1 331 ? 23.052 11.820 -18.596 1.00 94.50 331 GLU A C 1
ATOM 2691 O O . GLU A 1 331 ? 22.278 11.948 -19.546 1.00 94.50 331 GLU A O 1
ATOM 2696 N N . GLY A 1 332 ? 23.832 10.745 -18.454 1.00 95.06 332 GLY A N 1
ATOM 2697 C CA . GLY A 1 332 ? 23.769 9.602 -19.360 1.00 95.06 332 GLY A CA 1
ATOM 2698 C C . GLY A 1 332 ? 22.417 8.897 -19.278 1.00 95.06 332 GLY A C 1
ATOM 2699 O O . GLY A 1 332 ? 21.836 8.595 -20.315 1.00 95.06 332 GLY A O 1
ATOM 2700 N N . ALA A 1 333 ? 21.883 8.722 -18.069 1.00 96.69 333 ALA A N 1
ATOM 2701 C CA . ALA A 1 333 ? 20.571 8.139 -17.814 1.00 96.69 333 ALA A CA 1
ATOM 2702 C C . ALA A 1 333 ? 19.450 8.991 -18.427 1.00 96.69 333 ALA A C 1
ATOM 2704 O O . ALA A 1 333 ? 18.625 8.481 -19.180 1.00 96.69 333 ALA A O 1
ATOM 2705 N N . CYS A 1 334 ? 19.488 10.310 -18.217 1.00 97.50 334 CYS A N 1
ATOM 2706 C CA . CYS A 1 334 ? 18.585 11.277 -18.847 1.00 97.50 334 CYS A CA 1
ATOM 2707 C C . CYS A 1 334 ? 18.605 11.175 -20.381 1.00 97.50 334 CYS A C 1
ATOM 2709 O O . CYS A 1 334 ? 17.559 11.054 -21.024 1.00 97.50 334 CYS A O 1
ATOM 2711 N N . ARG A 1 335 ? 19.805 11.167 -20.977 1.00 97.50 335 ARG A N 1
ATOM 2712 C CA . ARG A 1 335 ? 19.986 10.999 -22.426 1.00 97.50 335 ARG A CA 1
ATOM 2713 C C . ARG A 1 335 ? 19.401 9.669 -22.907 1.00 97.50 335 ARG A C 1
ATOM 2715 O O . ARG A 1 335 ? 18.687 9.642 -23.909 1.00 97.50 335 ARG A O 1
ATOM 2722 N N . ASN A 1 336 ? 19.702 8.576 -22.213 1.00 97.62 336 ASN A N 1
ATOM 2723 C CA . ASN A 1 336 ? 19.250 7.235 -22.577 1.00 97.62 336 ASN A CA 1
ATOM 2724 C C . ASN A 1 336 ? 17.724 7.110 -22.466 1.00 97.62 336 ASN A C 1
ATOM 2726 O O . ASN A 1 336 ? 17.103 6.542 -23.362 1.00 97.62 336 ASN A O 1
ATOM 2730 N N . ALA A 1 337 ? 17.109 7.717 -21.449 1.00 97.94 337 ALA A N 1
ATOM 2731 C CA . ALA A 1 337 ? 15.661 7.754 -21.280 1.00 97.94 337 ALA A CA 1
ATOM 2732 C C . ALA A 1 337 ? 14.965 8.452 -22.464 1.00 97.94 337 ALA A C 1
ATOM 2734 O O . ALA A 1 337 ? 14.008 7.908 -23.015 1.00 97.94 337 ALA A O 1
ATOM 2735 N N . VAL A 1 338 ? 15.486 9.593 -22.938 1.00 98.06 338 VAL A N 1
ATOM 2736 C CA . VAL A 1 338 ? 14.968 10.276 -24.143 1.00 98.06 338 VAL A CA 1
ATOM 2737 C C . VAL A 1 338 ? 15.111 9.399 -25.393 1.00 98.06 338 VAL A C 1
ATOM 2739 O O . VAL A 1 338 ? 14.166 9.282 -26.180 1.00 98.06 338 VAL A O 1
ATOM 2742 N N . ILE A 1 339 ? 16.271 8.754 -25.575 1.00 98.06 339 ILE A N 1
ATOM 2743 C CA . ILE A 1 339 ? 16.524 7.858 -26.714 1.00 98.06 339 ILE A CA 1
ATOM 2744 C C . ILE A 1 339 ? 15.520 6.706 -26.730 1.00 98.06 339 ILE A C 1
ATOM 2746 O O . ILE A 1 339 ? 14.883 6.466 -27.758 1.00 98.06 339 ILE A O 1
ATOM 2750 N N . LEU A 1 340 ? 15.379 5.998 -25.609 1.00 97.50 340 LEU A N 1
ATOM 2751 C CA . LEU A 1 340 ? 14.535 4.810 -25.511 1.00 97.50 340 LEU A CA 1
ATOM 2752 C C . LEU A 1 340 ? 13.053 5.165 -25.587 1.00 97.50 340 LEU A C 1
ATOM 2754 O O . LEU A 1 340 ? 12.324 4.512 -26.328 1.00 97.50 340 LEU A O 1
ATOM 2758 N N . ARG A 1 341 ? 12.617 6.251 -24.936 1.00 96.69 341 ARG A N 1
ATOM 2759 C CA . ARG A 1 341 ? 11.249 6.770 -25.067 1.00 96.69 341 ARG A CA 1
ATOM 2760 C C . ARG A 1 341 ? 10.879 6.996 -26.532 1.00 96.69 341 ARG A C 1
ATOM 2762 O O . ARG A 1 341 ? 9.843 6.508 -26.976 1.00 96.69 341 ARG A O 1
ATOM 2769 N N . LYS A 1 342 ? 11.736 7.679 -27.304 1.00 96.31 342 LYS A N 1
ATOM 2770 C CA . LYS A 1 342 ? 11.483 7.926 -28.734 1.00 96.31 342 LYS A CA 1
ATOM 2771 C C . LYS A 1 342 ? 11.574 6.652 -29.573 1.00 96.31 342 LYS A C 1
ATOM 2773 O O . LYS A 1 342 ? 10.772 6.476 -30.483 1.00 96.31 342 LYS A O 1
ATOM 2778 N N . TYR A 1 343 ? 12.538 5.776 -29.285 1.00 95.62 343 TYR A N 1
ATOM 2779 C CA . TYR A 1 343 ? 12.719 4.516 -30.012 1.00 95.62 343 TYR A CA 1
ATOM 2780 C C . TYR A 1 343 ? 11.513 3.580 -29.856 1.00 95.62 343 TYR A C 1
ATOM 2782 O O . TYR A 1 343 ? 11.119 2.925 -30.817 1.00 95.62 343 TYR A O 1
ATOM 2790 N N . LEU A 1 344 ? 10.935 3.532 -28.655 1.00 93.94 344 LEU A N 1
ATOM 2791 C CA . LEU A 1 344 ? 9.831 2.643 -28.294 1.00 93.94 344 LEU A CA 1
ATOM 2792 C C . LEU A 1 344 ? 8.445 3.275 -28.469 1.00 93.94 344 LEU A C 1
ATOM 2794 O O . LEU A 1 344 ? 7.450 2.562 -28.383 1.00 93.94 344 LEU A O 1
ATOM 2798 N N . GLY A 1 345 ? 8.369 4.589 -28.699 1.00 93.31 345 GLY A N 1
ATOM 2799 C CA . GLY A 1 345 ? 7.100 5.314 -28.776 1.00 93.31 345 GLY A CA 1
ATOM 2800 C C . GLY A 1 345 ? 6.379 5.412 -27.429 1.00 93.31 345 GLY A C 1
ATOM 2801 O O . GLY A 1 345 ? 5.155 5.351 -27.394 1.00 93.31 345 GLY A O 1
ATOM 2802 N N . LEU A 1 346 ? 7.121 5.527 -26.323 1.00 93.81 346 LEU A N 1
ATOM 2803 C CA . LEU A 1 346 ? 6.534 5.698 -24.992 1.00 93.81 346 LEU A CA 1
ATOM 2804 C C . LEU A 1 346 ? 6.036 7.138 -24.802 1.00 93.81 346 LEU A C 1
ATOM 2806 O O . LEU A 1 346 ? 6.712 8.100 -25.181 1.00 93.81 346 LEU A O 1
ATOM 2810 N N . GLU A 1 347 ? 4.874 7.279 -24.169 1.00 94.12 347 GLU A N 1
ATOM 2811 C CA . GLU A 1 347 ? 4.256 8.580 -23.872 1.00 94.12 347 GLU A CA 1
ATOM 2812 C C . GLU A 1 347 ? 4.750 9.197 -22.556 1.00 94.12 347 GLU A C 1
ATOM 2814 O O . GLU A 1 347 ? 4.544 10.387 -22.338 1.00 94.12 347 GLU A O 1
ATOM 2819 N N . ALA A 1 348 ? 5.449 8.413 -21.727 1.00 96.12 348 ALA A N 1
ATOM 2820 C CA . ALA A 1 348 ? 5.939 8.830 -20.419 1.00 96.12 348 ALA A CA 1
ATOM 2821 C C . ALA A 1 348 ? 6.761 10.128 -20.476 1.00 96.12 348 ALA A C 1
ATOM 2823 O O . ALA A 1 348 ? 7.654 10.286 -21.321 1.00 96.12 348 ALA A O 1
ATOM 2824 N N . GLU A 1 349 ? 6.516 11.037 -19.534 1.00 97.75 349 GLU A N 1
ATOM 2825 C CA . GLU A 1 349 ? 7.362 12.210 -19.340 1.00 97.75 349 GLU A CA 1
ATOM 2826 C C . GLU A 1 349 ? 8.682 11.798 -18.674 1.00 97.75 349 GLU A C 1
ATOM 2828 O O . GLU A 1 349 ? 8.717 10.977 -17.755 1.00 97.75 349 GLU A O 1
ATOM 2833 N N . ILE A 1 350 ? 9.796 12.359 -19.151 1.00 98.44 350 ILE A N 1
ATOM 2834 C CA . ILE A 1 350 ? 11.120 12.063 -18.596 1.00 98.44 350 ILE A CA 1
ATOM 2835 C C . ILE A 1 350 ? 11.426 13.071 -17.500 1.00 98.44 350 ILE A C 1
ATOM 2837 O O . ILE A 1 350 ? 11.324 14.277 -17.726 1.00 98.44 350 ILE A O 1
ATOM 2841 N N . VAL A 1 351 ? 11.844 12.578 -16.340 1.00 98.62 351 VAL A N 1
ATOM 2842 C CA . VAL A 1 351 ? 12.204 13.385 -15.175 1.00 98.62 351 VAL A CA 1
ATOM 2843 C C . VAL A 1 351 ? 13.682 13.173 -14.860 1.00 98.62 351 VAL A C 1
ATOM 2845 O O . VAL A 1 351 ? 14.136 12.035 -14.739 1.00 98.62 351 VAL A O 1
ATOM 2848 N N . LYS A 1 352 ? 14.445 14.257 -14.694 1.00 98.44 352 LYS A N 1
ATOM 2849 C CA . LYS A 1 352 ? 15.808 14.188 -14.152 1.00 98.44 352 LYS A CA 1
ATOM 2850 C C . LYS A 1 352 ? 15.697 13.996 -12.642 1.00 98.44 352 LYS A C 1
ATOM 2852 O O . LYS A 1 352 ? 15.210 14.899 -11.961 1.00 98.44 352 LYS A O 1
ATOM 2857 N N . GLY A 1 353 ? 16.133 12.839 -12.144 1.00 97.44 353 GLY A N 1
ATOM 2858 C CA . GLY A 1 353 ? 16.188 12.524 -10.718 1.00 97.44 353 GLY A CA 1
ATOM 2859 C C . GLY A 1 353 ? 17.228 13.342 -9.950 1.00 97.44 353 GLY A C 1
ATOM 2860 O O . GLY A 1 353 ? 17.771 14.340 -10.430 1.00 97.44 353 GLY A O 1
ATOM 2861 N N . LEU A 1 354 ? 17.494 12.923 -8.718 1.00 96.25 354 LEU A N 1
ATOM 2862 C CA . LEU A 1 354 ? 18.409 13.600 -7.810 1.00 96.25 354 LEU A CA 1
ATOM 2863 C C . LEU A 1 354 ? 19.871 13.244 -8.095 1.00 96.25 354 LEU A C 1
ATOM 2865 O O . LEU A 1 354 ? 20.215 12.105 -8.408 1.00 96.25 354 LEU A O 1
ATOM 2869 N N . GLU A 1 355 ? 20.745 14.230 -7.902 1.00 94.00 355 GLU A N 1
ATOM 2870 C CA . GLU A 1 355 ? 22.192 14.016 -7.905 1.00 94.00 355 GLU A CA 1
ATOM 2871 C C . GLU A 1 355 ? 22.613 13.060 -6.762 1.00 94.00 355 GLU A C 1
ATOM 2873 O O . GLU A 1 355 ? 21.967 13.044 -5.700 1.00 94.00 355 GLU A O 1
ATOM 2878 N N . PRO A 1 356 ? 23.712 12.293 -6.930 1.00 88.62 356 PRO A N 1
ATOM 2879 C CA . PRO A 1 356 ? 24.243 11.433 -5.876 1.00 88.62 356 PRO A CA 1
ATOM 2880 C C . PRO A 1 356 ? 24.514 12.214 -4.582 1.00 88.62 356 PRO A C 1
ATOM 2882 O O . PRO A 1 356 ? 25.080 13.310 -4.607 1.00 88.62 356 PRO A O 1
ATOM 2885 N N . SER A 1 357 ? 24.147 11.643 -3.432 1.00 86.81 357 SER A N 1
ATOM 2886 C CA . SER A 1 357 ? 24.474 12.224 -2.123 1.00 86.81 357 SER A CA 1
ATOM 2887 C C . SER A 1 357 ? 25.971 12.078 -1.808 1.00 86.81 357 SER A C 1
ATOM 2889 O O . SER A 1 357 ? 26.678 11.287 -2.432 1.00 86.81 357 SER A O 1
ATOM 2891 N N . ASN A 1 358 ? 26.474 12.780 -0.785 1.00 77.44 358 ASN A N 1
ATOM 2892 C CA . ASN A 1 358 ? 27.866 12.612 -0.330 1.00 77.44 358 ASN A CA 1
ATOM 2893 C C . ASN A 1 358 ? 28.183 11.174 0.130 1.00 77.44 358 ASN A C 1
ATOM 2895 O O . ASN A 1 358 ? 29.343 10.768 0.091 1.00 77.44 358 ASN A O 1
ATOM 2899 N N . GLY A 1 359 ? 27.172 10.422 0.581 1.00 72.62 359 GLY A N 1
ATOM 2900 C CA . GLY A 1 359 ? 27.294 9.011 0.958 1.00 72.62 359 GLY A CA 1
ATOM 2901 C C . GLY A 1 359 ? 27.153 8.038 -0.217 1.00 72.62 359 GLY A C 1
ATOM 2902 O O . GLY A 1 359 ? 27.436 6.851 -0.059 1.00 72.62 359 GLY A O 1
ATOM 2903 N N . SER A 1 360 ? 26.743 8.522 -1.394 1.00 81.88 360 SER A N 1
ATOM 2904 C CA . SER A 1 360 ? 26.547 7.693 -2.582 1.00 81.88 360 SER A CA 1
ATOM 2905 C C . SER A 1 360 ? 27.874 7.330 -3.248 1.00 81.88 360 SER A C 1
ATOM 2907 O O . SER A 1 360 ? 28.805 8.137 -3.344 1.00 81.88 360 SER A O 1
ATOM 2909 N N . ARG A 1 361 ? 27.956 6.116 -3.797 1.00 79.94 361 ARG A N 1
ATOM 2910 C CA . ARG A 1 361 ? 29.067 5.720 -4.668 1.00 79.94 361 ARG A CA 1
ATOM 2911 C C . ARG A 1 361 ? 28.830 6.281 -6.061 1.00 79.94 361 ARG A C 1
ATOM 2913 O O . ARG A 1 361 ? 27.893 5.880 -6.746 1.00 79.94 361 ARG A O 1
ATOM 2920 N N . GLN A 1 362 ? 29.725 7.164 -6.492 1.00 76.31 362 GLN A N 1
ATOM 2921 C CA . GLN A 1 362 ? 29.659 7.770 -7.819 1.00 76.31 362 GLN A CA 1
ATOM 2922 C C . GLN A 1 362 ? 29.646 6.696 -8.927 1.00 76.31 362 GLN A C 1
ATOM 2924 O O . GLN A 1 362 ? 30.327 5.666 -8.804 1.00 76.31 362 GLN A O 1
ATOM 2929 N N . PRO A 1 363 ? 28.869 6.897 -10.004 1.00 74.56 363 PRO A N 1
ATOM 2930 C CA . PRO A 1 363 ? 28.887 6.005 -11.154 1.00 74.56 363 PRO A CA 1
ATOM 2931 C C . PRO A 1 363 ? 30.267 6.026 -11.821 1.00 74.56 363 PRO A C 1
ATOM 2933 O O . PRO A 1 363 ? 30.970 7.036 -11.823 1.00 74.56 363 PRO A O 1
ATOM 2936 N N . ASN A 1 364 ? 30.658 4.903 -12.426 1.00 69.44 364 ASN A N 1
ATOM 2937 C CA . ASN A 1 364 ? 31.965 4.779 -13.085 1.00 69.44 364 ASN A CA 1
ATOM 2938 C C . ASN A 1 364 ? 32.061 5.606 -14.387 1.00 69.44 364 ASN A C 1
ATOM 2940 O O . ASN A 1 364 ? 33.152 5.731 -14.950 1.00 69.44 364 ASN A O 1
ATOM 2944 N N . GLY A 1 365 ? 30.939 6.165 -14.859 1.00 69.69 365 GLY A N 1
ATOM 2945 C CA . GLY A 1 365 ? 30.848 6.962 -16.082 1.00 69.69 365 GLY A CA 1
ATOM 2946 C C . GLY A 1 365 ? 31.381 6.203 -17.295 1.00 69.69 365 GLY A C 1
ATOM 2947 O O . GLY A 1 365 ? 31.091 5.021 -17.468 1.00 69.69 365 GLY A O 1
ATOM 2948 N N . GLU A 1 366 ? 32.240 6.853 -18.082 1.00 61.41 366 GLU A N 1
ATOM 2949 C CA . GLU A 1 366 ? 32.860 6.282 -19.291 1.00 61.41 366 GLU A CA 1
ATOM 2950 C C . GLU A 1 366 ? 33.703 5.018 -19.034 1.00 61.41 366 GLU A C 1
ATOM 2952 O O . GLU A 1 366 ? 34.055 4.305 -19.972 1.00 61.41 366 GLU A O 1
ATOM 2957 N N . LYS A 1 367 ? 34.039 4.715 -17.771 1.00 70.06 367 LYS A N 1
ATOM 2958 C CA . LYS A 1 367 ? 34.750 3.484 -17.390 1.00 70.06 367 LYS A CA 1
ATOM 2959 C C . LYS A 1 367 ? 33.813 2.294 -17.169 1.00 70.06 367 LYS A C 1
ATOM 2961 O O . LYS A 1 367 ? 34.302 1.227 -16.802 1.00 70.06 367 LYS A O 1
ATOM 2966 N N . ASN A 1 368 ? 32.497 2.450 -17.338 1.00 75.38 368 ASN A N 1
ATOM 2967 C CA . ASN A 1 368 ? 31.583 1.320 -17.235 1.00 75.38 368 ASN A CA 1
ATOM 2968 C C . ASN A 1 368 ? 31.772 0.363 -18.423 1.00 75.38 368 ASN A C 1
ATOM 2970 O O . ASN A 1 368 ? 31.506 0.695 -19.576 1.00 75.38 368 ASN A O 1
ATOM 2974 N N . THR A 1 369 ? 32.222 -0.851 -18.128 1.00 79.81 369 THR A N 1
ATOM 2975 C CA . THR A 1 369 ? 32.371 -1.928 -19.107 1.00 79.81 369 THR A CA 1
ATOM 2976 C C . THR A 1 369 ? 31.148 -2.841 -19.164 1.00 79.81 369 THR A C 1
ATOM 2978 O O . THR A 1 369 ? 30.873 -3.401 -20.227 1.00 79.81 369 THR A O 1
ATOM 2981 N N . PHE A 1 370 ? 30.377 -2.950 -18.076 1.00 88.19 370 PHE A N 1
ATOM 2982 C CA . PHE A 1 370 ? 29.252 -3.880 -17.968 1.00 88.19 370 PHE A CA 1
ATOM 2983 C C . PHE A 1 370 ? 28.102 -3.493 -18.902 1.00 88.19 370 PHE A C 1
ATOM 2985 O O . PHE A 1 370 ? 27.664 -4.320 -19.693 1.00 88.19 370 PHE A O 1
ATOM 2992 N N . HIS A 1 371 ? 27.694 -2.219 -18.907 1.00 90.69 371 HIS A N 1
ATOM 2993 C CA . HIS A 1 371 ? 26.633 -1.706 -19.794 1.00 90.69 371 HIS A CA 1
ATOM 2994 C C . HIS A 1 371 ? 27.169 -0.891 -20.984 1.00 90.69 371 HIS A C 1
ATOM 2996 O O . HIS A 1 371 ? 26.402 -0.376 -21.793 1.00 90.69 371 HIS A O 1
ATOM 3002 N N . GLY A 1 372 ? 28.495 -0.793 -21.124 1.00 90.75 372 GLY A N 1
ATOM 3003 C CA . GLY A 1 372 ? 29.155 0.095 -22.082 1.00 90.75 372 GLY A CA 1
ATOM 3004 C C . GLY A 1 372 ? 29.330 1.511 -21.531 1.00 90.75 372 GLY A C 1
ATOM 3005 O O . GLY A 1 372 ? 28.707 1.890 -20.540 1.00 90.75 372 GLY A O 1
ATOM 3006 N N . ALA A 1 373 ? 30.183 2.306 -22.183 1.00 89.56 373 ALA A N 1
ATOM 3007 C CA . ALA A 1 373 ? 30.579 3.624 -21.681 1.00 89.56 373 ALA A CA 1
ATOM 3008 C C . ALA A 1 373 ? 29.420 4.636 -21.676 1.00 89.56 373 ALA A C 1
ATOM 3010 O O . ALA A 1 373 ? 29.487 5.656 -20.994 1.00 89.56 373 ALA A O 1
ATOM 3011 N N . ASP A 1 374 ? 28.367 4.360 -22.445 1.00 91.12 374 ASP A N 1
ATOM 3012 C CA . ASP A 1 374 ? 27.168 5.180 -22.566 1.00 91.12 374 ASP A CA 1
ATOM 3013 C C . ASP A 1 374 ? 25.933 4.594 -21.861 1.00 91.12 374 ASP A C 1
ATOM 3015 O O . ASP A 1 374 ? 24.873 5.213 -21.940 1.00 91.12 374 ASP A O 1
ATOM 3019 N N . GLY A 1 375 ? 26.050 3.425 -21.215 1.00 92.31 375 GLY A N 1
ATOM 3020 C CA . GLY A 1 375 ? 24.944 2.675 -20.599 1.00 92.31 375 GLY A CA 1
ATOM 3021 C C . GLY A 1 375 ? 24.097 1.830 -21.567 1.00 92.31 375 GLY A C 1
ATOM 3022 O O . GLY A 1 375 ? 23.313 1.001 -21.121 1.00 92.31 375 GLY A O 1
ATOM 3023 N N . LEU A 1 376 ? 24.275 1.982 -22.885 1.00 95.69 376 LEU A N 1
ATOM 3024 C CA . LEU A 1 376 ? 23.499 1.303 -23.933 1.00 95.69 376 LEU A CA 1
ATOM 3025 C C . LEU A 1 376 ? 24.417 0.582 -24.926 1.00 95.69 376 LEU A C 1
ATOM 3027 O O . LEU A 1 376 ? 24.289 0.731 -26.143 1.00 95.69 376 LEU A O 1
ATOM 3031 N N . ALA A 1 377 ? 25.383 -0.186 -24.424 1.00 95.19 377 ALA A N 1
ATOM 3032 C CA . ALA A 1 377 ? 26.326 -0.966 -25.230 1.00 95.19 377 ALA A CA 1
ATOM 3033 C C . ALA A 1 377 ? 27.047 -0.144 -26.324 1.00 95.19 377 ALA A C 1
ATOM 3035 O O . ALA A 1 377 ? 27.340 -0.648 -27.411 1.00 95.19 377 ALA A O 1
ATOM 3036 N N . ASN A 1 378 ? 27.336 1.132 -26.055 1.00 94.25 378 ASN A N 1
ATOM 3037 C CA . ASN A 1 378 ? 27.935 2.102 -26.980 1.00 94.25 378 ASN A CA 1
ATOM 3038 C C . ASN A 1 378 ? 27.076 2.410 -28.226 1.00 94.25 378 ASN A C 1
ATOM 3040 O O . ASN A 1 378 ? 27.605 2.795 -29.274 1.00 94.25 378 ASN A O 1
ATOM 3044 N N . CYS A 1 379 ? 25.754 2.224 -28.142 1.00 95.00 379 CYS A N 1
ATOM 3045 C CA . CYS A 1 379 ? 24.821 2.443 -29.250 1.00 95.00 379 CYS A CA 1
ATOM 3046 C C . CYS A 1 379 ? 24.122 3.811 -29.231 1.00 95.00 379 CYS A C 1
ATOM 3048 O O . CYS A 1 379 ? 23.482 4.158 -30.229 1.00 95.00 379 CYS A O 1
ATOM 3050 N N . SER A 1 380 ? 24.232 4.602 -28.161 1.00 94.69 380 SER A N 1
ATOM 3051 C CA . SER A 1 380 ? 23.442 5.832 -27.969 1.00 94.69 380 SER A CA 1
ATOM 3052 C C . SER A 1 380 ? 23.608 6.834 -29.125 1.00 94.69 380 SER A C 1
ATOM 3054 O O . SER A 1 380 ? 22.618 7.256 -29.720 1.00 94.69 380 SER A O 1
ATOM 3056 N N . GLU A 1 381 ? 24.840 7.123 -29.557 1.00 94.94 381 GLU A N 1
ATOM 3057 C CA . GLU A 1 381 ? 25.130 8.002 -30.706 1.00 94.94 381 GLU A CA 1
ATOM 3058 C C . GLU A 1 381 ? 24.543 7.493 -32.032 1.00 94.94 381 GLU A C 1
ATOM 3060 O O . GLU A 1 381 ? 24.045 8.265 -32.862 1.00 94.94 381 GLU A O 1
ATOM 3065 N N . LYS A 1 382 ? 24.585 6.174 -32.256 1.00 95.56 382 LYS A N 1
ATOM 3066 C CA . LYS A 1 382 ? 23.992 5.550 -33.448 1.00 95.56 382 LYS A CA 1
ATOM 3067 C C . LYS A 1 382 ? 22.472 5.714 -33.425 1.00 95.56 382 LYS A C 1
ATOM 3069 O O . LYS A 1 382 ? 21.883 6.039 -34.458 1.00 95.56 382 LYS A O 1
ATOM 3074 N N . MET A 1 383 ? 21.850 5.527 -32.262 1.00 96.81 383 MET A N 1
ATOM 3075 C CA . MET A 1 383 ? 20.406 5.672 -32.076 1.00 96.81 383 MET A CA 1
ATOM 3076 C C . MET A 1 383 ? 19.948 7.121 -32.237 1.00 96.81 383 MET A C 1
ATOM 3078 O O . MET A 1 383 ? 18.996 7.355 -32.977 1.00 96.81 383 MET A O 1
ATOM 3082 N N . ILE A 1 384 ? 20.661 8.094 -31.657 1.00 97.31 384 ILE A N 1
ATOM 3083 C CA . ILE A 1 384 ? 20.387 9.533 -31.834 1.00 97.31 384 ILE A CA 1
ATOM 3084 C C . ILE A 1 384 ? 20.343 9.894 -33.322 1.00 97.31 384 ILE A C 1
ATOM 3086 O O . ILE A 1 384 ? 19.380 10.508 -33.789 1.00 97.31 384 ILE A O 1
ATOM 3090 N N . LYS A 1 385 ? 21.345 9.452 -34.095 1.00 96.50 385 LYS A N 1
ATOM 3091 C CA . LYS A 1 385 ? 21.411 9.698 -35.545 1.00 96.50 385 LYS A CA 1
ATOM 3092 C C . LYS A 1 385 ? 20.277 9.006 -36.303 1.00 96.50 385 LYS A C 1
ATOM 3094 O O . LYS A 1 385 ? 19.659 9.631 -37.164 1.00 96.50 385 LYS A O 1
ATOM 3099 N N . LYS A 1 386 ? 19.986 7.739 -35.984 1.00 95.44 386 LYS A N 1
ATOM 3100 C CA . LYS A 1 386 ? 18.919 6.943 -36.622 1.00 95.44 386 LYS A CA 1
ATOM 3101 C C . LYS A 1 386 ? 17.534 7.555 -36.385 1.00 95.44 386 LYS A C 1
ATOM 3103 O O . LYS A 1 386 ? 16.759 7.687 -37.328 1.00 95.44 386 LYS A O 1
ATOM 3108 N N . LEU A 1 387 ? 17.250 7.956 -35.147 1.00 96.25 387 LEU A N 1
ATOM 3109 C CA . LEU A 1 387 ? 15.970 8.527 -34.709 1.00 96.25 387 LEU A CA 1
ATOM 3110 C C . LEU A 1 387 ? 15.850 10.033 -34.980 1.00 96.25 387 LEU A C 1
ATOM 3112 O O . LEU A 1 387 ? 14.791 10.613 -34.735 1.00 96.25 387 LEU A O 1
ATOM 3116 N N . LYS A 1 388 ? 16.926 10.671 -35.462 1.00 97.06 388 LYS A N 1
ATOM 3117 C CA . LYS A 1 388 ? 17.014 12.120 -35.691 1.00 97.06 388 LYS A CA 1
ATOM 3118 C C . LYS A 1 388 ? 16.610 12.915 -34.442 1.00 97.06 388 LYS A C 1
ATOM 3120 O O . LYS A 1 388 ? 15.787 13.823 -34.528 1.00 97.06 388 LYS A O 1
ATOM 3125 N N . ILE A 1 389 ? 17.131 12.520 -33.281 1.00 96.31 389 ILE A N 1
ATOM 3126 C CA . ILE A 1 389 ? 16.916 13.244 -32.020 1.00 96.31 389 ILE A CA 1
ATOM 3127 C C . ILE A 1 389 ? 17.713 14.549 -32.070 1.00 96.31 389 ILE A C 1
ATOM 3129 O O . ILE A 1 389 ? 18.913 14.526 -32.354 1.00 96.31 389 ILE A O 1
ATOM 3133 N N . ASN A 1 390 ? 17.048 15.678 -31.827 1.00 95.06 390 ASN A N 1
ATOM 3134 C CA . ASN A 1 390 ? 17.695 16.989 -31.763 1.00 95.06 390 ASN A CA 1
ATOM 3135 C C . ASN A 1 390 ? 18.060 17.387 -30.314 1.00 95.06 390 ASN A C 1
ATOM 3137 O O . ASN A 1 390 ? 17.774 16.663 -29.363 1.00 95.06 390 ASN A O 1
ATOM 3141 N N . GLN A 1 391 ? 18.730 18.533 -30.148 1.00 92.50 391 GLN A N 1
ATOM 3142 C CA . GLN A 1 391 ? 19.150 19.017 -28.826 1.00 92.50 391 GLN A CA 1
ATOM 3143 C C . GLN A 1 391 ? 17.972 19.424 -27.931 1.00 92.50 391 GLN A C 1
ATOM 3145 O O . GLN A 1 391 ? 18.036 19.187 -26.730 1.00 92.50 391 GLN A O 1
ATOM 3150 N N . ASP A 1 392 ? 16.896 19.970 -28.500 1.00 93.12 392 ASP A N 1
ATOM 3151 C CA . ASP A 1 392 ? 15.709 20.368 -27.735 1.00 93.12 392 ASP A CA 1
ATOM 3152 C C . ASP A 1 392 ? 15.010 19.139 -27.131 1.00 93.12 392 ASP A C 1
ATOM 3154 O O . ASP A 1 392 ? 14.613 19.153 -25.972 1.00 93.12 392 ASP A O 1
ATOM 3158 N N . GLU A 1 393 ? 14.927 18.033 -27.879 1.00 92.56 393 GLU A N 1
ATOM 3159 C CA . GLU A 1 393 ? 14.398 16.756 -27.388 1.00 92.56 393 GLU A CA 1
ATOM 3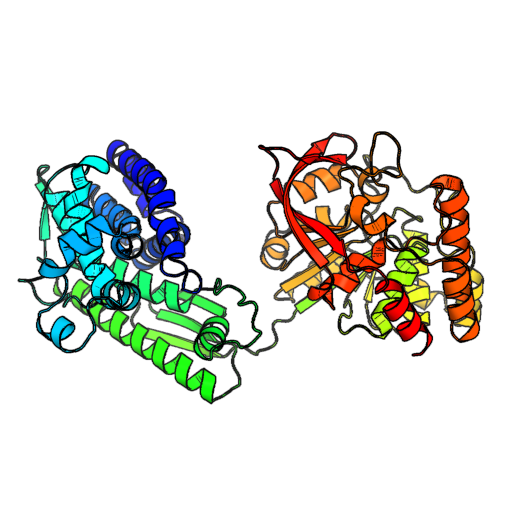160 C C . GLU A 1 393 ? 15.253 16.178 -26.253 1.00 92.56 393 GLU A C 1
ATOM 3162 O O . GLU A 1 393 ? 14.701 15.682 -25.275 1.00 92.56 393 GLU A O 1
ATOM 3167 N N . LEU A 1 394 ? 16.586 16.269 -26.350 1.00 93.00 394 LEU A N 1
ATOM 3168 C CA . LEU A 1 394 ? 17.503 15.833 -25.284 1.00 93.00 394 LEU A CA 1
ATOM 3169 C C . LEU A 1 394 ? 17.408 16.695 -24.018 1.00 93.00 394 LEU A C 1
ATOM 3171 O O . LEU A 1 394 ? 17.787 16.234 -22.945 1.00 93.00 394 LEU A O 1
ATOM 3175 N N . GLN A 1 395 ? 16.930 17.934 -24.143 1.00 91.50 395 GLN A N 1
ATOM 3176 C CA . GLN A 1 395 ? 16.760 18.874 -23.034 1.00 91.50 395 GLN A CA 1
ATOM 3177 C C . GLN A 1 395 ? 15.329 18.904 -22.486 1.00 91.50 395 GLN A C 1
ATOM 3179 O O . GLN A 1 395 ? 15.107 19.489 -21.428 1.00 91.50 395 GLN A O 1
ATOM 3184 N N . ASN A 1 396 ? 14.365 18.271 -23.164 1.00 92.56 396 ASN A N 1
ATOM 3185 C CA . ASN A 1 396 ? 12.969 18.199 -22.736 1.00 92.56 396 ASN A CA 1
ATOM 3186 C C . ASN A 1 396 ? 12.785 17.180 -21.600 1.00 92.56 396 ASN A C 1
ATOM 3188 O O . ASN A 1 396 ? 12.249 16.084 -21.792 1.00 92.56 396 ASN A O 1
ATOM 3192 N N . ILE A 1 397 ? 13.300 17.546 -20.430 1.00 96.81 397 ILE A N 1
ATOM 3193 C CA . ILE A 1 397 ? 13.355 16.719 -19.232 1.00 96.81 397 ILE A CA 1
ATOM 3194 C C . ILE A 1 397 ? 12.856 17.553 -18.056 1.00 96.81 397 ILE A C 1
ATOM 3196 O O . ILE A 1 397 ? 13.378 18.635 -17.781 1.00 96.81 397 ILE A O 1
ATOM 3200 N N . LEU A 1 398 ? 11.848 17.038 -17.358 1.00 97.31 398 LEU A N 1
ATOM 3201 C CA . LEU A 1 398 ? 11.260 17.688 -16.195 1.00 97.31 398 LEU A CA 1
ATOM 3202 C C . LEU A 1 398 ? 12.222 17.625 -14.997 1.00 97.31 398 LEU A C 1
ATOM 3204 O O . LEU A 1 398 ? 12.833 16.581 -14.751 1.00 97.31 398 LEU A O 1
ATOM 3208 N N . PRO A 1 399 ? 12.365 18.699 -14.207 1.00 97.31 399 PRO A N 1
ATOM 3209 C CA . PRO A 1 399 ? 13.076 18.640 -12.935 1.00 97.31 399 PRO A CA 1
ATOM 3210 C C . PRO A 1 399 ? 12.340 17.764 -11.910 1.00 97.31 399 PRO A C 1
ATOM 3212 O O . PRO A 1 399 ? 11.114 17.798 -11.832 1.00 97.31 399 PRO A O 1
ATOM 3215 N N . PHE A 1 400 ? 13.077 17.062 -11.041 1.00 96.75 400 PHE A N 1
ATOM 3216 C CA . PHE A 1 400 ? 12.485 16.240 -9.973 1.00 96.75 400 PHE A CA 1
ATOM 3217 C C . PHE A 1 400 ? 11.477 16.993 -9.086 1.00 96.75 400 PHE A C 1
ATOM 3219 O O . PHE A 1 400 ? 10.444 16.443 -8.722 1.00 96.75 400 PHE A O 1
ATOM 3226 N N . GLY A 1 401 ? 11.745 18.264 -8.763 1.00 93.12 401 GLY A N 1
ATOM 3227 C CA . GLY A 1 401 ? 10.827 19.082 -7.960 1.00 93.12 401 GLY A CA 1
ATOM 3228 C C . GLY A 1 401 ? 9.469 19.309 -8.631 1.00 93.12 401 GLY A C 1
ATOM 3229 O O . GLY A 1 401 ? 8.453 19.313 -7.951 1.00 93.12 401 GLY A O 1
ATOM 3230 N N . GLU A 1 402 ? 9.438 19.410 -9.962 1.00 93.38 402 GLU A N 1
ATOM 3231 C CA . GLU A 1 402 ? 8.186 19.567 -10.705 1.00 93.38 402 GLU A CA 1
ATOM 3232 C C . GLU A 1 402 ? 7.354 18.279 -10.687 1.00 93.38 402 GLU A C 1
ATOM 3234 O O . GLU A 1 402 ? 6.132 18.340 -10.566 1.00 93.38 402 GLU A O 1
ATOM 3239 N N . LEU A 1 403 ? 8.002 17.106 -10.729 1.00 95.38 403 LEU A N 1
ATOM 3240 C CA . LEU A 1 403 ? 7.316 15.839 -10.469 1.00 95.38 403 LEU A CA 1
ATOM 3241 C C . LEU A 1 403 ? 6.677 15.856 -9.073 1.00 95.38 403 LEU A C 1
ATOM 3243 O O . LEU A 1 403 ? 5.494 15.551 -8.958 1.00 95.38 403 LEU A O 1
ATOM 3247 N N . CYS A 1 404 ? 7.422 16.247 -8.033 1.00 92.75 404 CYS A N 1
ATOM 3248 C CA . CYS A 1 404 ? 6.891 16.333 -6.668 1.00 92.75 404 CYS A CA 1
ATOM 3249 C C . CYS A 1 404 ? 5.648 17.231 -6.581 1.00 92.75 404 CYS A C 1
ATOM 3251 O O . CYS A 1 404 ? 4.648 16.822 -5.995 1.00 92.75 404 CYS A O 1
ATOM 3253 N N . ASP A 1 405 ? 5.678 18.408 -7.210 1.00 88.75 405 ASP A N 1
ATOM 3254 C CA . ASP A 1 405 ? 4.538 19.329 -7.220 1.00 88.75 405 ASP A CA 1
ATOM 3255 C C . ASP A 1 405 ? 3.309 18.695 -7.897 1.00 88.75 405 ASP A C 1
ATOM 3257 O O . ASP A 1 405 ? 2.196 18.743 -7.362 1.00 88.75 405 ASP A O 1
ATOM 3261 N N . ARG A 1 406 ? 3.510 18.025 -9.040 1.00 89.44 406 ARG A N 1
ATOM 3262 C CA . ARG A 1 406 ? 2.438 17.353 -9.795 1.00 89.44 406 ARG A CA 1
ATOM 3263 C C . ARG A 1 406 ? 1.861 16.137 -9.067 1.00 89.44 406 ARG A C 1
ATOM 3265 O O . ARG A 1 406 ? 0.693 15.819 -9.274 1.00 89.44 406 ARG A O 1
ATOM 3272 N N . LEU A 1 407 ? 2.619 15.468 -8.192 1.00 88.31 407 LEU A N 1
ATOM 3273 C CA . LEU A 1 407 ? 2.126 14.310 -7.426 1.00 88.31 407 LEU A CA 1
ATOM 3274 C C . LEU A 1 407 ? 0.970 14.659 -6.474 1.00 88.31 407 LEU A C 1
ATOM 3276 O O . LEU A 1 407 ? 0.185 13.780 -6.101 1.00 88.31 407 LEU A O 1
ATOM 3280 N N . SER A 1 408 ? 0.804 15.938 -6.126 1.00 81.25 408 SER A N 1
ATOM 3281 C CA . SER A 1 408 ? -0.363 16.417 -5.378 1.00 81.25 408 SER A CA 1
ATOM 3282 C C . SER A 1 408 ? -1.686 16.223 -6.142 1.00 81.25 408 SER A C 1
ATOM 3284 O O . SER A 1 408 ? -2.716 15.971 -5.518 1.00 81.25 408 SER A O 1
ATOM 3286 N N . GLU A 1 409 ? -1.660 16.224 -7.479 1.00 81.81 409 GLU A N 1
ATOM 3287 C CA . GLU A 1 409 ? -2.849 16.112 -8.340 1.00 81.81 409 GLU A CA 1
ATOM 3288 C C . GLU A 1 409 ? -3.375 14.680 -8.519 1.00 81.81 409 GLU A C 1
ATOM 3290 O O . GLU A 1 409 ? -4.450 14.484 -9.094 1.00 81.81 409 GLU A O 1
ATOM 3295 N N . TYR A 1 410 ? -2.612 13.684 -8.067 1.00 85.38 410 TYR A N 1
ATOM 3296 C CA . TYR A 1 410 ? -2.952 12.268 -8.184 1.00 85.38 410 TYR A CA 1
ATOM 3297 C C . TYR A 1 410 ? -3.468 11.727 -6.853 1.00 85.38 410 TYR A C 1
ATOM 3299 O O . TYR A 1 410 ? -3.033 12.143 -5.779 1.00 85.38 410 TYR A O 1
ATOM 3307 N N . ASP A 1 411 ? -4.385 10.768 -6.916 1.00 82.44 411 ASP A N 1
ATOM 3308 C CA . ASP A 1 411 ? -4.994 10.150 -5.734 1.00 82.44 411 ASP A CA 1
ATOM 3309 C C . ASP A 1 411 ? -4.163 8.983 -5.208 1.00 82.44 411 ASP A C 1
ATOM 3311 O O . ASP A 1 411 ? -4.255 8.610 -4.037 1.00 82.44 411 ASP A O 1
ATOM 3315 N N . SER A 1 412 ? -3.380 8.363 -6.091 1.00 87.12 412 SER A N 1
ATOM 3316 C CA . SER A 1 412 ? -2.602 7.179 -5.763 1.00 87.12 412 SER A CA 1
ATOM 3317 C C . SER A 1 412 ? -1.404 6.991 -6.685 1.00 87.12 412 SER A C 1
ATOM 3319 O O . SER A 1 412 ? -1.471 7.330 -7.864 1.00 87.12 412 SER A O 1
ATOM 3321 N N . VAL A 1 413 ? -0.340 6.390 -6.153 1.00 93.94 413 VAL A N 1
ATOM 3322 C CA . VAL A 1 413 ? 0.936 6.188 -6.848 1.00 93.94 413 VAL A CA 1
ATOM 3323 C C . VAL A 1 413 ? 1.342 4.716 -6.797 1.00 93.94 413 VAL A C 1
ATOM 3325 O O . VAL A 1 413 ? 1.319 4.104 -5.729 1.00 93.94 413 VAL A O 1
ATOM 3328 N N . THR A 1 414 ? 1.745 4.158 -7.935 1.00 96.12 414 THR A N 1
ATOM 3329 C CA . THR A 1 414 ? 2.546 2.928 -8.014 1.00 96.12 414 THR A CA 1
ATOM 3330 C C . THR A 1 414 ? 3.977 3.326 -8.337 1.00 96.12 414 THR A C 1
ATOM 3332 O O . THR A 1 414 ? 4.214 4.007 -9.335 1.00 96.12 414 THR A O 1
ATOM 3335 N N . TYR A 1 415 ? 4.927 2.919 -7.497 1.00 98.38 415 TYR A N 1
ATOM 3336 C CA . TYR A 1 415 ? 6.336 3.248 -7.688 1.00 98.38 415 TYR A CA 1
ATOM 3337 C C . TYR A 1 415 ? 7.122 1.995 -8.062 1.00 98.38 415 TYR A C 1
ATOM 3339 O O . TYR A 1 415 ? 7.138 1.021 -7.315 1.00 98.38 415 TYR A O 1
ATOM 3347 N N . ILE A 1 416 ? 7.777 2.004 -9.212 1.00 98.50 416 ILE A N 1
ATOM 3348 C CA . ILE A 1 416 ? 8.661 0.931 -9.661 1.00 98.50 416 ILE A CA 1
ATOM 3349 C C . ILE A 1 416 ? 10.062 1.507 -9.664 1.00 98.50 416 ILE A C 1
ATOM 3351 O O . ILE A 1 416 ? 10.281 2.554 -10.264 1.00 98.50 416 ILE A O 1
ATOM 3355 N N . THR A 1 417 ? 11.006 0.845 -9.011 1.00 97.88 417 THR A N 1
ATOM 3356 C CA . THR A 1 417 ? 12.408 1.258 -9.044 1.00 97.88 417 THR A CA 1
ATOM 3357 C C . THR A 1 417 ? 13.292 0.074 -9.384 1.00 97.88 417 THR A C 1
ATOM 3359 O O . THR A 1 417 ? 13.254 -0.975 -8.740 1.00 97.88 417 THR A O 1
ATOM 3362 N N . ILE A 1 418 ? 14.033 0.253 -10.467 1.00 97.75 418 ILE A N 1
ATOM 3363 C CA . ILE A 1 418 ? 15.000 -0.689 -11.030 1.00 97.75 418 ILE A CA 1
ATOM 3364 C C . ILE A 1 418 ? 16.412 -0.082 -11.053 1.00 97.75 418 ILE A C 1
ATOM 3366 O O . ILE A 1 418 ? 17.323 -0.628 -11.650 1.00 97.75 418 ILE A O 1
ATOM 3370 N N . GLY A 1 419 ? 16.596 1.049 -10.369 1.00 94.69 419 GLY A N 1
ATOM 3371 C CA . GLY A 1 419 ? 17.885 1.700 -10.166 1.00 94.69 419 GLY A CA 1
ATOM 3372 C C . GLY A 1 419 ? 18.157 1.956 -8.684 1.00 94.69 419 GLY A C 1
ATOM 3373 O O . GLY A 1 419 ? 17.680 1.252 -7.792 1.00 94.69 419 GLY A O 1
ATOM 3374 N N . THR A 1 420 ? 18.934 2.999 -8.394 1.00 94.88 420 THR A N 1
ATOM 3375 C CA . THR A 1 420 ? 19.235 3.380 -7.007 1.00 94.88 420 THR A CA 1
ATOM 3376 C C . THR A 1 420 ? 18.007 3.936 -6.282 1.00 94.88 420 THR A C 1
ATOM 3378 O O . THR A 1 420 ? 17.153 4.597 -6.861 1.00 94.88 420 THR A O 1
ATOM 3381 N N . LEU A 1 421 ? 17.934 3.731 -4.964 1.00 96.94 421 LEU A N 1
ATOM 3382 C CA . LEU A 1 421 ? 16.768 4.120 -4.158 1.00 96.94 421 LEU A CA 1
ATOM 3383 C C . LEU A 1 421 ? 16.725 5.607 -3.764 1.00 96.94 421 LEU A C 1
ATOM 3385 O O . LEU A 1 421 ? 15.906 6.000 -2.930 1.00 96.94 421 LEU A O 1
ATOM 3389 N N . ARG A 1 422 ? 17.600 6.444 -4.336 1.00 96.12 422 ARG A N 1
ATOM 3390 C CA . ARG A 1 422 ? 17.794 7.841 -3.919 1.00 96.12 422 ARG A CA 1
ATOM 3391 C C . ARG A 1 422 ? 16.534 8.688 -4.080 1.00 96.12 422 ARG A C 1
ATOM 3393 O O . ARG A 1 422 ? 16.183 9.434 -3.163 1.00 96.12 422 ARG A O 1
ATOM 3400 N N . ASN A 1 423 ? 15.876 8.594 -5.236 1.00 97.69 423 ASN A N 1
ATOM 3401 C CA . ASN A 1 423 ? 14.684 9.388 -5.538 1.00 97.69 423 ASN A CA 1
ATOM 3402 C C . ASN A 1 423 ? 13.502 8.941 -4.683 1.00 97.69 423 ASN A C 1
ATOM 3404 O O . ASN A 1 423 ? 12.829 9.776 -4.080 1.00 97.69 423 ASN A O 1
ATOM 3408 N N . PHE A 1 424 ? 13.289 7.626 -4.578 1.00 98.06 424 PHE A N 1
ATOM 3409 C CA . PHE A 1 424 ? 12.232 7.073 -3.739 1.00 98.06 424 PHE A CA 1
ATOM 3410 C C . PHE A 1 424 ? 12.414 7.476 -2.273 1.00 98.06 424 PHE A C 1
ATOM 3412 O O . PHE A 1 424 ? 11.488 8.014 -1.673 1.00 98.06 424 PHE A O 1
ATOM 3419 N N . ALA A 1 425 ? 13.623 7.328 -1.719 1.00 97.38 425 ALA A N 1
ATOM 3420 C CA . ALA A 1 425 ? 13.928 7.750 -0.353 1.00 97.38 425 ALA A CA 1
ATOM 3421 C C . ALA A 1 425 ? 13.648 9.243 -0.115 1.00 97.38 425 ALA A C 1
ATOM 3423 O O . ALA A 1 425 ? 13.177 9.614 0.957 1.00 97.38 425 ALA A O 1
ATOM 3424 N N . ALA A 1 426 ? 13.887 10.102 -1.112 1.00 96.25 426 ALA A N 1
ATOM 3425 C CA . ALA A 1 426 ? 13.558 11.519 -1.008 1.00 96.25 426 ALA A CA 1
ATOM 3426 C C . ALA A 1 426 ? 12.040 11.777 -0.964 1.00 96.25 426 ALA A C 1
ATOM 3428 O O . ALA A 1 426 ? 11.598 12.626 -0.189 1.00 96.25 426 ALA A O 1
ATOM 3429 N N . LEU A 1 427 ? 11.245 11.030 -1.739 1.00 96.12 427 LEU A N 1
ATOM 3430 C CA . LEU A 1 427 ? 9.778 11.123 -1.724 1.00 96.12 427 LEU A CA 1
ATOM 3431 C C . LEU A 1 427 ? 9.170 10.646 -0.400 1.00 96.12 427 LEU A C 1
ATOM 3433 O O . LEU A 1 427 ? 8.129 11.153 0.005 1.00 96.12 427 LEU A O 1
ATOM 3437 N N . LEU A 1 428 ? 9.838 9.742 0.325 1.00 94.81 428 LEU A N 1
ATOM 3438 C CA . LEU A 1 428 ? 9.372 9.267 1.636 1.00 94.81 428 LEU A CA 1
ATOM 3439 C C . LEU A 1 428 ? 9.326 10.361 2.719 1.00 94.81 428 LEU A C 1
ATOM 3441 O O . LEU A 1 428 ? 8.708 10.167 3.768 1.00 94.81 428 LEU A O 1
ATOM 3445 N N . HIS A 1 429 ? 9.951 11.520 2.486 1.00 90.00 429 HIS A N 1
ATOM 3446 C CA . HIS A 1 429 ? 9.809 12.681 3.367 1.00 90.00 429 HIS A CA 1
ATOM 3447 C C . HIS A 1 429 ? 8.459 13.397 3.211 1.00 90.00 429 HIS A C 1
ATOM 3449 O O . HIS A 1 429 ? 8.055 14.127 4.121 1.00 90.00 429 HIS A O 1
ATOM 3455 N N . ASP A 1 430 ? 7.754 13.183 2.099 1.00 87.38 430 ASP A N 1
ATOM 3456 C CA . ASP A 1 430 ? 6.410 13.699 1.878 1.00 87.38 430 ASP A CA 1
ATOM 3457 C C . ASP A 1 430 ? 5.357 12.707 2.399 1.00 87.38 430 ASP A C 1
ATOM 3459 O O . ASP A 1 430 ? 5.120 11.629 1.851 1.00 87.38 430 ASP A O 1
ATOM 3463 N N . LYS A 1 431 ? 4.676 13.098 3.480 1.00 86.31 431 LYS A N 1
ATOM 3464 C CA . LYS A 1 431 ? 3.615 12.289 4.095 1.00 86.31 431 LYS A CA 1
ATOM 3465 C C . LYS A 1 431 ? 2.414 12.097 3.173 1.00 86.31 431 LYS A C 1
ATOM 3467 O O . LYS A 1 431 ? 1.718 11.088 3.300 1.00 86.31 431 LYS A O 1
ATOM 3472 N N . GLU A 1 432 ? 2.140 13.057 2.292 1.00 81.62 432 GLU A N 1
ATOM 3473 C CA . GLU A 1 432 ? 1.042 12.949 1.341 1.00 81.62 432 GLU A CA 1
ATOM 3474 C C . GLU A 1 432 ? 1.350 11.872 0.299 1.00 81.62 432 GLU A C 1
ATOM 3476 O O . GLU A 1 432 ? 0.523 10.981 0.095 1.00 81.62 432 GLU A O 1
ATOM 3481 N N . PHE A 1 433 ? 2.560 11.883 -0.268 1.00 90.31 433 PHE A N 1
ATOM 3482 C CA . PHE A 1 433 ? 3.056 10.807 -1.125 1.00 90.31 433 PHE A CA 1
ATOM 3483 C C . PHE A 1 433 ? 2.964 9.438 -0.438 1.00 90.31 433 PHE A C 1
ATOM 3485 O O . PHE A 1 433 ? 2.374 8.513 -0.998 1.00 90.31 433 PHE A O 1
ATOM 3492 N N . CYS A 1 434 ? 3.455 9.313 0.802 1.00 88.31 434 CYS A N 1
ATOM 3493 C CA . CYS A 1 434 ? 3.405 8.053 1.554 1.00 88.31 434 CYS A CA 1
ATOM 3494 C C . CYS A 1 434 ? 1.974 7.519 1.730 1.00 88.31 434 CYS A C 1
ATOM 3496 O O . CYS A 1 434 ? 1.761 6.312 1.654 1.00 88.31 434 CYS A O 1
ATOM 3498 N N . ARG A 1 435 ? 0.979 8.400 1.920 1.00 84.75 435 ARG A N 1
ATOM 3499 C CA . ARG A 1 435 ? -0.442 8.014 2.021 1.00 84.75 435 ARG A CA 1
ATOM 3500 C C . ARG A 1 435 ? -1.034 7.579 0.675 1.00 84.75 435 ARG A C 1
ATOM 3502 O O . ARG A 1 435 ? -1.972 6.784 0.653 1.00 84.75 435 ARG A O 1
ATOM 3509 N N . LYS A 1 436 ? -0.531 8.131 -0.430 1.00 86.94 436 LYS A N 1
ATOM 3510 C CA . LYS A 1 436 ? -0.978 7.834 -1.801 1.00 86.94 436 LYS A CA 1
ATOM 3511 C C . LYS A 1 436 ? -0.300 6.592 -2.389 1.00 86.94 436 LYS A C 1
ATOM 3513 O O . LYS A 1 436 ? -0.806 6.031 -3.362 1.00 86.94 436 LYS A O 1
ATOM 3518 N N . LEU A 1 437 ? 0.831 6.157 -1.836 1.00 90.69 437 LEU A N 1
ATOM 3519 C CA . LEU A 1 437 ? 1.584 5.009 -2.332 1.00 90.69 437 LEU A CA 1
ATOM 3520 C C . LEU A 1 437 ? 0.784 3.706 -2.155 1.00 90.69 437 LEU A C 1
ATOM 3522 O O . LEU A 1 437 ? 0.561 3.247 -1.038 1.00 90.69 437 LEU A O 1
ATOM 3526 N N . ARG A 1 438 ? 0.386 3.079 -3.268 1.00 88.75 438 ARG A N 1
ATOM 3527 C CA . ARG A 1 438 ? -0.255 1.751 -3.269 1.00 88.75 438 ARG A CA 1
ATOM 3528 C C . ARG A 1 438 ? 0.756 0.632 -3.041 1.00 88.75 438 ARG A C 1
ATOM 3530 O O . ARG A 1 438 ? 0.445 -0.362 -2.389 1.00 88.75 438 ARG A O 1
ATOM 3537 N N . GLY A 1 439 ? 1.955 0.799 -3.586 1.00 90.81 439 GLY A N 1
ATOM 3538 C CA . GLY A 1 439 ? 3.061 -0.133 -3.433 1.00 90.81 439 GLY A CA 1
ATOM 3539 C C . GLY A 1 439 ? 4.318 0.359 -4.138 1.00 90.81 439 GLY A C 1
ATOM 3540 O O . GLY A 1 439 ? 4.237 1.093 -5.131 1.00 90.81 439 GLY A O 1
ATOM 3541 N N . ALA A 1 440 ? 5.465 -0.054 -3.607 1.00 97.44 440 ALA A N 1
ATOM 3542 C CA . ALA A 1 440 ? 6.771 0.130 -4.219 1.00 97.44 440 ALA A CA 1
ATOM 3543 C C . ALA A 1 440 ? 7.371 -1.225 -4.620 1.00 97.44 440 ALA A C 1
ATOM 3545 O O . ALA A 1 440 ? 7.473 -2.133 -3.795 1.00 97.44 440 ALA A O 1
ATOM 3546 N N . TYR A 1 441 ? 7.776 -1.349 -5.881 1.00 98.38 441 TYR A N 1
ATOM 3547 C CA . TYR A 1 441 ? 8.298 -2.576 -6.481 1.00 98.38 441 TYR A CA 1
ATOM 3548 C C . TYR A 1 441 ? 9.756 -2.354 -6.854 1.00 98.38 441 TYR A C 1
ATOM 3550 O O . TYR A 1 441 ? 10.059 -1.561 -7.744 1.00 98.38 441 TYR A O 1
ATOM 3558 N N . ILE A 1 442 ? 10.650 -3.011 -6.125 1.00 98.50 442 ILE A N 1
ATOM 3559 C CA . ILE A 1 442 ? 12.070 -2.672 -6.081 1.00 98.50 442 ILE A CA 1
ATOM 3560 C C . ILE A 1 442 ? 12.885 -3.843 -6.619 1.00 98.50 442 ILE A C 1
ATOM 3562 O O . ILE A 1 442 ? 12.897 -4.905 -5.995 1.00 98.50 442 ILE A O 1
ATOM 3566 N N . MET A 1 443 ? 13.604 -3.658 -7.725 1.00 97.75 443 MET A N 1
ATOM 3567 C CA . MET A 1 443 ? 14.707 -4.557 -8.068 1.00 97.75 443 MET A CA 1
ATOM 3568 C C . MET A 1 443 ? 15.923 -4.170 -7.231 1.00 97.75 443 MET A C 1
ATOM 3570 O O . MET A 1 443 ? 16.399 -3.037 -7.281 1.00 97.75 443 MET A O 1
ATOM 3574 N N . GLY A 1 444 ? 16.402 -5.110 -6.422 1.00 95.06 444 GLY A N 1
ATOM 3575 C CA . GLY A 1 444 ? 17.614 -4.902 -5.648 1.00 95.06 444 GLY A CA 1
ATOM 3576 C C . GLY A 1 444 ? 17.708 -5.765 -4.401 1.00 95.06 444 GLY A C 1
ATOM 3577 O O . GLY A 1 444 ? 16.750 -6.407 -3.958 1.00 95.06 444 GLY A O 1
ATOM 3578 N N . GLY A 1 445 ? 18.909 -5.773 -3.833 1.00 94.38 445 GLY A N 1
ATOM 3579 C CA . GLY A 1 445 ? 19.258 -6.633 -2.711 1.00 94.38 445 GLY A CA 1
ATOM 3580 C C . GLY A 1 445 ? 19.434 -8.109 -3.089 1.00 94.38 445 GLY A C 1
ATOM 3581 O O . GLY A 1 445 ? 19.271 -8.542 -4.229 1.00 94.38 445 GLY A O 1
ATOM 3582 N N . GLY A 1 446 ? 19.793 -8.901 -2.086 1.00 92.62 446 GLY A N 1
ATOM 3583 C CA . GLY A 1 446 ? 19.969 -10.342 -2.190 1.00 92.62 446 GLY A CA 1
ATOM 3584 C C . GLY A 1 446 ? 20.110 -10.943 -0.801 1.00 92.62 446 GLY A C 1
ATOM 3585 O O . GLY A 1 446 ? 20.787 -10.369 0.049 1.00 92.62 446 GLY A O 1
ATOM 3586 N N . ILE A 1 447 ? 19.425 -12.056 -0.547 1.00 88.75 447 ILE A N 1
ATOM 3587 C CA . ILE A 1 447 ? 19.488 -12.776 0.730 1.00 88.75 447 ILE A CA 1
ATOM 3588 C C . ILE A 1 447 ? 20.667 -13.749 0.713 1.00 88.75 447 ILE A C 1
ATOM 3590 O O . ILE A 1 447 ? 21.380 -13.884 1.710 1.00 88.75 447 ILE A O 1
ATOM 3594 N N . ARG A 1 448 ? 20.872 -14.445 -0.411 1.00 87.38 448 ARG A N 1
ATOM 3595 C CA . ARG A 1 448 ? 21.947 -15.437 -0.584 1.00 87.38 448 ARG A CA 1
ATOM 3596 C C . ARG A 1 448 ? 22.890 -15.107 -1.734 1.00 87.38 448 ARG A C 1
ATOM 3598 O O . ARG A 1 448 ? 23.996 -15.644 -1.760 1.00 87.38 448 ARG A O 1
ATOM 3605 N N . GLU A 1 449 ? 22.462 -14.264 -2.669 1.00 87.50 449 GLU A N 1
ATOM 3606 C CA . GLU A 1 449 ? 23.205 -13.941 -3.888 1.00 87.50 449 GLU A CA 1
ATOM 3607 C C . GLU A 1 449 ? 23.586 -12.458 -3.941 1.00 87.50 449 GLU A C 1
ATOM 3609 O O . GLU A 1 449 ? 22.832 -11.597 -3.497 1.00 87.50 449 GLU A O 1
ATOM 3614 N N . PHE A 1 450 ? 24.776 -12.158 -4.470 1.00 89.19 450 PHE A N 1
ATOM 3615 C CA . PHE A 1 450 ? 25.385 -10.823 -4.442 1.00 89.19 450 PHE A CA 1
ATOM 3616 C C . PHE A 1 450 ? 26.257 -10.623 -5.691 1.00 89.19 450 PHE A C 1
ATOM 3618 O O . PHE A 1 450 ? 26.919 -11.567 -6.119 1.00 89.19 450 PHE A O 1
ATOM 3625 N N . ASN A 1 451 ? 26.306 -9.409 -6.247 1.00 82.88 451 ASN A N 1
ATOM 3626 C CA . ASN A 1 451 ? 27.135 -9.071 -7.420 1.00 82.88 451 ASN A CA 1
ATOM 3627 C C . ASN A 1 451 ? 28.183 -7.974 -7.130 1.00 82.88 451 ASN A C 1
ATOM 3629 O O . ASN A 1 451 ? 29.005 -7.647 -7.984 1.00 82.88 451 ASN A O 1
ATOM 3633 N N . CYS A 1 452 ? 28.186 -7.423 -5.911 1.00 81.19 452 CYS A N 1
ATOM 3634 C CA . CYS A 1 452 ? 29.135 -6.420 -5.445 1.00 81.19 452 CYS A CA 1
ATOM 3635 C C . CYS A 1 452 ? 29.881 -6.872 -4.180 1.00 81.19 452 CYS A C 1
ATOM 3637 O O . CYS A 1 452 ? 29.508 -7.818 -3.481 1.00 81.19 452 CYS A O 1
ATOM 3639 N N . SER A 1 453 ? 30.964 -6.156 -3.858 1.00 79.00 453 SER A N 1
ATOM 3640 C CA . SER A 1 453 ? 31.734 -6.378 -2.627 1.00 79.00 453 SER A CA 1
ATOM 3641 C C . SER A 1 453 ? 30.871 -6.218 -1.365 1.00 79.00 453 SER A C 1
ATOM 3643 O O . SER A 1 453 ? 29.838 -5.554 -1.387 1.00 79.00 453 SER A O 1
ATOM 3645 N N . HIS A 1 454 ? 31.324 -6.784 -0.241 1.00 82.25 454 HIS A N 1
ATOM 3646 C CA . HIS A 1 454 ? 30.602 -6.764 1.045 1.00 82.25 454 HIS A CA 1
ATOM 3647 C C . HIS A 1 454 ? 29.253 -7.503 1.022 1.00 82.25 454 HIS A C 1
ATOM 3649 O O . HIS A 1 454 ? 28.392 -7.215 1.848 1.00 82.25 454 HIS A O 1
ATOM 3655 N N . ASN A 1 455 ? 29.091 -8.467 0.106 1.00 86.88 455 ASN A N 1
ATOM 3656 C CA . ASN A 1 455 ? 27.870 -9.256 -0.073 1.00 86.88 455 ASN A CA 1
ATOM 3657 C C . ASN A 1 455 ? 26.654 -8.349 -0.315 1.00 86.88 455 ASN A C 1
ATOM 3659 O O . ASN A 1 455 ? 25.657 -8.410 0.399 1.00 86.88 455 ASN A O 1
ATOM 3663 N N . THR A 1 456 ? 26.772 -7.443 -1.286 1.00 87.44 456 THR A N 1
ATOM 3664 C CA . THR A 1 456 ? 25.713 -6.486 -1.630 1.00 87.44 456 THR A CA 1
ATOM 3665 C C . THR A 1 456 ? 25.310 -6.630 -3.087 1.00 87.44 456 THR A C 1
ATOM 3667 O O . THR A 1 456 ? 26.053 -7.170 -3.910 1.00 87.44 456 THR A O 1
ATOM 3670 N N . GLU A 1 457 ? 24.113 -6.154 -3.392 1.00 94.00 457 GLU A N 1
ATOM 3671 C CA . GLU A 1 457 ? 23.634 -5.971 -4.756 1.00 94.00 457 GLU A CA 1
ATOM 3672 C C . GLU A 1 457 ? 23.996 -4.550 -5.231 1.00 94.00 457 GLU A C 1
ATOM 3674 O O . GLU A 1 457 ? 24.135 -3.631 -4.418 1.00 94.00 457 GLU A O 1
ATOM 3679 N N . PHE A 1 458 ? 24.227 -4.388 -6.533 1.00 92.44 458 PHE A N 1
ATOM 3680 C CA . PHE A 1 458 ? 24.701 -3.167 -7.177 1.00 92.44 458 PHE A CA 1
ATOM 3681 C C . PHE A 1 458 ? 23.893 -1.919 -6.809 1.00 92.44 458 PHE A C 1
ATOM 3683 O O . PHE A 1 458 ? 24.488 -1.017 -6.208 1.00 92.44 458 PHE A O 1
ATOM 3690 N N . ASN A 1 459 ? 22.589 -1.878 -7.097 1.00 94.31 459 ASN A N 1
ATOM 3691 C CA . ASN A 1 459 ? 21.700 -0.743 -6.825 1.00 94.31 459 ASN A CA 1
ATOM 3692 C C . ASN A 1 459 ? 21.736 -0.360 -5.344 1.00 94.31 459 ASN A C 1
ATOM 3694 O O . ASN A 1 459 ? 21.911 0.813 -4.995 1.00 94.31 459 ASN A O 1
ATOM 3698 N N . PHE A 1 460 ? 21.681 -1.356 -4.459 1.00 95.25 460 PHE A N 1
ATOM 3699 C CA . PHE A 1 460 ? 21.734 -1.139 -3.012 1.00 95.25 460 PHE A CA 1
ATOM 3700 C C . PHE A 1 460 ? 23.099 -0.603 -2.559 1.00 95.25 460 PHE A C 1
ATOM 3702 O O . PHE A 1 460 ? 23.186 0.291 -1.716 1.00 95.25 460 PHE A O 1
ATOM 3709 N N . SER A 1 461 ? 24.184 -1.099 -3.155 1.00 93.31 461 SER A N 1
ATOM 3710 C CA . SER A 1 461 ? 25.548 -0.693 -2.812 1.00 93.31 461 SER A CA 1
ATOM 3711 C C . SER A 1 461 ? 25.874 0.753 -3.205 1.00 93.31 461 SER A C 1
ATOM 3713 O O . SER A 1 461 ? 26.844 1.321 -2.687 1.00 93.31 461 SER A O 1
ATOM 3715 N N . LYS A 1 462 ? 25.113 1.342 -4.141 1.00 92.75 462 LYS A N 1
ATOM 3716 C CA . LYS A 1 462 ? 25.323 2.712 -4.625 1.00 92.75 462 LYS A CA 1
ATOM 3717 C C . LYS A 1 462 ? 24.833 3.771 -3.654 1.00 92.75 462 LYS A C 1
ATOM 3719 O O . LYS A 1 462 ? 25.484 4.808 -3.568 1.00 92.75 462 LYS A O 1
ATOM 3724 N N . ASP A 1 463 ? 23.760 3.511 -2.915 1.00 93.00 463 ASP A N 1
ATOM 3725 C CA . ASP A 1 463 ? 23.242 4.441 -1.909 1.00 93.00 463 ASP A CA 1
ATOM 3726 C C . ASP A 1 463 ? 22.698 3.704 -0.668 1.00 93.00 463 ASP A C 1
ATOM 3728 O O . ASP A 1 463 ? 21.481 3.561 -0.493 1.00 93.00 463 ASP A O 1
ATOM 3732 N N . PRO A 1 464 ? 23.593 3.227 0.223 1.00 93.38 464 PRO A N 1
ATOM 3733 C CA . PRO A 1 464 ? 23.183 2.470 1.402 1.00 93.38 464 PRO A CA 1
ATOM 3734 C C . PRO A 1 464 ? 22.297 3.245 2.387 1.00 93.38 464 PRO A C 1
ATOM 3736 O O . PRO A 1 464 ? 21.502 2.644 3.113 1.00 93.38 464 PRO A O 1
ATOM 3739 N N . GLU A 1 465 ? 22.414 4.575 2.422 1.00 93.50 465 GLU A N 1
ATOM 3740 C CA . GLU A 1 465 ? 21.603 5.437 3.288 1.00 93.50 465 GLU A CA 1
ATOM 3741 C C . GLU A 1 465 ? 20.141 5.462 2.822 1.00 93.50 465 GLU A C 1
ATOM 3743 O O . GLU A 1 465 ? 19.219 5.273 3.628 1.00 93.50 465 GLU A O 1
ATOM 3748 N N . SER A 1 466 ? 19.928 5.608 1.512 1.00 95.75 466 SER A N 1
ATOM 3749 C CA . SER A 1 466 ? 18.594 5.524 0.916 1.00 95.75 466 SER A CA 1
ATOM 3750 C C . SER A 1 466 ? 17.989 4.130 1.078 1.00 95.75 466 SER A C 1
ATOM 3752 O O . SER A 1 466 ? 16.820 4.025 1.442 1.00 95.75 466 SER A O 1
ATOM 3754 N N . VAL A 1 467 ? 18.781 3.058 0.937 1.00 95.75 467 VAL A N 1
ATOM 3755 C CA . VAL A 1 467 ? 18.310 1.687 1.222 1.00 95.75 467 VAL A CA 1
ATOM 3756 C C . VAL A 1 467 ? 17.819 1.560 2.658 1.00 95.75 467 VAL A C 1
ATOM 3758 O O . VAL A 1 467 ? 16.726 1.050 2.890 1.00 95.75 467 VAL A O 1
ATOM 3761 N N . LYS A 1 468 ? 18.590 2.043 3.638 1.00 94.81 468 LYS A N 1
ATOM 3762 C CA . LYS A 1 468 ? 18.169 2.004 5.044 1.00 94.81 468 LYS A CA 1
ATOM 3763 C C . LYS A 1 468 ? 16.857 2.760 5.257 1.00 94.81 468 LYS A C 1
ATOM 3765 O O . LYS A 1 468 ? 15.986 2.265 5.966 1.00 94.81 468 LYS A O 1
ATOM 3770 N N . THR A 1 469 ? 16.707 3.927 4.636 1.00 95.06 469 THR A N 1
ATOM 3771 C CA . THR A 1 469 ? 15.489 4.747 4.731 1.00 95.06 469 THR A CA 1
ATOM 3772 C C . THR A 1 469 ? 14.279 4.009 4.162 1.00 95.06 469 THR A C 1
ATOM 3774 O O . THR A 1 469 ? 13.244 3.925 4.816 1.00 95.06 469 THR A O 1
ATOM 3777 N N . VAL A 1 470 ? 14.428 3.412 2.980 1.00 96.56 470 VAL A N 1
ATOM 3778 C CA . VAL A 1 470 ? 13.357 2.677 2.301 1.00 96.56 470 VAL A CA 1
ATOM 3779 C C . VAL A 1 470 ? 12.976 1.413 3.064 1.00 96.56 470 VAL A C 1
ATOM 3781 O O . VAL A 1 470 ? 11.804 1.204 3.346 1.00 96.56 470 VAL A O 1
ATOM 3784 N N . LEU A 1 471 ? 13.946 0.599 3.478 1.00 94.69 471 LEU A N 1
ATOM 3785 C CA . LEU A 1 471 ? 13.664 -0.650 4.191 1.00 94.69 471 LEU A CA 1
ATOM 3786 C C . LEU A 1 471 ? 13.126 -0.443 5.614 1.00 94.69 471 LEU A C 1
ATOM 3788 O O . LEU A 1 471 ? 12.697 -1.410 6.230 1.00 94.69 471 LEU A O 1
ATOM 3792 N N . THR A 1 472 ? 13.151 0.782 6.148 1.00 92.62 472 THR A N 1
ATOM 3793 C CA . THR A 1 472 ? 12.618 1.103 7.486 1.00 92.62 472 THR A CA 1
ATOM 3794 C C . THR A 1 472 ? 11.372 1.991 7.458 1.00 92.62 472 THR A C 1
ATOM 3796 O O . THR A 1 472 ? 10.940 2.472 8.502 1.00 92.62 472 THR A O 1
ATOM 3799 N N . CYS A 1 473 ? 10.772 2.220 6.284 1.00 90.25 473 CYS A N 1
ATOM 3800 C CA . CYS A 1 473 ? 9.659 3.164 6.150 1.00 90.25 473 CYS A CA 1
ATOM 3801 C C . CYS A 1 473 ? 8.288 2.602 6.561 1.00 90.25 473 CYS A C 1
ATOM 3803 O O . CYS A 1 473 ? 7.349 3.377 6.733 1.00 90.25 473 CYS A O 1
ATOM 3805 N N . GLY A 1 474 ? 8.160 1.278 6.714 1.00 88.50 474 GLY A N 1
ATOM 3806 C CA . GLY A 1 474 ? 6.906 0.617 7.093 1.00 88.50 474 GLY A CA 1
ATOM 3807 C C . GLY A 1 474 ? 5.798 0.680 6.031 1.00 88.50 474 GLY A C 1
ATOM 3808 O O . GLY A 1 474 ? 4.630 0.496 6.363 1.00 88.50 474 GLY A O 1
ATOM 3809 N N . LEU A 1 475 ? 6.137 0.978 4.770 1.00 89.12 475 LEU A N 1
ATOM 3810 C CA . LEU A 1 475 ? 5.191 1.014 3.647 1.00 89.12 475 LEU A CA 1
ATOM 3811 C C . LEU A 1 475 ? 5.157 -0.322 2.889 1.00 89.12 475 LEU A C 1
ATOM 3813 O O . LEU A 1 475 ? 6.038 -1.165 3.045 1.00 89.12 475 LEU A O 1
ATOM 3817 N N . ASN A 1 476 ? 4.153 -0.490 2.023 1.00 89.50 476 ASN A N 1
ATOM 3818 C CA . ASN A 1 476 ? 4.004 -1.672 1.174 1.00 89.50 476 ASN A CA 1
ATOM 3819 C C . ASN A 1 476 ? 5.143 -1.763 0.138 1.00 89.50 476 ASN A C 1
ATOM 3821 O O . ASN A 1 476 ? 5.087 -1.133 -0.924 1.00 89.50 476 ASN A O 1
ATOM 3825 N N . ILE A 1 477 ? 6.180 -2.535 0.465 1.00 95.88 477 ILE A N 1
ATOM 3826 C CA . ILE A 1 477 ? 7.371 -2.746 -0.362 1.00 95.88 477 ILE A CA 1
ATOM 3827 C C . ILE A 1 477 ? 7.441 -4.206 -0.801 1.00 95.88 477 ILE A C 1
ATOM 3829 O O . ILE A 1 477 ? 7.364 -5.121 0.020 1.00 95.88 477 ILE A O 1
ATOM 3833 N N . THR A 1 478 ? 7.666 -4.407 -2.098 1.00 97.81 478 THR A N 1
ATOM 3834 C CA . THR A 1 478 ? 8.001 -5.701 -2.694 1.00 97.81 478 THR A CA 1
ATOM 3835 C C . THR A 1 478 ? 9.410 -5.659 -3.275 1.00 97.81 478 THR A C 1
ATOM 3837 O O . THR A 1 478 ? 9.704 -4.828 -4.135 1.00 97.81 478 THR A O 1
ATOM 3840 N N . LEU A 1 479 ? 10.277 -6.563 -2.823 1.00 98.12 479 LEU A N 1
ATOM 3841 C CA . LEU A 1 479 ? 11.648 -6.712 -3.305 1.00 98.12 479 LEU A CA 1
ATOM 3842 C C . LEU A 1 479 ? 11.763 -7.839 -4.336 1.00 98.12 479 LEU A C 1
ATOM 3844 O O . LEU A 1 479 ? 11.242 -8.938 -4.133 1.00 98.12 479 LEU A O 1
ATOM 3848 N N . PHE A 1 480 ? 12.535 -7.588 -5.389 1.00 97.88 480 PHE A N 1
ATOM 3849 C CA . PHE A 1 480 ? 12.950 -8.547 -6.411 1.00 97.88 480 PHE A CA 1
ATOM 3850 C C . PHE A 1 480 ? 14.471 -8.744 -6.310 1.00 97.88 480 PHE A C 1
ATOM 3852 O O . PHE A 1 480 ? 15.231 -8.048 -6.989 1.00 97.88 480 PHE A O 1
ATOM 3859 N N . PRO A 1 481 ? 14.929 -9.643 -5.419 1.00 96.88 481 PRO A N 1
ATOM 3860 C CA . PRO A 1 481 ? 16.348 -9.815 -5.128 1.00 96.88 481 PRO A CA 1
ATOM 3861 C C . PRO A 1 481 ? 17.101 -10.605 -6.210 1.00 96.88 481 PRO A C 1
ATOM 3863 O O . PRO A 1 481 ? 16.518 -11.248 -7.092 1.00 96.88 481 PRO A O 1
ATOM 3866 N N . LEU A 1 482 ? 18.431 -10.633 -6.095 1.00 95.50 482 LEU A N 1
ATOM 3867 C CA . LEU A 1 482 ? 19.304 -11.473 -6.925 1.00 95.50 482 LEU A CA 1
ATOM 3868 C C . LEU A 1 482 ? 18.953 -12.967 -6.866 1.00 95.50 482 LEU A C 1
ATOM 3870 O O . LEU A 1 482 ? 19.026 -13.639 -7.891 1.00 95.50 482 LEU A O 1
ATOM 3874 N N . ASP A 1 483 ? 18.474 -13.458 -5.717 1.00 93.44 483 ASP A N 1
ATOM 3875 C CA . ASP A 1 483 ? 18.069 -14.856 -5.502 1.00 93.44 483 ASP A CA 1
ATOM 3876 C C . ASP A 1 483 ? 17.047 -15.375 -6.536 1.00 93.44 483 ASP A C 1
ATOM 3878 O O . ASP A 1 483 ? 17.020 -16.575 -6.834 1.00 93.44 483 ASP A O 1
ATOM 3882 N N . VAL A 1 484 ? 16.206 -14.482 -7.080 1.00 93.94 484 VAL A N 1
ATOM 3883 C CA . VAL A 1 484 ? 15.232 -14.797 -8.138 1.00 93.94 484 VAL A CA 1
ATOM 3884 C C . VAL A 1 484 ? 15.680 -14.279 -9.505 1.00 93.94 484 VAL A C 1
ATOM 3886 O O . VAL A 1 484 ? 15.563 -15.001 -10.497 1.00 93.94 484 VAL A O 1
ATOM 3889 N N . THR A 1 485 ? 16.229 -13.064 -9.578 1.00 93.88 485 THR A N 1
ATOM 3890 C CA . THR A 1 485 ? 16.561 -12.430 -10.866 1.00 93.88 485 THR A CA 1
ATOM 3891 C C . THR A 1 485 ? 17.716 -13.124 -11.593 1.00 93.88 485 THR A C 1
ATOM 3893 O O . THR A 1 485 ? 17.659 -13.239 -12.814 1.00 93.88 485 THR A O 1
ATOM 3896 N N . ASN A 1 486 ? 18.698 -13.698 -10.882 1.00 91.75 486 ASN A N 1
ATOM 3897 C CA . ASN A 1 486 ? 19.815 -14.436 -11.498 1.00 91.75 486 ASN A CA 1
ATOM 3898 C C . ASN A 1 486 ? 19.380 -15.694 -12.265 1.00 91.75 486 ASN A C 1
ATOM 3900 O O . ASN A 1 486 ? 20.145 -16.231 -13.068 1.00 91.75 486 ASN A O 1
ATOM 3904 N N . ARG A 1 487 ? 18.154 -16.175 -12.034 1.00 89.06 487 ARG A N 1
ATOM 3905 C CA . ARG A 1 487 ? 17.582 -17.334 -12.735 1.00 89.06 487 ARG A CA 1
ATOM 3906 C C . ARG A 1 487 ? 16.831 -16.943 -14.004 1.00 89.06 487 ARG A C 1
ATOM 3908 O O . ARG A 1 487 ? 16.585 -17.797 -14.851 1.00 89.06 487 ARG A O 1
ATOM 3915 N N . GLN A 1 488 ? 16.485 -15.667 -14.151 1.00 88.88 488 GLN A N 1
ATOM 3916 C CA . GLN A 1 488 ? 15.718 -15.160 -15.282 1.00 88.88 488 GLN A CA 1
ATOM 3917 C C . GLN A 1 488 ? 16.674 -14.675 -16.370 1.00 88.88 488 GLN A C 1
ATOM 3919 O O . GLN A 1 488 ? 17.130 -13.529 -16.387 1.00 88.88 488 GLN A O 1
ATOM 3924 N N . VAL A 1 489 ? 17.017 -15.604 -17.261 1.00 93.44 489 VAL A N 1
ATOM 3925 C CA . VAL A 1 489 ? 18.097 -15.431 -18.233 1.00 93.44 489 VAL A CA 1
ATOM 3926 C C . VAL A 1 489 ? 17.653 -15.701 -19.667 1.00 93.44 489 VAL A C 1
ATOM 3928 O O . VAL A 1 489 ? 16.691 -16.430 -19.901 1.00 93.44 489 VAL A O 1
ATOM 3931 N N . LEU A 1 490 ? 18.398 -15.151 -20.629 1.00 96.00 490 LEU A N 1
ATOM 3932 C CA . LEU A 1 490 ? 18.298 -15.489 -22.050 1.00 96.00 490 LEU A CA 1
ATOM 3933 C C . LEU A 1 490 ? 19.595 -16.138 -22.540 1.00 96.00 490 LEU A C 1
ATOM 3935 O O . LEU A 1 490 ? 20.680 -15.549 -22.446 1.00 96.00 490 LEU A O 1
ATOM 3939 N N . THR A 1 491 ? 19.486 -17.354 -23.075 1.00 96.38 491 THR A N 1
ATOM 3940 C CA . THR A 1 491 ? 20.633 -18.088 -23.626 1.00 96.38 491 THR A CA 1
ATOM 3941 C C . THR A 1 491 ? 21.102 -17.493 -24.955 1.00 96.38 491 THR A C 1
ATOM 3943 O O . THR A 1 491 ? 20.435 -16.650 -25.555 1.00 96.38 491 THR A O 1
ATOM 3946 N N . ALA A 1 492 ? 22.271 -17.926 -25.437 1.00 97.06 492 ALA A N 1
ATOM 3947 C CA . ALA A 1 492 ? 22.774 -17.492 -26.740 1.00 97.06 492 ALA A CA 1
ATOM 3948 C C . ALA A 1 492 ? 21.810 -17.876 -27.874 1.00 97.06 492 ALA A C 1
ATOM 3950 O O . ALA A 1 492 ? 21.514 -17.049 -28.728 1.00 97.06 492 ALA A O 1
ATOM 3951 N N . GLU A 1 493 ? 21.272 -19.094 -27.821 1.00 97.44 493 GLU A N 1
ATOM 3952 C CA . GLU A 1 493 ? 20.329 -19.629 -28.802 1.00 97.44 493 GLU A CA 1
ATOM 3953 C C . GLU A 1 493 ? 19.036 -18.809 -28.820 1.00 97.44 493 GLU A C 1
ATOM 3955 O O . GLU A 1 493 ? 18.562 -18.430 -29.886 1.00 97.44 493 GLU A O 1
ATOM 3960 N N . GLN A 1 494 ? 18.514 -18.451 -27.644 1.00 96.94 494 GLN A N 1
ATOM 3961 C CA . GLN A 1 494 ? 17.341 -17.584 -27.529 1.00 96.94 494 GLN A CA 1
ATOM 3962 C C . GLN A 1 494 ? 17.603 -16.180 -28.085 1.00 96.94 494 GLN A C 1
ATOM 3964 O O . GLN A 1 494 ? 16.740 -15.612 -28.747 1.00 96.94 494 GLN A O 1
ATOM 3969 N N . ILE A 1 495 ? 18.790 -15.609 -27.856 1.00 97.44 495 ILE A N 1
ATOM 3970 C CA . ILE A 1 495 ? 19.160 -14.308 -28.435 1.00 97.44 495 ILE A CA 1
ATOM 3971 C C . ILE A 1 495 ? 19.233 -14.395 -29.968 1.00 97.44 495 ILE A C 1
ATOM 3973 O O . ILE A 1 495 ? 18.774 -13.476 -30.646 1.00 97.44 495 ILE A O 1
ATOM 3977 N N . ASP A 1 496 ? 19.767 -15.487 -30.517 1.00 97.44 496 ASP A N 1
ATOM 3978 C CA . ASP A 1 496 ? 19.821 -15.706 -31.966 1.00 97.44 496 ASP A CA 1
ATOM 3979 C C . ASP A 1 496 ? 18.412 -15.917 -32.563 1.00 97.44 496 ASP A C 1
ATOM 3981 O O . ASP A 1 496 ? 18.122 -15.413 -33.651 1.00 97.44 496 ASP A O 1
ATOM 3985 N N . GLU A 1 497 ? 17.498 -16.572 -31.835 1.00 96.88 497 GLU A N 1
ATOM 3986 C CA . GLU A 1 497 ? 16.077 -16.650 -32.207 1.00 96.88 497 GLU A CA 1
ATOM 3987 C C . GLU A 1 497 ? 15.416 -15.265 -32.267 1.00 96.88 497 GLU A C 1
ATOM 3989 O O . GLU A 1 497 ? 14.684 -14.976 -33.215 1.00 96.88 497 GLU A O 1
ATOM 3994 N N . LEU A 1 498 ? 15.690 -14.389 -31.294 1.00 96.06 498 LEU A N 1
ATOM 3995 C CA . LEU A 1 498 ? 15.179 -13.014 -31.306 1.00 96.06 498 LEU A CA 1
ATOM 3996 C C . LEU A 1 498 ? 15.779 -12.193 -32.457 1.00 96.06 498 LEU A C 1
ATOM 3998 O O . LEU A 1 498 ? 15.078 -11.391 -33.077 1.00 96.06 498 LEU A O 1
ATOM 4002 N N . GLU A 1 499 ? 17.060 -12.396 -32.782 1.00 96.44 499 GLU A N 1
ATOM 4003 C CA . GLU A 1 499 ? 17.713 -11.713 -33.907 1.00 96.44 499 GLU A CA 1
ATOM 4004 C C . GLU A 1 499 ? 17.074 -12.094 -35.248 1.00 96.44 499 GLU A C 1
ATOM 4006 O O . GLU A 1 499 ? 16.901 -11.228 -36.109 1.00 96.44 499 GLU A O 1
ATOM 4011 N N . ALA A 1 500 ? 16.658 -13.354 -35.406 1.00 95.88 500 ALA A N 1
ATOM 4012 C CA . ALA A 1 500 ? 16.009 -13.842 -36.620 1.00 95.88 500 ALA A CA 1
ATOM 4013 C C . ALA A 1 500 ? 14.661 -13.155 -36.925 1.00 95.88 500 ALA A C 1
ATOM 4015 O O . ALA A 1 500 ? 14.238 -13.153 -38.082 1.00 95.88 500 ALA A O 1
ATOM 4016 N N . ILE A 1 501 ? 14.009 -12.536 -35.930 1.00 92.62 501 ILE A N 1
ATOM 4017 C CA . ILE A 1 501 ? 12.784 -11.737 -36.124 1.00 92.62 501 ILE A CA 1
ATOM 4018 C C . ILE A 1 501 ? 13.097 -10.436 -36.893 1.00 92.62 501 ILE A C 1
ATOM 4020 O O . ILE A 1 501 ? 12.299 -9.987 -37.712 1.00 92.62 501 ILE A O 1
ATOM 4024 N N . GLY A 1 502 ? 14.289 -9.858 -36.694 1.00 77.56 502 GLY A N 1
ATOM 4025 C CA . GLY A 1 502 ? 14.853 -8.813 -37.560 1.00 77.56 502 GLY A CA 1
ATOM 4026 C C . GLY A 1 502 ? 14.416 -7.363 -37.298 1.00 77.56 502 GLY A C 1
ATOM 4027 O O . GLY A 1 502 ? 14.840 -6.474 -38.038 1.00 77.56 502 GLY A O 1
ATOM 4028 N N . THR A 1 503 ? 13.619 -7.088 -36.260 1.00 81.38 503 THR A N 1
ATOM 4029 C CA . THR A 1 503 ? 13.005 -5.755 -36.058 1.00 81.38 503 THR A CA 1
ATOM 4030 C C . THR A 1 503 ? 13.845 -4.794 -35.200 1.00 81.38 503 THR A C 1
ATOM 4032 O O . THR A 1 503 ? 13.899 -3.597 -35.488 1.00 81.38 503 THR A O 1
ATOM 4035 N N . TYR A 1 504 ? 14.558 -5.298 -34.180 1.00 92.38 504 TYR A N 1
ATOM 4036 C CA . TYR A 1 504 ? 15.201 -4.467 -33.142 1.00 92.38 504 TYR A CA 1
ATOM 4037 C C . TYR A 1 504 ? 16.705 -4.769 -32.958 1.00 92.38 504 TYR A C 1
ATOM 4039 O O . TYR A 1 504 ? 17.121 -5.317 -31.934 1.00 92.38 504 TYR A O 1
ATOM 4047 N N . PRO A 1 505 ? 17.571 -4.408 -33.926 1.00 92.81 505 PRO A N 1
ATOM 4048 C CA . PRO A 1 505 ? 18.996 -4.761 -33.890 1.00 92.81 505 PRO A CA 1
ATOM 4049 C C . PRO A 1 505 ? 19.776 -4.091 -32.744 1.00 92.81 505 PRO A C 1
ATOM 4051 O O . PRO A 1 505 ? 20.793 -4.618 -32.287 1.00 92.81 505 PRO A O 1
ATOM 4054 N N . GLU A 1 506 ? 19.325 -2.928 -32.265 1.00 95.25 506 GLU A N 1
ATOM 4055 C CA . GLU A 1 506 ? 19.913 -2.278 -31.090 1.00 95.25 506 GLU A CA 1
ATOM 4056 C C . GLU A 1 506 ? 19.681 -3.103 -29.812 1.00 95.25 506 GLU A C 1
ATOM 4058 O O . GLU A 1 506 ? 20.617 -3.312 -29.046 1.00 95.25 506 GLU A O 1
ATOM 4063 N N . TYR A 1 507 ? 18.495 -3.693 -29.650 1.00 96.38 507 TYR A N 1
ATOM 4064 C CA . TYR A 1 507 ? 18.176 -4.568 -28.520 1.00 96.38 507 TYR A CA 1
ATOM 4065 C C . TYR A 1 507 ? 18.947 -5.886 -28.540 1.00 96.38 507 TYR A C 1
ATOM 4067 O O . TYR A 1 507 ? 19.426 -6.335 -27.501 1.00 96.38 507 TYR A O 1
ATOM 4075 N N . ILE A 1 508 ? 19.171 -6.468 -29.722 1.00 97.25 508 ILE A N 1
ATOM 4076 C CA . ILE A 1 508 ? 20.089 -7.610 -29.863 1.00 97.25 508 ILE A CA 1
ATOM 4077 C C . ILE A 1 508 ? 21.506 -7.234 -29.413 1.00 97.25 508 ILE A C 1
ATOM 4079 O O . ILE A 1 508 ? 22.185 -8.030 -28.761 1.00 97.25 508 ILE A O 1
ATOM 4083 N N . SER A 1 509 ? 21.950 -6.008 -29.707 1.00 96.56 509 SER A N 1
ATOM 4084 C CA . SER A 1 509 ? 23.256 -5.514 -29.253 1.00 96.56 509 SER A CA 1
ATOM 4085 C C . SER A 1 509 ? 23.306 -5.375 -27.727 1.00 96.56 509 SER A C 1
ATOM 4087 O O . SER A 1 509 ? 24.300 -5.782 -27.125 1.00 96.56 509 SER A O 1
ATOM 4089 N N . PHE A 1 510 ? 22.231 -4.891 -27.093 1.00 97.19 510 PHE A N 1
ATOM 4090 C CA . PHE A 1 510 ? 22.118 -4.815 -25.629 1.00 97.19 510 PHE A CA 1
ATOM 4091 C C . PHE A 1 510 ? 22.187 -6.201 -24.986 1.00 97.19 510 PHE A C 1
ATOM 4093 O O . PHE A 1 510 ? 23.010 -6.415 -24.099 1.00 97.19 510 PHE A O 1
ATOM 4100 N N . LEU A 1 511 ? 21.406 -7.164 -25.486 1.00 97.38 511 LEU A N 1
ATOM 4101 C CA . LEU A 1 511 ? 21.387 -8.540 -24.981 1.00 97.38 511 LEU A CA 1
ATOM 4102 C C . LEU A 1 511 ? 22.752 -9.226 -25.118 1.00 97.38 511 LEU A C 1
ATOM 4104 O O . LEU A 1 511 ? 23.241 -9.847 -24.173 1.00 97.38 511 LEU A O 1
ATOM 4108 N N . ARG A 1 512 ? 23.413 -9.087 -26.274 1.00 97.25 512 ARG A N 1
ATOM 4109 C CA . ARG A 1 512 ? 24.751 -9.663 -26.496 1.00 97.25 512 ARG A CA 1
ATOM 4110 C C . ARG A 1 512 ? 25.815 -9.015 -25.613 1.00 97.25 512 ARG A C 1
ATOM 4112 O O . ARG A 1 512 ? 26.694 -9.723 -25.118 1.00 97.25 512 ARG A O 1
ATOM 4119 N N . HIS A 1 513 ? 25.741 -7.700 -25.408 1.00 96.75 513 HIS A N 1
ATOM 4120 C CA . HIS A 1 513 ? 26.661 -6.978 -24.528 1.00 96.75 513 HIS A CA 1
ATOM 4121 C C . HIS A 1 513 ? 26.461 -7.379 -23.063 1.00 96.75 513 HIS A C 1
ATOM 4123 O O . HIS A 1 513 ? 27.429 -7.771 -22.413 1.00 96.75 513 HIS A O 1
ATOM 4129 N N . ASN A 1 514 ? 25.213 -7.392 -22.582 1.00 96.38 514 ASN A N 1
ATOM 4130 C CA . ASN A 1 514 ? 24.857 -7.844 -21.235 1.00 96.38 514 ASN A CA 1
ATOM 4131 C C . ASN A 1 514 ? 25.312 -9.293 -20.990 1.00 96.38 514 ASN A C 1
ATOM 4133 O O . ASN A 1 514 ? 25.961 -9.570 -19.984 1.00 96.38 514 ASN A O 1
ATOM 4137 N N . ARG A 1 515 ? 25.076 -10.211 -21.939 1.00 96.81 515 ARG A N 1
ATOM 4138 C CA . ARG A 1 515 ? 25.573 -11.594 -21.844 1.00 96.81 515 ARG A CA 1
ATOM 4139 C C . ARG A 1 515 ? 27.095 -11.654 -21.737 1.00 96.81 515 ARG A C 1
ATOM 4141 O O . ARG A 1 515 ? 27.627 -12.402 -20.921 1.00 96.81 515 ARG A O 1
ATOM 4148 N N . LYS A 1 516 ? 27.815 -10.892 -22.567 1.00 96.25 516 LYS A N 1
ATOM 4149 C CA . LYS A 1 516 ? 29.283 -10.849 -22.523 1.00 96.25 516 LYS A CA 1
ATOM 4150 C C . LYS A 1 516 ? 29.777 -10.372 -21.154 1.00 96.25 516 LYS A C 1
ATOM 4152 O O . LYS A 1 516 ? 30.689 -10.983 -20.605 1.00 96.25 516 LYS A O 1
ATOM 4157 N N . ALA A 1 517 ? 29.165 -9.323 -20.611 1.00 93.25 517 ALA A N 1
ATOM 4158 C CA . ALA A 1 517 ? 29.499 -8.805 -19.290 1.00 93.25 517 ALA A CA 1
ATOM 4159 C C . ALA A 1 517 ? 29.194 -9.829 -18.182 1.00 93.25 517 ALA A C 1
ATOM 4161 O O . ALA A 1 517 ? 30.042 -10.080 -17.330 1.00 93.25 517 ALA A O 1
ATOM 4162 N N . ASN A 1 518 ? 28.046 -10.506 -18.237 1.00 93.38 518 ASN A N 1
ATOM 4163 C CA . ASN A 1 518 ? 27.692 -11.558 -17.282 1.00 93.38 518 ASN A CA 1
ATOM 4164 C C . ASN A 1 518 ? 28.665 -12.749 -17.301 1.00 93.38 518 ASN A C 1
ATOM 4166 O O . ASN A 1 518 ? 29.008 -13.270 -16.239 1.00 93.38 518 ASN A O 1
ATOM 4170 N N . ILE A 1 519 ? 29.183 -13.137 -18.472 1.00 93.69 519 ILE A N 1
ATOM 4171 C CA . ILE A 1 519 ? 30.240 -14.159 -18.581 1.00 93.69 519 ILE A CA 1
ATOM 4172 C C . ILE A 1 519 ? 31.522 -13.701 -17.871 1.00 93.69 519 ILE A C 1
ATOM 4174 O O . ILE A 1 519 ? 32.155 -14.492 -17.169 1.00 93.69 519 ILE A O 1
ATOM 4178 N N . GLU A 1 520 ? 31.910 -12.440 -18.072 1.00 92.50 520 GLU A N 1
ATOM 4179 C CA . GLU A 1 520 ? 33.161 -11.870 -17.563 1.00 92.50 520 GLU A CA 1
ATOM 4180 C C . GLU A 1 520 ? 33.130 -11.639 -16.047 1.00 92.50 520 GLU A C 1
ATOM 4182 O O . GLU A 1 520 ? 34.074 -12.022 -15.356 1.00 92.50 520 GLU A O 1
ATOM 4187 N N . TYR A 1 521 ? 32.053 -11.039 -15.535 1.00 86.62 521 TYR A N 1
ATOM 4188 C CA . TYR A 1 521 ? 31.978 -10.550 -14.155 1.00 86.62 521 TYR A CA 1
ATOM 4189 C C . TYR A 1 521 ? 31.215 -11.482 -13.209 1.00 86.62 521 TYR A C 1
ATOM 4191 O O . TYR A 1 521 ? 31.592 -11.593 -12.046 1.00 86.62 521 TYR A O 1
ATOM 4199 N N . ASN A 1 522 ? 30.178 -12.169 -13.700 1.00 86.38 522 ASN A N 1
ATOM 4200 C CA . ASN A 1 522 ? 29.261 -12.960 -12.866 1.00 86.38 522 ASN A CA 1
ATOM 4201 C C . ASN A 1 522 ? 29.374 -14.473 -13.115 1.00 86.38 522 ASN A C 1
ATOM 4203 O O . ASN A 1 522 ? 28.747 -15.263 -12.417 1.00 86.38 522 ASN A O 1
ATOM 4207 N N . HIS A 1 523 ? 30.168 -14.890 -14.108 1.00 87.81 523 HIS A N 1
ATOM 4208 C CA . HIS A 1 523 ? 30.318 -16.284 -14.541 1.00 87.81 523 HIS A CA 1
ATOM 4209 C C . HIS A 1 523 ? 29.003 -16.957 -14.979 1.00 87.81 523 HIS A C 1
ATOM 4211 O O . HIS A 1 523 ? 28.867 -18.180 -14.913 1.00 87.81 523 HIS A O 1
ATOM 4217 N N . ILE A 1 524 ? 28.051 -16.166 -15.485 1.00 89.00 524 ILE A N 1
ATOM 4218 C CA . ILE A 1 524 ? 26.770 -16.635 -16.027 1.00 89.00 524 ILE A CA 1
ATOM 4219 C C . ILE A 1 524 ? 26.846 -16.608 -17.559 1.00 89.00 524 ILE A C 1
ATOM 4221 O O . ILE A 1 524 ? 27.090 -15.566 -18.159 1.00 89.00 524 ILE A O 1
ATOM 4225 N N . SER A 1 525 ? 26.625 -17.751 -18.223 1.00 93.62 525 SER A N 1
ATOM 4226 C CA . SER A 1 525 ? 26.745 -17.885 -19.694 1.00 93.62 525 SER A CA 1
ATOM 4227 C C . SER A 1 525 ? 25.506 -17.417 -20.481 1.00 93.62 525 SER A C 1
ATOM 4229 O O . SER A 1 525 ? 25.186 -17.938 -21.554 1.00 93.62 525 SER A O 1
ATOM 4231 N N . ALA A 1 526 ? 24.795 -16.424 -19.958 1.00 95.06 526 ALA A N 1
ATOM 4232 C CA . ALA A 1 526 ? 23.520 -15.936 -20.474 1.00 95.06 526 ALA A CA 1
ATOM 4233 C C . ALA A 1 526 ? 23.378 -14.425 -20.223 1.00 95.06 526 ALA A C 1
ATOM 4235 O O . ALA A 1 526 ? 24.121 -13.860 -19.421 1.00 95.06 526 ALA A O 1
ATOM 4236 N N . ALA A 1 527 ? 22.458 -13.765 -20.930 1.00 96.19 527 ALA A N 1
ATOM 4237 C CA . ALA A 1 527 ? 22.029 -12.420 -20.543 1.00 96.19 527 ALA A CA 1
ATOM 4238 C C . ALA A 1 527 ? 21.105 -12.533 -19.328 1.00 96.19 527 ALA A C 1
ATOM 4240 O O . ALA A 1 527 ? 20.238 -13.406 -19.320 1.00 96.19 527 ALA A O 1
ATOM 4241 N N . VAL A 1 528 ? 21.277 -11.670 -18.331 1.00 94.81 528 VAL A N 1
ATOM 4242 C CA . VAL A 1 528 ? 20.454 -11.642 -17.113 1.00 94.81 528 VAL A CA 1
ATOM 4243 C C . VAL A 1 528 ? 19.675 -10.334 -17.115 1.00 94.81 528 VAL A C 1
ATOM 4245 O O . VAL A 1 528 ? 20.277 -9.271 -17.267 1.00 94.81 528 VAL A O 1
ATOM 4248 N N . LEU A 1 529 ? 18.346 -10.417 -17.023 1.00 94.69 529 LEU A N 1
ATOM 4249 C CA . LEU A 1 529 ? 17.450 -9.266 -17.182 1.00 94.69 529 LEU A CA 1
ATOM 4250 C C . LEU A 1 529 ? 16.742 -8.947 -15.865 1.00 94.69 529 LEU A C 1
ATOM 4252 O O . LEU A 1 529 ? 15.534 -9.160 -15.729 1.00 94.69 529 LEU A O 1
ATOM 4256 N N . HIS A 1 530 ? 17.507 -8.448 -14.897 1.00 95.50 530 HIS A N 1
ATOM 4257 C CA . HIS A 1 530 ? 17.047 -8.210 -13.530 1.00 95.50 530 HIS A CA 1
ATOM 4258 C C . HIS A 1 530 ? 15.793 -7.329 -13.463 1.00 95.50 530 HIS A C 1
ATOM 4260 O O . HIS A 1 530 ? 14.801 -7.677 -12.817 1.00 95.50 530 HIS A O 1
ATOM 4266 N N . ASP A 1 531 ? 15.812 -6.236 -14.215 1.00 96.94 531 ASP A N 1
ATOM 4267 C CA . ASP A 1 531 ? 14.832 -5.153 -14.119 1.00 96.94 531 ASP A CA 1
ATOM 4268 C C . ASP A 1 531 ? 13.490 -5.468 -14.781 1.00 96.94 531 ASP A C 1
ATOM 4270 O O . ASP A 1 531 ? 12.504 -4.747 -14.620 1.00 96.94 531 ASP A O 1
ATOM 4274 N N . THR A 1 532 ? 13.418 -6.578 -15.517 1.00 95.75 532 THR A N 1
ATOM 4275 C CA . THR A 1 532 ? 12.170 -7.019 -16.149 1.00 95.75 532 THR A CA 1
ATOM 4276 C C . THR A 1 532 ? 11.169 -7.562 -15.130 1.00 95.75 532 THR A C 1
ATOM 4278 O O . THR A 1 532 ? 9.962 -7.493 -15.366 1.00 95.75 532 THR A O 1
ATOM 4281 N N . LEU A 1 533 ? 11.637 -8.073 -13.984 1.00 96.00 533 LEU A N 1
ATOM 4282 C CA . LEU A 1 533 ? 10.788 -8.789 -13.029 1.00 96.00 533 LEU A CA 1
ATOM 4283 C C . LEU A 1 533 ? 9.743 -7.895 -12.346 1.00 96.00 533 LEU A C 1
ATOM 4285 O O . LEU A 1 533 ? 8.575 -8.285 -12.378 1.00 96.00 533 LEU A O 1
ATOM 4289 N N . PRO A 1 534 ? 10.078 -6.713 -11.782 1.00 96.81 534 PRO A N 1
ATOM 4290 C CA . PRO A 1 534 ? 9.065 -5.841 -11.180 1.00 96.81 534 PRO A CA 1
ATOM 4291 C C . PRO A 1 534 ? 7.944 -5.459 -12.157 1.00 96.81 534 PRO A C 1
ATOM 4293 O O . PRO A 1 534 ? 6.769 -5.440 -11.793 1.00 96.81 534 PRO A O 1
ATOM 4296 N N . ILE A 1 535 ? 8.299 -5.204 -13.421 1.00 94.94 535 ILE A N 1
ATOM 4297 C CA . ILE A 1 535 ? 7.348 -4.834 -14.480 1.00 94.94 535 ILE A CA 1
ATOM 4298 C C . ILE A 1 535 ? 6.449 -6.021 -14.847 1.00 94.94 535 ILE A C 1
ATOM 4300 O O . ILE A 1 535 ? 5.229 -5.875 -14.972 1.00 94.94 535 ILE A O 1
ATOM 4304 N N . LEU A 1 536 ? 7.043 -7.207 -15.006 1.00 94.69 536 LEU A N 1
ATOM 4305 C CA . LEU A 1 536 ? 6.302 -8.428 -15.303 1.00 94.69 536 LEU A CA 1
ATOM 4306 C C . LEU A 1 536 ? 5.376 -8.820 -14.154 1.00 94.69 536 LEU A C 1
ATOM 4308 O O . LEU A 1 536 ? 4.243 -9.198 -14.427 1.00 94.69 536 LEU A O 1
ATOM 4312 N N . TYR A 1 537 ? 5.803 -8.669 -12.899 1.00 95.44 537 TYR A N 1
ATOM 4313 C CA . TYR A 1 537 ? 4.964 -8.927 -11.728 1.00 95.44 537 TYR A CA 1
ATOM 4314 C C . TYR A 1 537 ? 3.713 -8.054 -11.719 1.00 95.44 537 TYR A C 1
ATOM 4316 O O . TYR A 1 537 ? 2.614 -8.552 -11.506 1.00 95.44 537 TYR A O 1
ATOM 4324 N N . LEU A 1 538 ? 3.862 -6.761 -12.006 1.00 90.69 538 LEU A N 1
ATOM 4325 C CA . LEU A 1 538 ? 2.727 -5.842 -12.042 1.00 90.69 538 LEU A CA 1
ATOM 4326 C C . LEU A 1 538 ? 1.715 -6.156 -13.148 1.00 90.69 538 LEU A C 1
ATOM 4328 O O . LEU A 1 538 ? 0.549 -5.791 -13.026 1.00 90.69 538 LEU A O 1
ATOM 4332 N N . SER A 1 539 ? 2.151 -6.821 -14.218 1.00 87.38 539 SER A N 1
ATOM 4333 C CA . SER A 1 539 ? 1.267 -7.223 -15.317 1.00 87.38 539 SER A CA 1
ATOM 4334 C C . SER A 1 539 ? 0.721 -8.645 -15.165 1.00 87.38 539 SER A C 1
ATOM 4336 O O . SER A 1 539 ? -0.385 -8.914 -15.619 1.00 87.38 539 SER A O 1
ATOM 4338 N N . HIS A 1 540 ? 1.501 -9.545 -14.564 1.00 89.94 540 HIS A N 1
ATOM 4339 C CA . HIS A 1 540 ? 1.250 -10.985 -14.481 1.00 89.94 540 HIS A CA 1
ATOM 4340 C C . HIS A 1 540 ? 1.673 -11.533 -13.102 1.00 89.94 540 HIS A C 1
ATOM 4342 O O . HIS A 1 540 ? 2.617 -12.331 -13.007 1.00 89.94 540 HIS A O 1
ATOM 4348 N N . PRO A 1 541 ? 1.026 -11.093 -12.005 1.00 91.50 541 PRO A N 1
ATOM 4349 C CA . PRO A 1 541 ? 1.417 -11.476 -10.647 1.00 91.50 541 PRO A CA 1
ATOM 4350 C C . PRO A 1 541 ? 1.301 -12.988 -10.405 1.00 91.50 541 PRO A C 1
ATOM 4352 O O . PRO A 1 541 ? 2.041 -13.543 -9.597 1.00 91.50 541 PRO A O 1
ATOM 4355 N N . GLU A 1 542 ? 0.448 -13.691 -11.155 1.00 91.31 542 GLU A N 1
ATOM 4356 C CA . GLU A 1 542 ? 0.256 -15.144 -11.090 1.00 91.31 542 GLU A CA 1
ATOM 4357 C C . GLU A 1 542 ? 1.479 -15.966 -11.533 1.00 91.31 542 GLU A C 1
ATOM 4359 O O . GLU A 1 542 ? 1.497 -17.199 -11.402 1.00 91.31 542 GLU A O 1
ATOM 4364 N N . LEU A 1 543 ? 2.492 -15.318 -12.113 1.00 91.31 543 LEU A N 1
ATOM 4365 C CA . LEU A 1 543 ? 3.762 -15.949 -12.469 1.00 91.31 543 LEU A CA 1
ATOM 4366 C C . LEU A 1 543 ? 4.771 -15.949 -11.322 1.00 91.31 543 LEU A C 1
ATOM 4368 O O . LEU A 1 543 ? 5.802 -16.610 -11.449 1.00 91.31 543 LEU A O 1
ATOM 4372 N N . PHE A 1 544 ? 4.485 -15.244 -10.229 1.00 94.88 544 PHE A N 1
ATOM 4373 C CA . PHE A 1 544 ? 5.428 -14.996 -9.150 1.00 94.88 544 PHE A CA 1
ATOM 4374 C C . PHE A 1 544 ? 4.935 -15.562 -7.823 1.00 94.88 544 PHE A C 1
ATOM 4376 O O . PHE A 1 544 ? 3.736 -15.696 -7.576 1.00 94.88 544 PHE A O 1
ATOM 4383 N N . LYS A 1 545 ? 5.889 -15.857 -6.942 1.00 94.06 545 LYS A N 1
ATOM 4384 C CA . LYS A 1 545 ? 5.631 -16.187 -5.543 1.00 94.06 545 LYS A CA 1
ATOM 4385 C C . LYS A 1 545 ? 6.279 -15.135 -4.656 1.00 94.06 545 LYS A C 1
ATOM 4387 O O . LYS A 1 545 ? 7.488 -14.911 -4.740 1.00 94.06 545 LYS A O 1
ATOM 4392 N N . LEU A 1 546 ? 5.472 -14.518 -3.797 1.00 94.25 546 LEU A N 1
ATOM 4393 C CA . LEU A 1 546 ? 5.940 -13.601 -2.765 1.00 94.25 546 LEU A CA 1
ATOM 4394 C C . LEU A 1 546 ? 5.879 -14.274 -1.394 1.00 94.25 546 LEU A C 1
ATOM 4396 O O . LEU A 1 546 ? 4.951 -15.028 -1.100 1.00 94.25 546 LEU A O 1
ATOM 4400 N N . GLU A 1 547 ? 6.853 -13.972 -0.548 1.00 92.69 547 GLU A N 1
ATOM 4401 C CA . GLU A 1 547 ? 6.854 -14.333 0.867 1.00 92.69 547 GLU A CA 1
ATOM 4402 C C . GLU A 1 547 ? 7.063 -13.071 1.701 1.00 92.69 547 GLU A C 1
ATOM 4404 O O . GLU A 1 547 ? 7.915 -12.241 1.386 1.00 92.69 547 GLU A O 1
ATOM 4409 N N . GLU A 1 548 ? 6.277 -12.906 2.762 1.00 94.88 548 GLU A N 1
ATOM 4410 C CA . GLU A 1 548 ? 6.538 -11.853 3.739 1.00 94.88 548 GLU A CA 1
ATOM 4411 C C . GLU A 1 548 ? 7.744 -12.246 4.598 1.00 94.88 548 GLU A C 1
ATOM 4413 O O . GLU A 1 548 ? 7.809 -13.348 5.150 1.00 94.88 548 GLU A O 1
ATOM 4418 N N . MET A 1 549 ? 8.714 -11.343 4.711 1.00 91.50 549 MET A N 1
ATOM 4419 C CA . MET A 1 549 ? 9.923 -11.564 5.491 1.00 91.50 549 MET A CA 1
ATOM 4420 C C . MET A 1 549 ? 10.310 -10.299 6.242 1.00 91.50 549 MET A C 1
ATOM 4422 O O . MET A 1 549 ? 10.321 -9.204 5.685 1.00 91.50 549 MET A O 1
ATOM 4426 N N . ARG A 1 550 ? 10.693 -10.461 7.511 1.00 94.12 550 ARG A N 1
ATOM 4427 C CA . ARG A 1 550 ? 11.292 -9.375 8.288 1.00 94.12 550 ARG A CA 1
ATOM 4428 C C . ARG A 1 550 ? 12.780 -9.285 7.987 1.00 94.12 550 ARG A C 1
ATOM 4430 O O . ARG A 1 550 ? 13.514 -10.242 8.252 1.00 94.12 550 ARG A O 1
ATOM 4437 N N . ILE A 1 551 ? 13.226 -8.154 7.451 1.00 93.31 551 ILE A N 1
ATOM 4438 C CA . ILE A 1 551 ? 14.622 -7.952 7.046 1.00 93.31 551 ILE A CA 1
ATOM 4439 C C . ILE A 1 551 ? 15.249 -6.731 7.710 1.00 93.31 551 ILE A C 1
ATOM 4441 O O . ILE A 1 551 ? 14.579 -5.767 8.072 1.00 93.31 551 ILE A O 1
ATOM 4445 N N . ALA A 1 552 ? 16.566 -6.780 7.864 1.00 92.12 552 ALA A N 1
ATOM 4446 C CA . ALA A 1 552 ? 17.387 -5.632 8.219 1.00 92.12 552 ALA A CA 1
ATOM 4447 C C . ALA A 1 552 ? 18.500 -5.461 7.180 1.00 92.12 552 ALA A C 1
ATOM 4449 O O . ALA A 1 552 ? 18.860 -6.417 6.492 1.00 92.12 552 ALA A O 1
ATOM 4450 N N . SER A 1 553 ? 19.056 -4.254 7.091 1.00 93.50 553 SER A N 1
ATOM 4451 C CA . SER A 1 553 ? 20.252 -3.972 6.302 1.00 93.50 553 SER A CA 1
ATOM 4452 C C . SER A 1 553 ? 21.412 -3.520 7.188 1.00 93.50 553 SER A C 1
ATOM 4454 O O . SER A 1 553 ? 21.214 -2.885 8.228 1.00 93.50 553 SER A O 1
ATOM 4456 N N . ASN A 1 554 ? 22.639 -3.866 6.794 1.00 91.38 554 ASN A N 1
ATOM 4457 C CA . ASN A 1 554 ? 23.847 -3.322 7.419 1.00 91.38 554 ASN A CA 1
ATOM 4458 C C . ASN A 1 554 ? 24.267 -1.987 6.769 1.00 91.38 554 ASN A C 1
ATOM 4460 O O . ASN A 1 554 ? 23.632 -1.495 5.840 1.00 91.38 554 ASN A O 1
ATOM 4464 N N . GLU A 1 555 ? 25.373 -1.409 7.238 1.00 90.00 555 GLU A N 1
ATOM 4465 C CA . GLU A 1 555 ? 25.926 -0.140 6.731 1.00 90.00 555 GLU A CA 1
ATOM 4466 C C . GLU A 1 555 ? 26.356 -0.163 5.253 1.00 90.00 555 GLU A C 1
ATOM 4468 O O . GLU A 1 555 ? 26.509 0.890 4.640 1.00 90.00 555 GLU A O 1
ATOM 4473 N N . TYR A 1 556 ? 26.511 -1.351 4.666 1.00 87.44 556 TYR A N 1
ATOM 4474 C CA . TYR A 1 556 ? 26.812 -1.538 3.248 1.00 87.44 556 TYR A CA 1
ATOM 4475 C C . TYR A 1 556 ? 25.561 -1.823 2.407 1.00 87.44 556 TYR A C 1
ATOM 4477 O O . TYR A 1 556 ? 25.696 -2.032 1.207 1.00 87.44 556 TYR A O 1
ATOM 4485 N N . ALA A 1 557 ? 24.370 -1.827 3.017 1.00 91.56 557 ALA A N 1
ATOM 4486 C CA . ALA A 1 557 ? 23.100 -2.237 2.419 1.00 91.56 557 ALA A CA 1
ATOM 4487 C C . ALA A 1 557 ? 22.994 -3.729 2.046 1.00 91.56 557 ALA A C 1
ATOM 4489 O O . ALA A 1 557 ? 22.173 -4.114 1.216 1.00 91.56 557 ALA A O 1
ATOM 4490 N N . CYS A 1 558 ? 23.770 -4.598 2.700 1.00 92.62 558 CYS A N 1
ATOM 4491 C CA . CYS A 1 558 ? 23.526 -6.041 2.645 1.00 92.62 558 CYS A CA 1
ATOM 4492 C C . CYS A 1 558 ? 22.271 -6.344 3.465 1.00 92.62 558 CYS A C 1
ATOM 4494 O O . CYS A 1 558 ? 22.215 -5.967 4.641 1.00 92.62 558 CYS A O 1
ATOM 4496 N N . ILE A 1 559 ? 21.285 -7.002 2.853 1.00 93.75 559 ILE A N 1
ATOM 4497 C CA . ILE A 1 559 ? 20.031 -7.376 3.511 1.00 93.75 559 ILE A CA 1
ATOM 4498 C C . ILE A 1 559 ? 20.103 -8.792 4.077 1.00 93.75 559 ILE A C 1
ATOM 4500 O O . ILE A 1 559 ? 20.695 -9.689 3.483 1.00 93.75 559 ILE A O 1
ATOM 4504 N N . PHE A 1 560 ? 19.487 -9.002 5.237 1.00 92.81 560 PHE A N 1
ATOM 4505 C CA . PHE A 1 560 ? 19.422 -10.308 5.885 1.00 92.81 560 PHE A CA 1
ATOM 4506 C C . PHE A 1 560 ? 18.143 -10.453 6.725 1.00 92.81 560 PHE A C 1
ATOM 4508 O O . PHE A 1 560 ? 17.633 -9.454 7.246 1.00 92.81 560 PHE A O 1
ATOM 4515 N N . PRO A 1 561 ? 17.624 -11.685 6.902 1.00 93.56 561 PRO A N 1
ATOM 4516 C CA . PRO A 1 561 ? 16.483 -11.934 7.776 1.00 93.56 561 PRO A CA 1
ATOM 4517 C C . PRO A 1 561 ? 16.778 -11.503 9.218 1.00 93.56 561 PRO A C 1
ATOM 4519 O O . PRO A 1 561 ? 17.831 -11.828 9.771 1.00 93.56 561 PRO A O 1
ATOM 4522 N N . SER A 1 562 ? 15.843 -10.794 9.847 1.00 91.81 562 SER A N 1
ATOM 4523 C CA . SER A 1 562 ? 15.993 -10.291 11.213 1.00 91.81 562 SER A CA 1
ATOM 4524 C C . SER A 1 562 ? 14.657 -10.259 11.944 1.00 91.81 562 SER A C 1
ATOM 4526 O O . SER A 1 562 ? 13.695 -9.656 11.479 1.00 91.81 562 SER A O 1
ATOM 4528 N N . ALA A 1 563 ? 14.615 -10.831 13.150 1.00 88.12 563 ALA A N 1
ATOM 4529 C CA . ALA A 1 563 ? 13.427 -10.799 14.004 1.00 88.12 563 ALA A CA 1
ATOM 4530 C C . ALA A 1 563 ? 13.034 -9.380 14.454 1.00 88.12 563 ALA A C 1
ATOM 4532 O O . ALA A 1 563 ? 11.897 -9.174 14.856 1.00 88.12 563 ALA A O 1
ATOM 4533 N N . ASN A 1 564 ? 13.953 -8.413 14.381 1.00 86.81 564 ASN A N 1
ATOM 4534 C CA . ASN A 1 564 ? 13.696 -7.001 14.684 1.00 86.81 564 ASN A CA 1
ATOM 4535 C C . ASN A 1 564 ? 13.614 -6.135 13.414 1.00 86.81 564 ASN A C 1
ATOM 4537 O O . ASN A 1 564 ? 13.622 -4.914 13.521 1.00 86.81 564 ASN A O 1
ATOM 4541 N N . GLY A 1 565 ? 13.620 -6.753 12.230 1.00 86.06 565 GLY A N 1
ATOM 4542 C CA . GLY A 1 565 ? 13.533 -6.060 10.947 1.00 86.06 565 GLY A CA 1
ATOM 4543 C C . GLY A 1 565 ? 12.118 -5.592 10.609 1.00 86.06 565 GLY A C 1
ATOM 4544 O O . GLY A 1 565 ? 11.153 -5.983 11.268 1.00 86.06 565 GLY A O 1
ATOM 4545 N N . GLU A 1 566 ? 11.979 -4.802 9.553 1.00 88.50 566 GLU A N 1
ATOM 4546 C CA . GLU A 1 566 ? 10.660 -4.455 9.013 1.00 88.50 566 GLU A CA 1
ATOM 4547 C C . GLU A 1 566 ? 10.146 -5.567 8.101 1.00 88.50 566 GLU A C 1
ATOM 4549 O O . GLU A 1 566 ? 10.934 -6.238 7.428 1.00 88.50 566 GLU A O 1
ATOM 4554 N N . ALA A 1 567 ? 8.830 -5.786 8.119 1.00 90.94 567 ALA A N 1
ATOM 4555 C CA . ALA A 1 567 ? 8.179 -6.746 7.237 1.00 90.94 567 ALA A CA 1
ATOM 4556 C C . ALA A 1 567 ? 8.091 -6.170 5.819 1.00 90.94 567 ALA A C 1
ATOM 4558 O O . ALA A 1 567 ? 7.573 -5.074 5.619 1.00 90.94 567 ALA A O 1
ATOM 4559 N N . VAL A 1 568 ? 8.598 -6.918 4.842 1.00 93.38 568 VAL A N 1
ATOM 4560 C CA . VAL A 1 568 ? 8.478 -6.604 3.414 1.00 93.38 568 VAL A CA 1
ATOM 4561 C C . VAL A 1 568 ? 8.056 -7.856 2.654 1.00 93.38 568 VAL A C 1
ATOM 4563 O O . VAL A 1 568 ? 8.305 -8.978 3.106 1.00 93.38 568 VAL A O 1
ATOM 4566 N N . HIS A 1 569 ? 7.467 -7.684 1.475 1.00 95.88 569 HIS A N 1
ATOM 4567 C CA . HIS A 1 569 ? 7.267 -8.795 0.554 1.00 95.88 569 HIS A CA 1
ATOM 4568 C C . HIS A 1 569 ? 8.553 -9.039 -0.238 1.00 95.88 569 HIS A C 1
ATOM 4570 O O . HIS A 1 569 ? 9.158 -8.111 -0.769 1.00 95.88 569 HIS A O 1
ATOM 4576 N N . ILE A 1 570 ? 8.985 -10.291 -0.330 1.00 96.44 570 ILE A N 1
ATOM 4577 C CA . ILE A 1 570 ? 10.153 -10.696 -1.112 1.00 96.44 570 ILE A CA 1
ATOM 4578 C C . ILE A 1 570 ? 9.703 -11.693 -2.166 1.00 96.44 570 ILE A C 1
ATOM 4580 O O . ILE A 1 570 ? 9.083 -12.707 -1.851 1.00 96.44 570 ILE A O 1
ATOM 4584 N N . CYS A 1 571 ? 10.045 -11.420 -3.420 1.00 96.62 571 CYS A N 1
ATOM 4585 C CA . CYS A 1 571 ? 9.867 -12.370 -4.502 1.00 96.62 571 CYS A CA 1
ATOM 4586 C C . CYS A 1 571 ? 10.856 -13.528 -4.346 1.00 96.62 571 CYS A C 1
ATOM 4588 O O . CYS A 1 571 ? 12.071 -13.336 -4.411 1.00 96.62 571 CYS A O 1
ATOM 4590 N N . THR A 1 572 ? 10.330 -14.736 -4.155 1.00 94.38 572 THR A N 1
ATOM 4591 C CA . THR A 1 572 ? 11.132 -15.953 -3.968 1.00 94.38 572 THR A CA 1
ATOM 4592 C C . THR A 1 572 ? 11.174 -16.829 -5.212 1.00 94.38 572 THR A C 1
ATOM 4594 O O . THR A 1 572 ? 12.100 -17.626 -5.365 1.00 94.38 572 THR A O 1
ATOM 4597 N N . GLU A 1 573 ? 10.211 -16.668 -6.122 1.00 93.69 573 GLU A N 1
ATOM 4598 C CA . GLU A 1 573 ? 10.109 -17.477 -7.334 1.00 93.69 573 GLU A CA 1
ATOM 4599 C C . GLU A 1 573 ? 9.407 -16.717 -8.467 1.00 93.69 573 GLU A C 1
ATOM 4601 O O . GLU A 1 573 ? 8.484 -15.938 -8.230 1.00 93.69 573 GLU A O 1
ATOM 4606 N N . MET A 1 574 ? 9.824 -17.000 -9.701 1.00 92.25 574 MET A N 1
ATOM 4607 C CA . MET A 1 574 ? 9.113 -16.679 -10.937 1.00 92.25 574 MET A CA 1
ATOM 4608 C C . MET A 1 574 ? 9.070 -17.950 -11.791 1.00 92.25 574 MET A C 1
ATOM 4610 O O . MET A 1 574 ? 10.073 -18.657 -11.876 1.00 92.25 574 MET A O 1
ATOM 4614 N N . LYS A 1 575 ? 7.933 -18.237 -12.434 1.00 87.94 575 LYS A N 1
ATOM 4615 C CA . LYS A 1 575 ? 7.782 -19.395 -13.329 1.00 87.94 575 LYS A CA 1
ATOM 4616 C C . LYS A 1 575 ? 8.822 -19.368 -14.457 1.00 87.94 575 LYS A C 1
ATOM 4618 O O . LYS A 1 575 ? 8.872 -18.419 -15.241 1.00 87.94 575 LYS A O 1
ATOM 4623 N N . ASP A 1 576 ? 9.588 -20.451 -14.566 1.00 81.00 576 ASP A N 1
ATOM 4624 C CA . ASP A 1 576 ? 10.670 -20.593 -15.542 1.00 81.00 576 ASP A CA 1
ATOM 4625 C C . ASP A 1 576 ? 10.195 -20.474 -17.000 1.00 81.00 576 ASP A C 1
ATOM 4627 O O . ASP A 1 576 ? 9.070 -20.829 -17.361 1.00 81.00 576 ASP A O 1
ATOM 4631 N N . GLY A 1 577 ? 11.083 -19.974 -17.865 1.00 80.88 577 GLY A N 1
ATOM 4632 C CA . GLY A 1 577 ? 10.873 -19.880 -19.315 1.00 80.88 577 GLY A CA 1
ATOM 4633 C C . GLY A 1 577 ? 9.943 -18.750 -19.774 1.00 80.88 577 GLY A C 1
ATOM 4634 O O . GLY A 1 577 ? 9.961 -18.395 -20.952 1.00 80.88 577 GLY A O 1
ATOM 4635 N N . LYS A 1 578 ? 9.184 -18.126 -18.864 1.00 91.12 578 LYS A N 1
ATOM 4636 C CA . LYS A 1 578 ? 8.217 -17.071 -19.206 1.00 9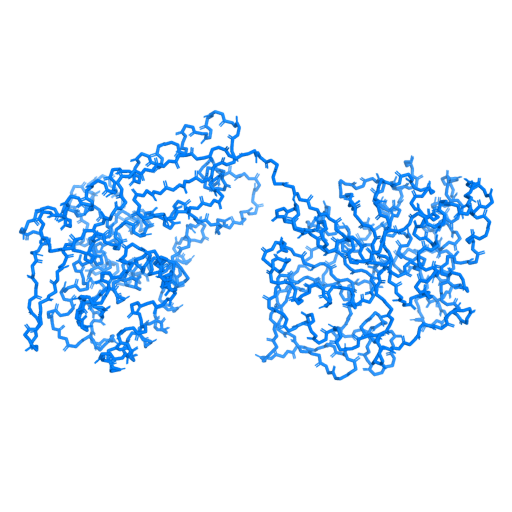1.12 578 LYS A CA 1
ATOM 4637 C C . LYS A 1 578 ? 8.866 -15.792 -19.726 1.00 91.12 578 LYS A C 1
ATOM 4639 O O . LYS A 1 578 ? 8.327 -15.174 -20.639 1.00 91.12 578 LYS A O 1
ATOM 4644 N N . LEU A 1 579 ? 10.042 -15.423 -19.214 1.00 93.44 579 LEU A N 1
ATOM 4645 C CA . LEU A 1 579 ? 10.763 -14.229 -19.669 1.00 93.44 579 LEU A CA 1
ATOM 4646 C C . LEU A 1 579 ? 11.028 -14.251 -21.186 1.00 93.44 579 LEU A C 1
ATOM 4648 O O . LEU A 1 579 ? 10.803 -13.250 -21.865 1.00 93.44 579 LEU A O 1
ATOM 4652 N N . PHE A 1 580 ? 11.461 -15.391 -21.733 1.00 95.19 580 PHE A N 1
ATOM 4653 C CA . PHE A 1 580 ? 11.721 -15.514 -23.169 1.00 95.19 580 PHE A CA 1
ATOM 4654 C C . PHE A 1 580 ? 10.449 -15.351 -24.005 1.00 95.19 580 PHE A C 1
ATOM 4656 O O . PHE A 1 580 ? 10.490 -14.680 -25.031 1.00 95.19 580 PHE A O 1
ATOM 4663 N N . GLU A 1 581 ? 9.317 -15.902 -23.558 1.00 94.12 581 GLU A N 1
ATOM 4664 C CA . GLU A 1 581 ? 8.031 -15.745 -24.249 1.00 94.12 581 GLU A CA 1
ATOM 4665 C C . GLU A 1 581 ? 7.613 -14.268 -24.335 1.00 94.12 581 GLU A C 1
ATOM 4667 O O . GLU A 1 581 ? 7.222 -13.799 -25.406 1.00 94.12 581 GLU A O 1
ATOM 4672 N N . PHE A 1 582 ? 7.761 -13.510 -23.241 1.00 94.69 582 PHE A N 1
ATOM 4673 C CA . PHE A 1 582 ? 7.473 -12.072 -23.235 1.00 94.69 582 PHE A CA 1
ATOM 4674 C C . PHE A 1 582 ? 8.419 -11.283 -24.138 1.00 94.69 582 PHE A C 1
ATOM 4676 O O . PHE A 1 582 ? 7.966 -10.443 -24.916 1.00 94.69 582 PHE A O 1
ATOM 4683 N N . MET A 1 583 ? 9.719 -11.578 -24.079 1.00 94.69 583 MET A N 1
ATOM 4684 C CA . MET A 1 583 ? 10.704 -10.937 -24.950 1.00 94.69 583 MET A CA 1
ATOM 4685 C C . MET A 1 583 ? 10.410 -11.235 -26.420 1.00 94.69 583 MET A C 1
ATOM 4687 O O . MET A 1 583 ? 10.367 -10.317 -27.232 1.00 94.69 583 MET A O 1
ATOM 4691 N N . LYS A 1 584 ? 10.123 -12.492 -26.764 1.00 94.31 584 LYS A N 1
ATOM 4692 C CA . LYS A 1 584 ? 9.764 -12.894 -28.125 1.00 94.31 584 LYS A CA 1
ATOM 4693 C C . LYS A 1 584 ? 8.526 -12.156 -28.629 1.00 94.31 584 LYS A C 1
ATOM 4695 O O . LYS A 1 584 ? 8.590 -11.551 -29.694 1.00 94.31 584 LYS A O 1
ATOM 4700 N N . SER A 1 585 ? 7.462 -12.109 -27.828 1.00 92.62 585 SER A N 1
ATOM 4701 C CA . SER A 1 585 ? 6.256 -11.334 -28.144 1.00 92.62 585 SER A CA 1
ATOM 4702 C C . SER A 1 585 ? 6.573 -9.852 -28.399 1.00 92.62 585 SER A C 1
ATOM 4704 O O . SER A 1 585 ? 6.115 -9.276 -29.386 1.00 92.62 585 SER A O 1
ATOM 4706 N N . ALA A 1 586 ? 7.417 -9.231 -27.566 1.00 92.19 586 ALA A N 1
ATOM 4707 C CA . ALA A 1 586 ? 7.833 -7.835 -27.736 1.00 92.19 586 ALA A CA 1
ATOM 4708 C C . ALA A 1 586 ? 8.650 -7.583 -29.020 1.00 92.19 586 ALA A C 1
ATOM 4710 O O . ALA A 1 586 ? 8.539 -6.509 -29.617 1.00 92.19 586 ALA A O 1
ATOM 4711 N N . PHE A 1 587 ? 9.440 -8.563 -29.473 1.00 94.00 587 PHE A N 1
ATOM 4712 C CA . PHE A 1 587 ? 10.155 -8.501 -30.754 1.00 94.00 587 PHE A CA 1
ATOM 4713 C C . PHE A 1 587 ? 9.237 -8.709 -31.971 1.00 94.00 587 PHE A C 1
ATOM 4715 O O . PHE A 1 587 ? 9.514 -8.142 -33.030 1.00 94.00 587 PHE A O 1
ATOM 4722 N N . GLU A 1 588 ? 8.174 -9.505 -31.830 1.00 91.56 588 GLU A N 1
ATOM 4723 C CA . GLU A 1 588 ? 7.195 -9.787 -32.892 1.00 91.56 588 GLU A CA 1
ATOM 4724 C C . GLU A 1 588 ? 6.207 -8.628 -33.127 1.00 91.56 588 GLU A C 1
ATOM 4726 O O . GLU A 1 588 ? 5.699 -8.483 -34.240 1.00 91.56 588 GLU A O 1
ATOM 4731 N N . SER A 1 589 ? 5.962 -7.792 -32.108 1.00 85.44 589 SER A N 1
ATOM 4732 C CA . SER A 1 589 ? 5.177 -6.543 -32.206 1.00 85.44 589 SER A CA 1
ATOM 4733 C C . SER A 1 589 ? 5.952 -5.374 -32.806 1.00 85.44 589 SER A C 1
ATOM 4735 O O . SER A 1 589 ? 5.347 -4.625 -33.598 1.00 85.44 589 SER A O 1
#